Protein AF-G4TUP8-F1 (afdb_monomer)

Nearest PDB structures (foldseek):
  7rsk-assembly1_A  TM=3.702E-01  e=1.081E+00  Bacteroides cellulosilyticus DSM 14838
  8q51-assembly1_A  TM=3.217E-01  e=1.723E+00  Niallia circulans
  4q6j-assembly1_B  TM=4.041E-01  e=7.659E+00  Listeria monocytogenes EGD-e
  4ypj-assembly1_A  TM=3.417E-01  e=3.632E+00  Niallia circulans

pLDDT: mean 78.62, std 15.39, range [30.42, 96.69]

Foldseek 3Di:
DVPDDPVVVVVVLVVQLVPPAVSLVVQLVPDVVSVVVSLVDLPSLLRQEADPPDPPNVVSLVVSVVSNVLPAHAYEYEQVCLVPPSVVVPLVGQHAEYEYEPVPHPDDPVVSQVSCQVSPLVGDLRSHNAYWYDPDPDPPRGADDDLVLLLVCVVCLQVLNNVVSLNSGRLRNPQEHAPVSNQVVVVVVPDHAAAGEPVSVLVNVLSSQNHQEYHAECVRYDDDVDPPPAARERARHQYYHYAYDQPDPDDANRYDYQNHAEYAYHEALLVVLRNLLRHPAAAEYQEYAYEHEEDDQDQHDPNSLVSLLVSAHEYAEYEYHYDYDDQPADPVLQSLLVSQVSNPNSYHYQEYEYEDELSHQSNCLSHQAPPNAYAYAYEYAEQPNVVPADFRAHEHAEYEAAYEDDDHQQRNHYQYLEYEYAEQPDDQLSHDLVNLVRPAYYAYHYDDDVDPPDVPDDPPVPVPPPPPQARENARHAEYEEALVNLLCLLPDNYAYANHAEYAHDDPDDPPPVSLLSNLVSPLVLAFDDPDPDDDRRRPNHAEYHYQDQDQLVSVLSSLLSNLVRHVLPGHHHYHYNADWDPLSVLQSVCSSVVHHRPDDGPPPPVDDDDDPPVPVVVTRHDDDDPPPDDDDDDDPVVVVVSVPVPDD

Mean predicted aligned error: 12.62 Å

Radius of gyration: 30.76 Å; Cα contacts (8 Å, |Δi|>4): 1153; chains: 1; bounding box: 74×62×86 Å

Structure (mmCIF, N/CA/C/O backbone):
data_AF-G4TUP8-F1
#
_entry.id   AF-G4TUP8-F1
#
loop_
_atom_site.group_PDB
_atom_site.id
_atom_site.type_symbol
_atom_site.label_atom_id
_atom_site.label_alt_id
_atom_site.label_comp_id
_atom_site.label_asym_id
_atom_site.label_entity_id
_atom_site.label_seq_id
_atom_site.pdbx_PDB_ins_code
_atom_site.Cartn_x
_atom_site.Cartn_y
_atom_site.Cartn_z
_atom_site.occupancy
_atom_site.B_iso_or_equiv
_atom_site.auth_seq_id
_atom_site.auth_comp_id
_atom_site.auth_asym_id
_atom_site.auth_atom_id
_atom_site.pdbx_PDB_model_num
ATOM 1 N N . MET A 1 1 ? -17.758 -26.209 -13.464 1.00 53.44 1 MET A N 1
ATOM 2 C CA . MET A 1 1 ? -17.999 -25.573 -12.150 1.00 53.44 1 MET A CA 1
ATOM 3 C C . MET A 1 1 ? -18.421 -26.590 -11.088 1.00 53.44 1 MET A C 1
ATOM 5 O O . MET A 1 1 ? -17.906 -26.499 -9.988 1.00 53.44 1 MET A O 1
ATOM 9 N N . GLU A 1 2 ? -19.201 -27.630 -11.415 1.00 53.47 2 GLU A N 1
ATOM 10 C CA . GLU A 1 2 ? -19.547 -28.768 -10.516 1.00 53.47 2 GLU A CA 1
ATOM 11 C C . GLU A 1 2 ? -18.351 -29.594 -9.983 1.00 53.47 2 GLU A C 1
ATOM 13 O O . GLU A 1 2 ? -18.516 -30.489 -9.165 1.00 53.47 2 GLU A O 1
ATOM 18 N N . ARG A 1 3 ? -17.126 -29.304 -10.439 1.00 66.19 3 ARG A N 1
ATOM 19 C CA . ARG A 1 3 ? -15.890 -29.988 -10.022 1.00 66.19 3 ARG A CA 1
ATOM 20 C C . ARG A 1 3 ? -15.118 -29.260 -8.916 1.00 66.19 3 ARG A C 1
ATOM 22 O O . ARG A 1 3 ? -14.040 -29.713 -8.549 1.00 66.19 3 ARG A O 1
ATOM 29 N N . LEU A 1 4 ? -15.605 -28.112 -8.436 1.00 75.88 4 LEU A N 1
ATOM 30 C CA . LEU A 1 4 ? -14.938 -27.381 -7.356 1.00 75.88 4 LEU A CA 1
ATOM 31 C C . LEU A 1 4 ? -15.158 -28.095 -6.018 1.00 75.88 4 LEU A C 1
ATOM 33 O O . LEU A 1 4 ? -16.290 -28.455 -5.679 1.00 75.88 4 LEU A O 1
ATOM 37 N N . ASN A 1 5 ? -14.081 -28.252 -5.242 1.00 87.62 5 ASN A N 1
ATOM 38 C CA . ASN A 1 5 ? -14.173 -28.715 -3.858 1.00 87.62 5 ASN A CA 1
ATOM 39 C C . ASN A 1 5 ? -15.159 -27.813 -3.081 1.00 87.62 5 ASN A C 1
ATOM 41 O O . ASN A 1 5 ? -15.265 -26.614 -3.339 1.00 87.62 5 ASN A O 1
ATOM 45 N N . GLN A 1 6 ? -15.917 -28.407 -2.162 1.00 84.06 6 GLN A N 1
ATOM 46 C CA . GLN A 1 6 ? -16.835 -27.715 -1.264 1.00 84.06 6 GLN A CA 1
ATOM 47 C C . GLN A 1 6 ? -16.140 -26.591 -0.480 1.00 84.06 6 GLN A C 1
ATOM 49 O O . GLN A 1 6 ? -16.724 -25.519 -0.353 1.00 84.06 6 GLN A O 1
ATOM 54 N N . ASP A 1 7 ? -14.888 -26.780 -0.058 1.00 84.44 7 ASP A N 1
ATOM 55 C CA . ASP A 1 7 ? -14.123 -25.746 0.658 1.00 84.44 7 ASP A CA 1
ATOM 56 C C . ASP A 1 7 ? -13.896 -24.506 -0.215 1.00 84.44 7 ASP A C 1
ATOM 58 O O . ASP A 1 7 ? -14.231 -23.390 0.172 1.00 84.44 7 ASP A O 1
ATOM 62 N N . VAL A 1 8 ? -13.445 -24.718 -1.456 1.00 86.44 8 VAL A N 1
ATOM 63 C CA . VAL A 1 8 ? -13.245 -23.646 -2.446 1.00 86.44 8 VAL A CA 1
ATOM 64 C C . VAL A 1 8 ? -14.568 -22.942 -2.757 1.00 86.44 8 VAL A C 1
ATOM 66 O O . VAL A 1 8 ? -14.606 -21.729 -2.940 1.00 86.44 8 VAL A O 1
ATOM 69 N N . ARG A 1 9 ? -15.685 -23.679 -2.791 1.00 86.44 9 ARG A N 1
ATOM 70 C CA . ARG A 1 9 ? -17.016 -23.078 -2.962 1.00 86.44 9 ARG A CA 1
ATOM 71 C C . ARG A 1 9 ? -17.401 -22.197 -1.781 1.00 86.44 9 ARG A C 1
ATOM 73 O O . ARG A 1 9 ? -17.909 -21.106 -2.011 1.00 86.44 9 ARG A O 1
ATOM 80 N N . PHE A 1 10 ? -17.133 -22.617 -0.547 1.00 88.44 10 PHE A N 1
ATOM 81 C CA . PHE A 1 10 ? -17.391 -21.780 0.624 1.00 88.44 10 PHE A CA 1
ATOM 82 C C . PHE A 1 10 ? -16.485 -20.553 0.689 1.00 88.44 10 PHE A C 1
ATOM 84 O O . PHE A 1 10 ? -16.960 -19.494 1.086 1.00 88.44 10 PHE A O 1
ATOM 91 N N . GLU A 1 11 ? -15.229 -20.648 0.255 1.00 87.56 11 GLU A N 1
ATOM 92 C CA . GLU A 1 11 ? -14.364 -19.472 0.097 1.00 87.56 11 GLU A CA 1
ATOM 93 C C . GLU A 1 11 ? -14.943 -18.487 -0.921 1.00 87.56 11 GLU A C 1
ATOM 95 O O . GLU A 1 11 ? -15.047 -17.296 -0.631 1.00 87.56 11 GLU A O 1
ATOM 100 N N . ILE A 1 12 ? -15.413 -18.983 -2.072 1.00 89.06 12 ILE A N 1
ATOM 101 C CA . ILE A 1 12 ? -16.110 -18.160 -3.068 1.00 89.06 12 ILE A CA 1
ATOM 102 C C . ILE A 1 12 ? -17.377 -17.546 -2.466 1.00 89.06 12 ILE A C 1
ATOM 104 O O . ILE A 1 12 ? -17.619 -16.360 -2.663 1.00 89.06 12 ILE A O 1
ATOM 108 N N . PHE A 1 13 ? -18.183 -18.311 -1.724 1.00 93.75 13 PHE A N 1
ATOM 109 C CA . PHE A 1 13 ? -19.405 -17.792 -1.108 1.00 93.75 13 PHE A CA 1
ATOM 110 C C . PHE A 1 13 ? -19.090 -16.698 -0.099 1.00 93.75 13 PHE A C 1
ATOM 112 O O . PHE A 1 13 ? -19.693 -15.637 -0.190 1.00 93.75 13 PHE A O 1
ATOM 119 N N . ASN A 1 14 ? -18.126 -16.925 0.799 1.00 88.06 14 ASN A N 1
ATOM 120 C CA . ASN A 1 14 ? -17.672 -15.940 1.779 1.00 88.06 14 ASN A CA 1
ATOM 121 C C . ASN A 1 14 ? -17.186 -14.662 1.091 1.00 88.06 14 ASN A C 1
ATOM 123 O O . ASN A 1 14 ? -17.613 -13.575 1.464 1.00 88.06 14 ASN A O 1
ATOM 127 N N . PHE A 1 15 ? -16.377 -14.795 0.038 1.00 89.88 15 PHE A N 1
ATOM 128 C CA . PHE A 1 15 ? -15.932 -13.659 -0.759 1.00 89.88 15 PHE A CA 1
ATOM 129 C C . PHE A 1 15 ? -17.116 -12.913 -1.394 1.00 89.88 15 PHE A C 1
ATOM 131 O O . PHE A 1 15 ? -17.231 -11.698 -1.272 1.00 89.88 15 PHE A O 1
ATOM 138 N N . VAL A 1 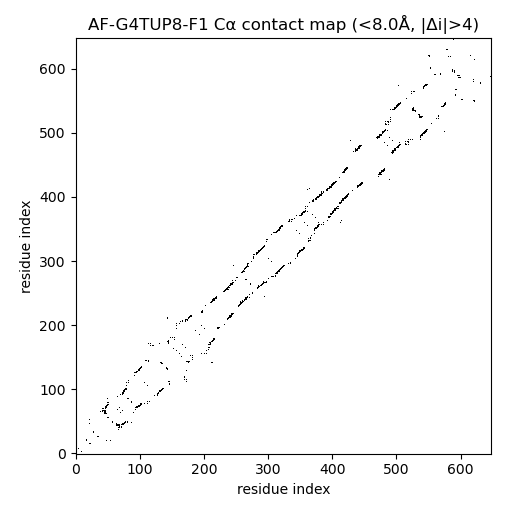16 ? -18.044 -13.620 -2.041 1.00 90.19 16 VAL A N 1
ATOM 139 C CA . VAL A 1 16 ? -19.199 -12.987 -2.694 1.00 90.19 16 VAL A CA 1
ATOM 140 C C . VAL A 1 16 ? -20.086 -12.279 -1.668 1.00 90.19 16 VAL A C 1
ATOM 142 O O . VAL A 1 16 ? -20.450 -11.128 -1.900 1.00 90.19 16 VAL A O 1
ATOM 145 N N . VAL A 1 17 ? -20.382 -12.901 -0.518 1.00 89.94 17 VAL A N 1
ATOM 146 C CA . VAL A 1 17 ? -21.200 -12.258 0.528 1.00 89.94 17 VAL A CA 1
ATOM 147 C C . VAL A 1 17 ? -20.519 -11.080 1.208 1.00 89.94 17 VAL A C 1
ATOM 149 O O . VAL A 1 17 ? -21.181 -10.141 1.644 1.00 89.94 17 VAL A O 1
ATOM 152 N N . GLU A 1 18 ? -19.190 -11.079 1.227 1.00 83.25 18 GLU A N 1
ATOM 153 C CA . GLU A 1 18 ? -18.390 -9.978 1.736 1.00 83.25 18 GLU A CA 1
ATOM 154 C C . GLU A 1 18 ? -18.163 -8.861 0.711 1.00 83.25 18 GLU A C 1
ATOM 156 O O . GLU A 1 18 ? -17.725 -7.789 1.090 1.00 83.25 18 GLU A O 1
ATOM 161 N N . PHE A 1 19 ? -18.477 -8.983 -0.573 1.00 83.19 19 PHE A N 1
ATOM 162 C CA . PHE A 1 19 ? -18.165 -7.886 -1.513 1.00 83.19 19 PHE A CA 1
ATOM 163 C C . PHE A 1 19 ? -19.311 -7.488 -2.434 1.00 83.19 19 PHE A C 1
ATOM 165 O O . PHE A 1 19 ? -19.255 -6.407 -3.019 1.00 83.19 19 PHE A O 1
ATOM 172 N N . VAL A 1 20 ? -20.363 -8.298 -2.520 1.00 86.06 20 VAL A N 1
ATOM 173 C CA . VAL A 1 20 ? -21.479 -8.077 -3.441 1.00 86.06 20 VAL A CA 1
ATOM 174 C C . VAL A 1 20 ? -22.773 -7.838 -2.664 1.00 86.06 20 VAL A C 1
ATOM 176 O O . VAL A 1 20 ? -23.106 -8.573 -1.732 1.00 86.06 20 VAL A O 1
ATOM 179 N N . ASP A 1 21 ? -23.510 -6.804 -3.059 1.00 85.00 21 ASP A N 1
ATOM 180 C CA . ASP A 1 21 ? -24.839 -6.508 -2.522 1.00 85.00 21 ASP A CA 1
ATOM 181 C C . ASP A 1 21 ? -25.841 -7.582 -2.956 1.00 85.00 21 ASP A C 1
ATOM 183 O O . ASP A 1 21 ? -25.742 -8.115 -4.059 1.00 85.00 21 ASP A O 1
ATOM 187 N N . ASP A 1 22 ? -26.770 -7.957 -2.072 1.00 85.50 22 ASP A N 1
ATOM 188 C CA . ASP A 1 22 ? -27.731 -9.057 -2.289 1.00 85.50 22 ASP A CA 1
ATOM 189 C C . ASP A 1 22 ? -27.096 -10.407 -2.678 1.00 85.50 22 ASP A C 1
ATOM 191 O O . ASP A 1 22 ? -27.756 -11.328 -3.165 1.00 85.50 22 ASP A O 1
ATOM 195 N N . SER A 1 23 ? -25.802 -10.545 -2.410 1.00 88.69 23 SER A N 1
ATOM 196 C CA . SER A 1 23 ? -24.947 -11.699 -2.682 1.00 88.69 23 SER A CA 1
ATOM 197 C C . SER A 1 23 ? -25.578 -13.049 -2.372 1.00 88.69 23 SER A C 1
ATOM 199 O O . SER A 1 23 ? -25.496 -13.955 -3.194 1.00 88.69 23 SER A O 1
ATOM 201 N N . VAL A 1 24 ? -26.223 -13.210 -1.217 1.00 93.50 24 VAL A N 1
ATOM 202 C CA . VAL A 1 24 ? -26.847 -14.485 -0.824 1.00 93.50 24 VAL A CA 1
ATOM 203 C C . VAL A 1 24 ? -27.936 -14.898 -1.820 1.00 93.50 24 VAL A C 1
ATOM 205 O O . VAL A 1 24 ? -27.994 -16.059 -2.224 1.00 93.50 24 VAL A O 1
ATOM 208 N N . PHE A 1 25 ? -28.752 -13.947 -2.277 1.00 93.50 25 PHE A N 1
ATOM 209 C CA . PHE A 1 25 ? -29.795 -14.195 -3.273 1.00 93.50 25 PHE A CA 1
ATOM 210 C C . PHE A 1 25 ? -29.191 -14.452 -4.656 1.00 93.50 25 PHE A C 1
ATOM 212 O O . PHE A 1 25 ? -29.618 -15.375 -5.346 1.00 93.50 25 PHE A O 1
ATOM 219 N N . ILE A 1 26 ? -28.136 -13.716 -5.024 1.00 91.94 26 ILE A N 1
ATOM 220 C CA . ILE A 1 26 ? -27.382 -13.959 -6.263 1.00 91.94 26 ILE A CA 1
ATOM 221 C C . ILE A 1 26 ? -26.826 -15.388 -6.280 1.00 91.94 26 ILE A C 1
ATOM 223 O O . ILE A 1 26 ? -26.988 -16.097 -7.271 1.00 91.94 26 ILE A O 1
ATOM 227 N N . LEU A 1 27 ? -26.222 -15.840 -5.175 1.00 93.00 27 LEU A N 1
ATOM 228 C CA . LEU A 1 27 ? -25.687 -17.196 -5.038 1.00 93.00 27 LEU A CA 1
ATOM 229 C C . LEU A 1 27 ? -26.784 -18.262 -5.185 1.00 93.00 27 LEU A C 1
ATOM 231 O O . LEU A 1 27 ? -26.542 -19.301 -5.802 1.00 93.00 27 LEU A O 1
ATOM 235 N N . MET A 1 28 ? -27.997 -18.004 -4.683 1.00 93.62 28 MET A N 1
ATOM 236 C CA . MET A 1 28 ? -29.143 -18.906 -4.855 1.00 93.62 28 MET A CA 1
ATOM 237 C C . MET A 1 28 ? -29.618 -19.021 -6.308 1.00 93.62 28 MET A C 1
ATOM 239 O O . MET A 1 28 ? -30.166 -20.057 -6.679 1.00 93.62 28 MET A O 1
ATOM 243 N N . CYS A 1 29 ? -29.405 -17.996 -7.135 1.00 92.38 29 CYS A N 1
ATOM 244 C CA . CYS A 1 29 ? -29.811 -17.995 -8.541 1.00 92.38 29 CYS A CA 1
ATOM 245 C C . CYS A 1 29 ? -28.828 -18.721 -9.475 1.00 92.38 29 CYS A C 1
ATOM 247 O O . CYS A 1 29 ? -29.149 -18.915 -10.646 1.00 92.38 29 CYS A O 1
ATOM 249 N N . VAL A 1 30 ? -27.644 -19.125 -8.996 1.00 91.12 30 VAL A N 1
ATOM 250 C CA . VAL A 1 30 ? -26.606 -19.730 -9.851 1.00 91.12 30 VAL A CA 1
ATOM 251 C C . VAL A 1 30 ? -26.986 -21.143 -10.305 1.00 91.12 30 VAL A C 1
ATOM 253 O O . VAL A 1 30 ? -26.999 -21.425 -11.501 1.00 91.12 30 VAL A O 1
ATOM 256 N N . CYS A 1 31 ? -27.268 -22.049 -9.364 1.00 91.12 31 CYS A N 1
ATOM 257 C CA . CYS A 1 31 ? -27.762 -23.401 -9.639 1.00 91.12 31 CYS A CA 1
ATOM 258 C C . CYS A 1 31 ? -28.431 -24.015 -8.397 1.00 91.12 31 CYS A C 1
ATOM 260 O O . CYS A 1 31 ? -28.246 -23.539 -7.275 1.00 91.12 31 CYS A O 1
ATOM 262 N N . THR A 1 32 ? -29.169 -25.115 -8.580 1.00 92.88 32 THR A N 1
ATOM 263 C CA . THR A 1 32 ? -29.905 -25.803 -7.500 1.00 92.88 32 THR A CA 1
ATOM 264 C C . THR A 1 32 ? -29.001 -26.311 -6.376 1.00 92.88 32 THR A C 1
ATOM 266 O O . THR A 1 32 ? -29.396 -26.309 -5.210 1.00 92.88 32 THR A O 1
ATOM 269 N N . GLU A 1 33 ? -27.772 -26.723 -6.695 1.00 91.38 33 GLU A N 1
ATOM 270 C CA . GLU A 1 33 ? -26.809 -27.183 -5.693 1.00 91.38 33 GLU A CA 1
ATOM 271 C C . GLU A 1 33 ? -26.333 -26.028 -4.797 1.00 91.38 33 GLU A C 1
ATOM 273 O O . GLU A 1 33 ? -26.315 -26.167 -3.574 1.00 91.38 33 GLU A O 1
ATOM 278 N N . TRP A 1 34 ? -25.997 -24.873 -5.385 1.00 92.69 34 TRP A N 1
ATOM 279 C CA . TRP A 1 34 ? -25.596 -23.676 -4.636 1.00 92.69 34 TRP A CA 1
ATOM 280 C C . TRP A 1 34 ? -26.747 -23.164 -3.781 1.00 92.69 34 TRP A C 1
ATOM 282 O O . TRP A 1 34 ? -26.556 -22.889 -2.600 1.00 92.69 34 TRP A O 1
ATOM 292 N N . GLN A 1 35 ? -27.959 -23.141 -4.335 1.00 94.38 35 GLN A N 1
ATOM 293 C CA . GLN A 1 35 ? -29.168 -22.809 -3.592 1.00 94.38 35 GLN A CA 1
ATOM 294 C C . GLN A 1 35 ? -29.330 -23.695 -2.347 1.00 94.38 35 GLN A C 1
ATOM 296 O O . GLN A 1 35 ? -29.528 -23.184 -1.245 1.00 94.38 35 GLN A O 1
ATOM 301 N N . ALA A 1 36 ? -29.200 -25.018 -2.493 1.00 93.44 36 ALA A N 1
ATOM 302 C CA . ALA A 1 36 ? -29.308 -25.950 -1.374 1.00 93.44 36 ALA A CA 1
ATOM 303 C C . ALA A 1 36 ? -28.206 -25.741 -0.320 1.00 93.44 36 ALA A C 1
ATOM 305 O O . ALA A 1 36 ? -28.464 -25.888 0.875 1.00 93.44 36 ALA A O 1
ATOM 306 N N . GLN A 1 37 ? -26.987 -25.390 -0.738 1.00 93.38 37 GLN A N 1
ATOM 3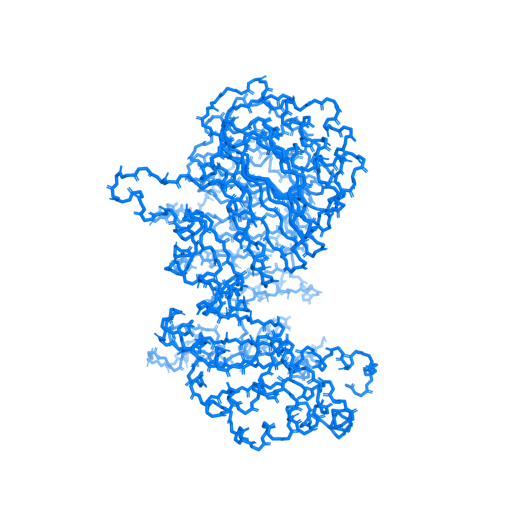07 C CA . GLN A 1 37 ? -25.877 -25.095 0.173 1.00 93.38 37 GLN A CA 1
ATOM 308 C C . GLN A 1 37 ? -26.084 -23.779 0.928 1.00 93.38 37 GLN A C 1
ATOM 310 O O . GLN A 1 37 ? -25.910 -23.743 2.145 1.00 93.38 37 GLN A O 1
ATOM 315 N N . VAL A 1 38 ? -26.513 -22.725 0.232 1.00 95.06 38 VAL A N 1
ATOM 316 C CA . VAL A 1 38 ? -26.812 -21.418 0.828 1.00 95.06 38 VAL A CA 1
ATOM 317 C C . VAL A 1 38 ? -27.937 -21.536 1.856 1.00 95.06 38 VAL A C 1
ATOM 319 O O . VAL A 1 38 ? -27.787 -21.074 2.985 1.00 95.06 38 VAL A O 1
ATOM 322 N N . LEU A 1 39 ? -29.031 -22.229 1.524 1.00 94.62 39 LEU A N 1
ATOM 323 C CA . LEU A 1 39 ? -30.158 -22.446 2.443 1.00 94.62 39 LEU A CA 1
ATOM 324 C C . LEU A 1 39 ? -29.765 -23.207 3.720 1.00 94.62 39 LEU A C 1
ATOM 326 O O . LEU A 1 39 ? -30.406 -23.038 4.753 1.00 94.62 39 LEU A O 1
ATOM 330 N N . ARG A 1 40 ? -28.714 -24.032 3.667 1.00 94.31 40 ARG A N 1
ATOM 331 C CA . ARG A 1 40 ? -28.200 -24.795 4.816 1.00 94.31 40 ARG A CA 1
ATOM 332 C C . ARG A 1 40 ? -27.132 -24.058 5.623 1.00 94.31 40 ARG A C 1
ATOM 334 O O . ARG A 1 40 ? -26.682 -24.604 6.625 1.00 94.31 40 ARG A O 1
ATOM 341 N N . SER A 1 41 ? -26.709 -22.865 5.203 1.00 94.31 41 SER A N 1
ATOM 342 C CA . SER A 1 41 ? -25.604 -22.131 5.826 1.00 94.31 41 SER A CA 1
ATOM 343 C C . SER A 1 41 ? -26.073 -20.809 6.444 1.00 94.31 41 SER A C 1
ATOM 345 O O . SER A 1 41 ? -25.958 -19.763 5.801 1.00 94.31 41 SER A O 1
ATOM 347 N N . PRO A 1 42 ? -26.554 -20.813 7.707 1.00 93.88 42 PRO A N 1
ATOM 348 C CA . PRO A 1 42 ? -26.964 -19.602 8.431 1.00 93.88 42 PRO A CA 1
ATOM 349 C C . PRO A 1 42 ? -25.906 -18.491 8.429 1.00 93.88 42 PRO A C 1
ATOM 351 O O . PRO A 1 42 ? -26.234 -17.308 8.425 1.00 93.88 42 PRO A O 1
ATOM 354 N N . TRP A 1 43 ? -24.626 -18.869 8.374 1.00 93.31 43 TRP A N 1
ATOM 355 C CA . TRP A 1 43 ? -23.497 -17.943 8.332 1.00 93.31 43 TRP A CA 1
ATOM 356 C C . TRP A 1 43 ? -23.532 -16.982 7.141 1.00 93.31 43 TRP A C 1
ATOM 358 O O . TRP A 1 43 ? -23.186 -15.815 7.294 1.00 93.31 43 TRP A O 1
ATOM 368 N N . LEU A 1 44 ? -23.971 -17.443 5.967 1.00 94.19 44 LEU A N 1
ATOM 369 C CA . LEU A 1 44 ? -24.062 -16.594 4.776 1.00 94.19 44 LEU A CA 1
ATOM 370 C C . LEU A 1 44 ? -25.201 -15.574 4.908 1.00 94.19 44 LEU A C 1
ATOM 372 O O . LEU A 1 44 ? -25.072 -14.443 4.456 1.00 94.19 44 LEU A O 1
ATOM 376 N N . TRP A 1 45 ? -26.284 -15.937 5.599 1.00 95.38 45 TRP A N 1
ATOM 377 C CA . TRP A 1 45 ? -27.467 -15.090 5.786 1.00 95.38 45 TRP A CA 1
ATOM 378 C C . TRP A 1 45 ? -27.266 -13.932 6.766 1.00 95.38 45 TRP A C 1
ATOM 380 O O . TRP A 1 45 ? -28.113 -13.046 6.833 1.00 95.38 45 TRP A O 1
ATOM 390 N N . ARG A 1 46 ? -26.158 -13.906 7.518 1.00 94.12 46 ARG A N 1
ATOM 391 C CA . ARG A 1 46 ? -25.850 -12.803 8.445 1.00 94.12 46 ARG A CA 1
ATOM 392 C C . ARG A 1 46 ? -25.470 -11.500 7.728 1.00 94.12 46 ARG A C 1
ATOM 394 O O . ARG A 1 46 ? -25.432 -10.458 8.377 1.00 94.12 46 ARG A O 1
ATOM 401 N N . TYR A 1 47 ? -25.127 -11.569 6.439 1.00 93.38 47 TYR A N 1
ATOM 402 C CA . TYR A 1 47 ? -24.745 -10.419 5.624 1.00 93.38 47 TYR A CA 1
ATOM 403 C C . TYR A 1 47 ? -26.003 -9.738 5.089 1.00 93.38 47 TYR A C 1
ATOM 405 O O . TYR A 1 47 ? -26.723 -10.324 4.284 1.00 93.38 47 TYR A O 1
ATOM 413 N N . ILE A 1 48 ? -26.269 -8.517 5.546 1.00 92.94 48 ILE A N 1
ATOM 414 C CA . ILE A 1 48 ? -27.457 -7.739 5.181 1.00 92.94 48 ILE A CA 1
ATOM 415 C C . ILE A 1 48 ? -27.000 -6.454 4.501 1.00 92.94 48 ILE A C 1
ATOM 417 O O . ILE A 1 48 ? -26.200 -5.719 5.075 1.00 92.94 48 ILE A O 1
ATOM 421 N N . THR A 1 49 ? -27.538 -6.159 3.319 1.00 91.38 49 THR A N 1
ATOM 422 C CA . THR A 1 49 ? -27.334 -4.875 2.640 1.00 91.38 49 THR A CA 1
ATOM 423 C C . THR A 1 49 ? -28.624 -4.064 2.686 1.00 91.38 49 THR A C 1
ATOM 425 O O . THR A 1 49 ? -29.694 -4.562 2.354 1.00 91.38 49 THR A O 1
ATOM 428 N N . ILE A 1 50 ? -28.511 -2.803 3.093 1.00 90.50 50 ILE A N 1
ATOM 429 C CA . ILE A 1 50 ? -29.575 -1.804 3.122 1.00 90.50 50 ILE A CA 1
ATOM 430 C C . ILE A 1 50 ? -29.203 -0.728 2.098 1.00 90.50 50 ILE A C 1
ATOM 432 O O . ILE A 1 50 ? -28.330 0.101 2.366 1.00 90.50 50 ILE A O 1
ATOM 436 N N . SER A 1 51 ? -29.837 -0.768 0.925 1.00 86.81 51 SER A N 1
ATOM 437 C CA . SER A 1 51 ? -29.636 0.184 -0.175 1.00 86.81 51 SER A CA 1
ATOM 438 C C . SER A 1 51 ? -30.971 0.621 -0.773 1.00 86.81 51 SER A C 1
ATOM 440 O O . SER A 1 51 ? -31.924 -0.157 -0.773 1.00 86.81 51 SER A O 1
ATOM 442 N N . ASP A 1 52 ? -31.022 1.838 -1.321 1.00 80.56 52 ASP A N 1
ATOM 443 C CA . ASP A 1 52 ? -32.174 2.316 -2.101 1.00 80.56 52 ASP A CA 1
ATOM 444 C C . ASP A 1 52 ? -32.336 1.542 -3.415 1.00 80.56 52 ASP A C 1
ATOM 446 O O . ASP A 1 52 ? -33.444 1.401 -3.924 1.00 80.56 52 ASP A O 1
ATOM 450 N N . ASP A 1 53 ? -31.233 1.004 -3.941 1.00 81.75 53 ASP A N 1
ATOM 451 C CA . ASP A 1 53 ? -31.219 0.216 -5.176 1.00 81.75 53 ASP A CA 1
ATOM 452 C C . ASP A 1 53 ? -31.691 -1.236 -4.957 1.00 81.75 53 ASP A C 1
ATOM 454 O O . ASP A 1 53 ? -31.831 -2.006 -5.909 1.00 81.75 53 ASP A O 1
ATOM 458 N N . THR A 1 54 ? -31.920 -1.644 -3.703 1.00 79.75 54 THR A N 1
ATOM 459 C CA . THR A 1 54 ? -32.324 -3.011 -3.367 1.00 79.75 54 THR A CA 1
ATOM 460 C C . THR A 1 54 ? -33.836 -3.178 -3.517 1.00 79.75 54 THR A C 1
ATOM 462 O O . THR A 1 54 ? -34.616 -2.798 -2.642 1.00 79.75 54 THR A O 1
ATOM 465 N N . GLU A 1 55 ? -34.259 -3.833 -4.600 1.00 82.31 55 GLU A N 1
ATOM 466 C CA . GLU A 1 55 ? -35.643 -4.301 -4.757 1.00 82.31 55 GLU A CA 1
ATOM 467 C C . GLU A 1 55 ? -36.028 -5.266 -3.620 1.00 82.31 55 GLU A C 1
ATOM 469 O O . GLU A 1 55 ? -35.209 -6.081 -3.182 1.00 82.31 55 GLU A O 1
ATOM 474 N N . ASP A 1 56 ? -37.277 -5.187 -3.153 1.00 88.38 56 ASP A N 1
ATOM 475 C CA . ASP A 1 56 ? -37.850 -6.046 -2.104 1.00 88.38 56 ASP A CA 1
ATOM 476 C C . ASP A 1 56 ? -37.059 -6.088 -0.782 1.00 88.38 56 ASP A C 1
ATOM 478 O O . ASP A 1 56 ? -37.044 -7.105 -0.081 1.00 88.38 56 ASP A O 1
ATOM 482 N N . LEU A 1 57 ? -36.419 -4.972 -0.414 1.00 87.50 57 LEU A N 1
ATOM 483 C CA . LEU A 1 57 ? -35.579 -4.856 0.783 1.00 87.50 57 LEU A CA 1
ATOM 484 C C . LEU A 1 57 ? -36.238 -5.422 2.055 1.00 87.50 57 LEU A C 1
ATOM 486 O O . LEU A 1 57 ? -35.595 -6.161 2.797 1.00 87.50 57 LEU A O 1
ATOM 490 N N . ASP A 1 58 ? -37.519 -5.131 2.301 1.00 89.31 58 ASP A N 1
ATOM 491 C CA . ASP A 1 58 ? -38.228 -5.602 3.501 1.00 89.31 58 ASP A CA 1
ATOM 492 C C . ASP A 1 58 ? -38.339 -7.137 3.563 1.00 89.31 58 ASP A C 1
ATOM 494 O O . ASP A 1 58 ? -38.069 -7.754 4.601 1.00 89.31 58 ASP A O 1
ATOM 498 N N . ALA A 1 59 ? -38.670 -7.770 2.434 1.00 90.69 59 ALA A N 1
ATOM 499 C CA . ALA A 1 59 ? -38.791 -9.220 2.333 1.00 90.69 59 ALA A CA 1
ATOM 500 C C . ALA A 1 59 ? -37.419 -9.899 2.435 1.00 90.69 59 ALA A C 1
ATOM 502 O O . ALA A 1 59 ? -37.260 -10.871 3.182 1.00 90.69 59 ALA A O 1
ATOM 503 N N . LYS A 1 60 ? -36.411 -9.355 1.738 1.00 91.12 60 LYS A N 1
ATOM 504 C CA . LYS A 1 60 ? -35.024 -9.837 1.786 1.00 91.12 60 LYS A CA 1
ATOM 505 C C . LYS A 1 60 ? -34.456 -9.770 3.201 1.00 91.12 60 LYS A C 1
ATOM 507 O O . LYS A 1 60 ? -33.962 -10.776 3.709 1.00 91.12 60 LYS A O 1
ATOM 512 N N . MET A 1 61 ? -34.600 -8.622 3.860 1.00 91.44 61 MET A N 1
ATOM 513 C CA . MET A 1 61 ? -34.139 -8.405 5.228 1.00 91.44 61 MET A CA 1
ATOM 514 C C . MET A 1 61 ? -34.851 -9.340 6.211 1.00 91.44 61 MET A C 1
ATOM 516 O O . MET A 1 61 ? -34.194 -9.966 7.040 1.00 91.44 61 MET A O 1
ATOM 520 N N . THR A 1 62 ? -36.174 -9.498 6.106 1.00 92.31 62 THR A N 1
ATOM 521 C CA . THR A 1 62 ? -36.937 -10.434 6.951 1.00 92.31 62 THR A CA 1
ATOM 522 C C . THR A 1 62 ? -36.433 -11.870 6.793 1.00 92.31 62 THR A C 1
ATOM 524 O O . THR A 1 62 ? -36.201 -12.559 7.788 1.00 92.31 62 THR A O 1
ATOM 527 N N . MET A 1 63 ? -36.191 -12.307 5.553 1.00 92.94 63 MET A N 1
ATOM 528 C CA . MET A 1 63 ? -35.633 -13.630 5.265 1.00 92.94 63 MET A CA 1
ATOM 529 C C . MET A 1 63 ? -34.222 -13.790 5.849 1.00 92.94 63 MET A C 1
ATOM 531 O O . MET A 1 63 ? -33.952 -14.777 6.526 1.00 92.94 63 MET A O 1
ATOM 535 N N . GLN A 1 64 ? -33.328 -12.818 5.648 1.00 94.06 64 GLN A N 1
ATOM 536 C CA . GLN A 1 64 ? -31.960 -12.844 6.186 1.00 94.06 64 GLN A CA 1
ATOM 537 C C . GLN A 1 64 ? -31.931 -12.855 7.719 1.00 94.06 64 GLN A C 1
ATOM 539 O O . GLN A 1 64 ? -31.187 -13.624 8.332 1.00 94.06 64 GLN A O 1
ATOM 544 N N . LEU A 1 65 ? -32.788 -12.064 8.366 1.00 93.06 65 LEU A N 1
ATOM 545 C CA . LEU A 1 65 ? -32.912 -12.041 9.824 1.00 93.06 65 LEU A CA 1
ATOM 546 C C . LEU A 1 65 ? -33.418 -13.373 10.389 1.00 93.06 65 LEU A C 1
ATOM 548 O O . LEU A 1 65 ? -32.950 -13.790 11.451 1.00 93.06 65 LEU A O 1
ATOM 552 N N . PHE A 1 66 ? -34.337 -14.040 9.685 1.00 94.56 66 PHE A N 1
ATOM 553 C CA . PHE A 1 66 ? -34.838 -15.363 10.053 1.00 94.56 66 PHE A CA 1
ATOM 554 C C . PHE A 1 66 ? -33.772 -16.449 9.845 1.00 94.56 66 PHE A C 1
ATOM 556 O O . PHE A 1 66 ? -33.452 -17.204 10.763 1.00 94.56 66 PHE A O 1
ATOM 563 N N . MET A 1 67 ? -33.170 -16.491 8.655 1.00 95.44 67 MET A N 1
ATOM 564 C CA . MET A 1 67 ? -32.224 -17.535 8.249 1.00 95.44 67 MET A CA 1
ATOM 565 C C . MET A 1 67 ? -30.859 -17.427 8.938 1.00 95.44 67 MET A C 1
ATOM 567 O O . MET A 1 67 ? -30.156 -18.429 9.045 1.00 95.44 67 MET A O 1
ATOM 571 N N . SER A 1 68 ? -30.481 -16.248 9.443 1.00 93.38 68 SER A N 1
ATOM 572 C CA . SER A 1 68 ? -29.227 -16.055 10.185 1.00 93.38 68 SER A CA 1
ATOM 573 C C . SER A 1 68 ? -29.230 -16.662 11.593 1.00 93.38 68 SER A C 1
ATOM 575 O O . SER A 1 68 ? -28.173 -16.708 12.213 1.00 93.38 68 SER A O 1
ATOM 577 N N . GLN A 1 69 ? -30.369 -17.154 12.105 1.00 90.56 69 GLN A N 1
ATOM 578 C CA . GLN A 1 69 ? -30.465 -17.880 13.387 1.00 90.56 69 GLN A CA 1
ATOM 579 C C . GLN A 1 69 ? -29.794 -17.164 14.576 1.00 90.56 69 GLN A C 1
ATOM 581 O O . GLN A 1 69 ? -29.112 -17.782 15.386 1.00 90.56 69 GLN A O 1
ATOM 586 N N . GLU A 1 70 ? -29.978 -15.847 14.679 1.00 86.44 70 GLU A N 1
ATOM 587 C CA . GLU A 1 70 ? -29.411 -15.010 15.757 1.00 86.44 70 GLU A CA 1
ATOM 588 C C . GLU A 1 70 ? -27.886 -14.847 15.738 1.00 86.44 70 GLU A C 1
ATOM 590 O O . GLU A 1 70 ? -27.310 -14.273 16.665 1.00 86.44 70 GLU A O 1
ATOM 595 N N . LEU A 1 71 ? -27.220 -15.295 14.670 1.00 91.31 71 LEU A N 1
ATOM 596 C CA . LEU A 1 71 ? -25.803 -15.023 14.482 1.00 91.31 71 LEU A CA 1
ATOM 597 C C . LEU A 1 71 ? -25.543 -13.508 14.426 1.00 91.31 71 LEU A C 1
ATOM 599 O O . LEU A 1 71 ? -26.347 -12.766 13.855 1.00 91.31 71 LEU A O 1
ATOM 603 N N . PRO A 1 72 ? -24.394 -13.042 14.952 1.00 93.06 72 PRO A N 1
ATOM 604 C CA . PRO A 1 72 ? -23.992 -11.652 14.823 1.00 93.06 72 PRO A CA 1
ATOM 605 C C . PRO A 1 72 ? -23.954 -11.193 13.361 1.00 93.06 72 PRO A C 1
ATOM 607 O O . PRO A 1 72 ? -23.248 -11.780 12.535 1.00 93.06 72 PRO A O 1
ATOM 610 N N . LEU A 1 73 ? -24.706 -10.137 13.061 1.00 94.62 73 LEU A N 1
ATOM 611 C CA . LEU A 1 73 ? -24.954 -9.668 11.701 1.00 94.62 73 LEU A CA 1
ATOM 612 C C . LEU A 1 73 ? -23.794 -8.830 11.162 1.00 94.62 73 LEU A C 1
ATOM 614 O O . LEU A 1 73 ? -23.123 -8.113 11.904 1.00 94.62 73 LEU A O 1
ATOM 618 N N . VAL A 1 74 ? -23.582 -8.894 9.852 1.00 92.81 74 VAL A N 1
ATOM 619 C CA . VAL A 1 74 ? -22.690 -8.000 9.111 1.00 92.81 74 VAL A CA 1
ATOM 620 C C . VAL A 1 74 ? -23.576 -7.126 8.237 1.00 92.81 74 VAL A C 1
ATOM 622 O O . VAL A 1 74 ? -24.101 -7.580 7.225 1.00 92.81 74 VAL A O 1
ATOM 625 N N . VAL A 1 75 ? -23.794 -5.888 8.661 1.00 92.31 75 VAL A N 1
ATOM 626 C CA . VAL A 1 75 ? -24.781 -4.990 8.057 1.00 92.31 75 VAL A CA 1
ATOM 627 C C . VAL A 1 75 ? -24.066 -3.938 7.231 1.00 92.31 75 VAL A C 1
ATOM 629 O O . VAL A 1 75 ? -23.172 -3.266 7.733 1.00 92.31 75 VAL A O 1
ATOM 632 N N . ARG A 1 76 ? -24.472 -3.769 5.977 1.00 90.88 76 ARG A N 1
ATOM 633 C CA . ARG A 1 76 ? -24.044 -2.693 5.085 1.00 90.88 76 ARG A CA 1
ATOM 634 C C . ARG A 1 76 ? -25.170 -1.720 4.895 1.00 90.88 76 ARG A C 1
ATOM 636 O O . ARG A 1 76 ? -26.263 -2.127 4.526 1.00 90.88 76 ARG A O 1
ATOM 643 N N . VAL A 1 77 ? -24.898 -0.447 5.117 1.00 89.38 77 VAL A N 1
ATOM 644 C CA . VAL A 1 77 ? -25.894 0.606 4.967 1.00 89.38 77 VAL A CA 1
ATOM 645 C C . VAL A 1 77 ? -25.358 1.648 4.013 1.00 89.38 77 VAL A C 1
ATOM 647 O O . VAL A 1 77 ? -24.291 2.221 4.241 1.00 89.38 77 VAL A O 1
ATOM 650 N N . TYR A 1 78 ? -26.110 1.906 2.954 1.00 85.81 78 TYR A N 1
ATOM 651 C CA . TYR A 1 78 ? -25.871 3.051 2.098 1.00 85.81 78 TYR A CA 1
ATOM 652 C C . TYR A 1 78 ? -26.459 4.304 2.750 1.00 85.81 78 TYR A C 1
ATOM 654 O O . TYR A 1 78 ? -27.557 4.291 3.306 1.00 85.81 78 TYR A O 1
ATOM 662 N N . VAL A 1 79 ? -25.675 5.382 2.738 1.00 73.94 79 VAL A N 1
ATOM 663 C CA . VAL A 1 79 ? -25.874 6.588 3.562 1.00 73.94 79 VAL A CA 1
ATOM 664 C C . VAL A 1 79 ? -27.276 7.208 3.474 1.00 73.94 79 VAL A C 1
ATOM 666 O O . VAL A 1 79 ? -27.752 7.765 4.463 1.00 73.94 79 VAL A O 1
ATOM 669 N N . SER A 1 80 ? -27.964 7.093 2.337 1.00 72.50 80 SER A N 1
ATOM 670 C CA . SER A 1 80 ? -29.329 7.606 2.151 1.00 72.50 80 SER A CA 1
ATOM 671 C C . SER A 1 80 ? -30.364 7.004 3.114 1.00 72.50 80 SER A C 1
ATOM 673 O O . SER A 1 80 ? -31.402 7.619 3.350 1.00 72.50 80 SER A O 1
ATOM 675 N N . LEU A 1 81 ? -30.064 5.856 3.734 1.00 64.12 81 LEU A N 1
ATOM 676 C CA . LEU A 1 81 ? -30.984 5.093 4.584 1.00 64.12 81 LEU A CA 1
ATOM 677 C C . LEU A 1 81 ? -30.622 5.081 6.077 1.00 64.12 81 LEU A C 1
ATOM 679 O O . LEU A 1 81 ? -31.213 4.317 6.846 1.00 64.12 81 LEU A O 1
ATOM 683 N N . LEU A 1 82 ? -29.695 5.934 6.521 1.00 68.56 82 LEU A N 1
ATOM 684 C CA . LEU A 1 82 ? -29.253 5.985 7.924 1.00 68.56 82 LEU A CA 1
ATOM 685 C C . LEU A 1 82 ? -30.368 6.341 8.922 1.00 68.56 82 LEU A C 1
ATOM 687 O O . LEU A 1 82 ? -30.310 5.915 10.071 1.00 68.56 82 LEU A O 1
ATOM 691 N N . SER A 1 83 ? -31.404 7.063 8.492 1.00 64.38 83 SER A N 1
ATOM 692 C CA . SER A 1 83 ? -32.585 7.401 9.303 1.00 64.38 83 SER A CA 1
ATOM 693 C C . SER A 1 83 ? -33.767 6.436 9.111 1.00 64.38 83 SER A C 1
ATOM 695 O O . SER A 1 83 ? -34.865 6.691 9.610 1.00 64.38 83 SER A O 1
ATOM 697 N N . SER A 1 84 ? -33.577 5.331 8.378 1.00 71.44 84 SER A N 1
ATOM 698 C CA . SER A 1 84 ? -34.665 4.420 8.012 1.00 71.44 84 SER A CA 1
ATOM 699 C C . SER A 1 84 ? -35.104 3.501 9.160 1.00 71.44 84 SER A C 1
ATOM 701 O O . SER A 1 84 ? -34.321 3.091 10.020 1.00 71.44 84 SER A O 1
ATOM 703 N N . ALA A 1 85 ? -36.375 3.089 9.127 1.00 82.88 85 ALA A N 1
ATOM 704 C CA . ALA A 1 85 ? -36.916 2.081 10.040 1.00 82.88 85 ALA A CA 1
ATOM 705 C C . ALA A 1 85 ? -36.198 0.717 9.927 1.00 82.88 85 ALA A C 1
ATOM 707 O O . ALA A 1 85 ? -36.217 -0.063 10.880 1.00 82.88 85 ALA A O 1
ATOM 708 N N . TYR A 1 86 ? -35.549 0.428 8.792 1.00 86.94 86 TYR A N 1
ATOM 709 C CA . TYR A 1 86 ? -34.836 -0.829 8.551 1.00 86.94 86 TYR A CA 1
ATOM 710 C C . TYR A 1 86 ? -33.624 -0.991 9.465 1.00 86.94 86 TYR A C 1
ATOM 712 O O . TYR A 1 86 ? -33.470 -2.037 10.094 1.00 86.94 86 TYR A O 1
ATOM 720 N N . LEU A 1 87 ? -32.810 0.059 9.607 1.00 86.56 87 LEU A N 1
ATOM 721 C CA . LEU A 1 87 ? -31.641 0.015 10.481 1.00 86.56 87 LEU A CA 1
ATOM 722 C C . LEU A 1 87 ? -32.063 -0.227 11.937 1.00 86.56 87 LEU A C 1
ATOM 724 O O . LEU A 1 87 ? -31.548 -1.138 12.579 1.00 86.56 87 LEU A O 1
ATOM 728 N N . ASN A 1 88 ? -33.081 0.489 12.423 1.00 85.19 88 ASN A N 1
ATOM 729 C CA . ASN A 1 88 ? -33.608 0.295 13.779 1.00 85.19 88 ASN A CA 1
ATOM 730 C C . ASN A 1 88 ? -34.104 -1.135 14.037 1.00 85.19 88 ASN A C 1
ATOM 732 O O . ASN A 1 88 ? -33.868 -1.672 15.114 1.00 85.19 88 ASN A O 1
ATOM 736 N N . ARG A 1 89 ? -34.730 -1.789 13.049 1.00 86.56 89 ARG A N 1
ATOM 737 C CA . ARG A 1 89 ? -35.170 -3.192 13.177 1.00 86.56 89 ARG A CA 1
ATOM 738 C C . ARG A 1 89 ? -34.003 -4.159 13.352 1.00 86.56 89 ARG A C 1
ATOM 740 O O . ARG A 1 89 ? -34.137 -5.146 14.071 1.00 86.56 89 ARG A O 1
ATOM 747 N N . ILE A 1 90 ? -32.875 -3.885 12.702 1.00 90.12 90 ILE A N 1
ATOM 748 C CA . ILE A 1 90 ? -31.695 -4.751 12.734 1.00 90.12 90 ILE A CA 1
ATOM 749 C C . ILE A 1 90 ? -30.850 -4.506 13.986 1.00 90.12 90 ILE A C 1
ATOM 751 O O . ILE A 1 90 ? -30.313 -5.460 14.543 1.00 90.12 90 ILE A O 1
ATOM 755 N N . LEU A 1 91 ? -30.762 -3.260 14.460 1.00 88.94 91 LEU A N 1
ATOM 756 C CA . LEU A 1 91 ? -29.910 -2.886 15.594 1.00 88.94 91 LEU A CA 1
ATOM 757 C C . LEU A 1 91 ? -30.294 -3.561 16.918 1.00 88.94 91 LEU A C 1
ATOM 759 O O . LEU A 1 91 ? -29.457 -3.648 17.803 1.00 88.94 91 LEU A O 1
ATOM 763 N N . HIS A 1 92 ? -31.496 -4.132 17.032 1.00 87.19 92 HIS A N 1
ATOM 764 C CA . HIS A 1 92 ? -31.883 -4.971 18.172 1.00 87.19 92 HIS A CA 1
ATOM 765 C C . HIS A 1 92 ? -31.198 -6.351 18.208 1.00 87.19 92 HIS A C 1
ATOM 767 O O . HIS A 1 92 ? -31.335 -7.084 19.191 1.00 87.19 92 HIS A O 1
ATOM 773 N N . ARG A 1 93 ? -30.490 -6.740 17.142 1.00 90.38 93 ARG A N 1
ATOM 774 C CA . ARG A 1 93 ? -29.712 -7.984 17.048 1.00 90.38 93 ARG A CA 1
ATOM 775 C C . ARG A 1 93 ? -28.233 -7.701 17.335 1.00 90.38 93 ARG A C 1
ATOM 777 O O . ARG A 1 93 ? -27.766 -6.590 17.101 1.00 90.38 93 ARG A O 1
ATOM 784 N N . PRO A 1 94 ? -27.452 -8.706 17.768 1.00 91.75 94 PRO A N 1
ATOM 785 C CA . PRO A 1 94 ? -26.002 -8.575 17.811 1.00 91.75 94 PRO A CA 1
ATOM 786 C C . PRO A 1 94 ? -25.450 -8.261 16.414 1.00 91.75 94 PRO A C 1
ATOM 788 O O . PRO A 1 94 ? -25.733 -8.973 15.452 1.00 91.75 94 PRO A O 1
ATOM 791 N N . ILE A 1 95 ? -24.634 -7.220 16.301 1.00 92.12 95 ILE A N 1
ATOM 792 C CA . ILE A 1 95 ? -23.979 -6.785 15.070 1.00 92.12 95 ILE A CA 1
ATOM 793 C C . ILE A 1 95 ? -22.483 -7.067 15.202 1.00 92.12 95 ILE A C 1
ATOM 795 O O . ILE A 1 95 ? -21.793 -6.494 16.044 1.00 92.12 95 ILE A O 1
ATOM 799 N N . ALA A 1 96 ? -21.960 -7.963 14.370 1.00 90.06 96 ALA A N 1
ATOM 800 C CA . ALA A 1 96 ? -20.524 -8.186 14.247 1.00 90.06 96 ALA A CA 1
ATOM 801 C C . ALA A 1 96 ? -19.822 -6.979 13.615 1.00 90.06 96 ALA A C 1
ATOM 803 O O . ALA A 1 96 ? -18.776 -6.563 14.105 1.00 90.06 96 ALA A O 1
ATOM 804 N N . ALA A 1 97 ? -20.400 -6.422 12.550 1.00 89.00 97 ALA A N 1
ATOM 805 C CA . ALA A 1 97 ? -19.865 -5.255 11.863 1.00 89.00 97 ALA A CA 1
ATOM 806 C C . ALA A 1 97 ? -20.993 -4.453 11.205 1.00 89.00 97 ALA A C 1
ATOM 808 O O . ALA A 1 97 ? -21.833 -5.021 10.510 1.00 89.00 97 ALA A O 1
ATOM 809 N N . LEU A 1 98 ? -20.991 -3.140 11.416 1.00 90.31 98 LEU A N 1
ATOM 810 C CA . LEU A 1 98 ? -21.845 -2.173 10.738 1.00 90.31 98 LEU A CA 1
ATOM 811 C C . LEU A 1 98 ? -20.977 -1.354 9.779 1.00 90.31 98 LEU A C 1
ATOM 813 O O . LEU A 1 98 ? -20.148 -0.560 10.210 1.00 90.31 98 LEU A O 1
ATOM 817 N N . VAL A 1 99 ? -21.146 -1.565 8.481 1.00 88.88 99 VAL A N 1
ATOM 818 C CA . VAL A 1 99 ? -20.382 -0.912 7.419 1.00 88.88 99 VAL A CA 1
ATOM 819 C C . VAL A 1 99 ? -21.257 0.145 6.759 1.00 88.88 99 VAL A C 1
ATOM 821 O O . VAL A 1 99 ? -22.262 -0.174 6.130 1.00 88.88 99 VAL A O 1
ATOM 824 N N . ILE A 1 100 ? -20.875 1.406 6.875 1.00 87.56 100 ILE A N 1
ATOM 825 C CA . ILE A 1 100 ? -21.576 2.537 6.273 1.00 87.56 100 ILE A CA 1
ATOM 826 C C . ILE A 1 100 ? -20.856 2.917 4.986 1.00 87.56 100 ILE A C 1
ATOM 828 O O . ILE A 1 100 ? -19.656 3.175 5.007 1.00 87.56 100 ILE A O 1
ATOM 832 N N . SER A 1 101 ? -21.566 2.946 3.859 1.00 85.06 101 SER A N 1
ATOM 833 C CA . SER A 1 101 ? -21.002 3.328 2.565 1.00 85.06 101 SER A CA 1
ATOM 834 C C . SER A 1 101 ? -21.656 4.598 2.040 1.00 85.06 101 SER A C 1
ATOM 836 O O . SER A 1 101 ? -22.871 4.665 1.864 1.00 85.06 101 SER A O 1
ATOM 838 N N . SER A 1 102 ? -20.839 5.608 1.747 1.00 79.62 102 SER A N 1
ATOM 839 C CA . SER A 1 102 ? -21.300 6.884 1.186 1.00 79.62 102 SER A CA 1
ATOM 840 C C . SER A 1 102 ? -21.272 6.934 -0.341 1.00 79.62 102 SER A C 1
ATOM 842 O O . SER A 1 102 ? -21.433 8.015 -0.914 1.00 79.62 102 SER A O 1
ATOM 844 N N . LYS A 1 103 ? -21.067 5.790 -1.017 1.00 72.31 103 LYS A N 1
ATOM 845 C CA . LYS A 1 103 ? -21.003 5.716 -2.486 1.00 72.31 103 LYS A CA 1
ATOM 846 C C . LYS A 1 103 ? -22.182 6.472 -3.111 1.00 72.31 103 LYS A C 1
ATOM 848 O O . LYS A 1 103 ? -23.334 6.144 -2.867 1.00 72.31 103 LYS A O 1
ATOM 853 N N . GLY A 1 104 ? -21.871 7.498 -3.906 1.00 66.19 104 GLY A N 1
ATOM 854 C CA . GLY A 1 104 ? -22.863 8.286 -4.647 1.00 66.19 104 GLY A CA 1
ATOM 855 C C . GLY A 1 104 ? -23.606 9.362 -3.846 1.00 66.19 104 GLY A C 1
ATOM 856 O O . GLY A 1 104 ? -24.410 10.087 -4.428 1.00 66.19 104 GLY A O 1
ATOM 857 N N . THR A 1 105 ? -23.338 9.520 -2.547 1.00 71.31 105 THR A N 1
ATOM 858 C CA . THR A 1 105 ? -24.020 10.529 -1.722 1.00 71.31 105 THR A CA 1
ATOM 859 C C . THR A 1 105 ? -23.276 11.865 -1.702 1.00 71.31 105 THR A C 1
ATOM 861 O O . THR A 1 105 ? -22.050 11.912 -1.756 1.00 71.31 105 THR A O 1
ATOM 864 N N . LYS A 1 106 ? -24.034 12.969 -1.637 1.00 76.06 106 LYS A N 1
ATOM 865 C CA . LYS A 1 106 ? -23.502 14.337 -1.465 1.00 76.06 106 LYS A CA 1
ATOM 866 C C . LYS A 1 106 ? -23.395 14.762 0.005 1.00 76.06 106 LYS A C 1
ATOM 868 O O . LYS A 1 106 ? -23.025 15.901 0.270 1.00 76.06 106 LYS A O 1
ATOM 873 N N . LEU A 1 107 ? -23.794 13.891 0.932 1.00 76.69 107 LEU A N 1
ATOM 874 C CA . LEU A 1 107 ? -23.794 14.198 2.358 1.00 76.69 107 LEU A CA 1
ATOM 875 C C . LEU A 1 107 ? -22.363 14.296 2.875 1.00 76.69 107 LEU A C 1
ATOM 877 O O . LEU A 1 107 ? -21.492 13.520 2.474 1.00 76.69 107 LEU A O 1
ATOM 881 N N . LEU A 1 108 ? -22.134 15.262 3.761 1.00 82.56 108 LEU A N 1
ATOM 882 C CA . LEU A 1 108 ? -20.830 15.439 4.372 1.00 82.56 108 LEU A CA 1
ATOM 883 C C . LEU A 1 108 ? -20.601 14.333 5.414 1.00 82.56 108 LEU A C 1
ATOM 885 O O . LEU A 1 108 ? -21.549 13.911 6.084 1.00 82.56 108 LEU A O 1
ATOM 889 N N . PRO A 1 109 ? -19.352 13.865 5.597 1.00 83.31 109 PRO A N 1
ATOM 890 C CA . PRO A 1 109 ? -19.036 12.856 6.604 1.00 83.31 109 PRO A CA 1
ATOM 891 C C . PRO A 1 109 ? -19.482 13.212 8.026 1.00 83.31 109 PRO A C 1
ATOM 893 O O . PRO A 1 109 ? -19.860 12.332 8.798 1.00 83.31 109 PRO A O 1
ATOM 896 N N . GLU A 1 110 ? -19.485 14.503 8.356 1.00 85.38 110 GLU A N 1
ATOM 897 C CA . GLU A 1 110 ? -19.936 15.017 9.651 1.00 85.38 110 GLU A CA 1
ATOM 898 C C . GLU A 1 110 ? -21.437 14.786 9.881 1.00 85.38 110 GLU A C 1
ATOM 900 O O . GLU A 1 110 ? -21.808 14.269 10.932 1.00 85.38 110 GLU A O 1
ATOM 905 N N . ASP A 1 111 ? -22.290 15.054 8.885 1.00 85.94 111 ASP A N 1
ATOM 906 C CA . ASP A 1 111 ? -23.748 14.860 8.991 1.00 85.94 111 ASP A CA 1
ATOM 907 C C . ASP A 1 111 ? -24.103 13.391 9.255 1.00 85.94 111 ASP A C 1
ATOM 909 O O . ASP A 1 111 ? -25.001 13.050 10.033 1.00 85.94 111 ASP A O 1
ATOM 913 N N . ILE A 1 112 ? -23.364 12.495 8.605 1.00 84.50 112 ILE A N 1
ATOM 914 C CA . ILE A 1 112 ? -23.509 11.049 8.757 1.00 84.50 112 ILE A CA 1
ATOM 915 C C . ILE A 1 112 ? -23.038 10.608 10.132 1.00 84.50 112 ILE A C 1
ATOM 917 O O . ILE A 1 112 ? -23.723 9.811 10.770 1.00 84.50 112 ILE A O 1
ATOM 921 N N . PHE A 1 113 ? -21.912 11.141 10.612 1.00 87.81 113 PHE A N 1
ATOM 922 C CA . PHE A 1 113 ? -21.449 10.873 11.966 1.00 87.81 113 PHE A CA 1
ATOM 923 C C . PHE A 1 113 ? -22.497 11.309 12.995 1.00 87.81 113 PHE A C 1
ATOM 925 O O . PHE A 1 113 ? -22.878 10.499 13.832 1.00 87.81 113 PHE A O 1
ATOM 932 N N . THR A 1 114 ? -23.045 12.524 12.886 1.00 88.25 114 THR A N 1
ATOM 933 C CA . THR A 1 114 ? -24.122 13.010 13.767 1.00 88.25 114 THR A CA 1
ATOM 934 C C . THR A 1 114 ? -25.360 12.117 13.702 1.00 88.25 114 THR A C 1
ATOM 936 O O . THR A 1 114 ? -25.941 11.774 14.732 1.00 88.25 114 THR A O 1
ATOM 939 N N . THR A 1 115 ? -25.752 11.687 12.502 1.00 87.75 115 THR A N 1
ATOM 940 C CA . THR A 1 115 ? -26.887 10.773 12.324 1.00 87.75 115 THR A CA 1
ATOM 941 C C . THR A 1 115 ? -26.625 9.429 13.004 1.00 87.75 115 THR A C 1
ATOM 943 O O . THR A 1 115 ? -27.475 8.941 13.746 1.00 87.75 115 THR A O 1
ATOM 946 N N . LEU A 1 116 ? -25.436 8.852 12.815 1.00 88.12 116 LEU A N 1
ATOM 947 C CA . LEU A 1 116 ? -25.025 7.610 13.467 1.00 88.12 116 LEU A CA 1
ATOM 948 C C . LEU A 1 116 ? -24.948 7.763 14.983 1.00 88.12 116 LEU A C 1
ATOM 950 O O . LEU A 1 116 ? -25.380 6.860 15.686 1.00 88.12 116 LEU A O 1
ATOM 954 N N . THR A 1 117 ? -24.453 8.889 15.498 1.00 89.94 117 THR A N 1
ATOM 955 C CA . THR A 1 117 ? -24.480 9.185 16.934 1.00 89.94 117 THR A CA 1
ATOM 956 C C . THR A 1 117 ? -25.911 9.108 17.454 1.00 89.94 117 THR A C 1
ATOM 958 O O . THR A 1 117 ? -26.173 8.354 18.382 1.00 89.94 117 THR A O 1
ATOM 961 N N . ASN A 1 118 ? -26.860 9.790 16.811 1.00 88.25 118 ASN A N 1
ATOM 962 C CA . ASN A 1 118 ? -28.260 9.785 17.243 1.00 88.25 118 ASN A CA 1
ATOM 963 C C . ASN A 1 118 ? -28.889 8.386 17.196 1.00 88.25 118 ASN A C 1
ATOM 965 O O . ASN A 1 118 ? -29.582 7.990 18.131 1.00 88.25 118 ASN A O 1
ATOM 969 N N . VAL A 1 119 ? -28.640 7.636 16.119 1.00 87.44 119 VAL A N 1
ATOM 970 C CA . VAL A 1 119 ? -29.172 6.278 15.958 1.00 87.44 119 VAL A CA 1
ATOM 971 C C . VAL A 1 119 ? -28.554 5.344 16.992 1.00 87.44 119 VAL A C 1
ATOM 973 O O . VAL A 1 119 ? -29.279 4.685 17.726 1.00 87.44 119 VAL A O 1
ATOM 976 N N . LEU A 1 120 ? -27.226 5.292 17.087 1.00 88.31 120 LEU A N 1
ATOM 977 C CA . LEU A 1 120 ? -26.526 4.329 17.933 1.00 88.31 120 LEU A CA 1
ATOM 978 C C . LEU A 1 120 ? -26.641 4.647 19.425 1.00 88.31 120 LEU A C 1
ATOM 980 O O . LEU A 1 120 ? -26.661 3.714 20.219 1.00 88.31 120 LEU A O 1
ATOM 984 N N . SER A 1 121 ? -26.788 5.916 19.814 1.00 87.62 121 SER A N 1
ATOM 985 C CA . SER A 1 121 ? -27.060 6.293 21.209 1.00 87.62 121 SER A CA 1
ATOM 986 C C . SER A 1 121 ? -28.412 5.779 21.713 1.00 87.62 121 SER A C 1
ATOM 988 O O . SER A 1 121 ? -28.600 5.643 22.920 1.00 87.62 121 SER A O 1
ATOM 990 N N . ALA A 1 122 ? -29.353 5.465 20.815 1.00 86.00 122 ALA A N 1
ATOM 991 C CA . ALA A 1 122 ? -30.634 4.861 21.179 1.00 86.00 122 ALA A CA 1
ATOM 992 C C . ALA A 1 122 ? -30.545 3.343 21.429 1.00 86.00 122 ALA A C 1
ATOM 994 O O . ALA A 1 122 ? -31.513 2.751 21.911 1.00 86.00 122 ALA A O 1
ATOM 995 N N . HIS A 1 123 ? -29.408 2.707 21.115 1.00 84.38 123 HIS A N 1
ATOM 996 C CA . HIS A 1 123 ? -29.221 1.260 21.228 1.00 84.38 123 HIS A CA 1
ATOM 997 C C . HIS A 1 123 ? -28.104 0.904 22.221 1.00 84.38 123 HIS A C 1
ATOM 999 O O . HIS A 1 123 ? -27.148 1.660 22.398 1.00 84.38 123 HIS A O 1
ATOM 1005 N N . PRO A 1 124 ? -28.181 -0.259 22.891 1.00 79.69 124 PRO A N 1
ATOM 1006 C CA . PRO A 1 124 ? -27.145 -0.676 23.824 1.00 79.69 124 PRO A CA 1
ATOM 1007 C C . PRO A 1 124 ? -25.771 -0.851 23.143 1.00 79.69 124 PRO A C 1
ATOM 1009 O O . PRO A 1 124 ? -25.651 -1.618 22.183 1.00 79.69 124 PRO A O 1
ATOM 1012 N N . PRO A 1 125 ? -24.688 -0.259 23.681 1.00 70.75 125 PRO A N 1
ATOM 1013 C CA . PRO A 1 125 ? -23.371 -0.262 23.033 1.00 70.75 125 PRO A CA 1
ATOM 1014 C C . PRO A 1 125 ? -22.754 -1.661 22.889 1.00 70.75 125 PRO A C 1
ATOM 1016 O O . PRO A 1 125 ? -21.934 -1.891 22.008 1.00 70.75 125 PRO A O 1
ATOM 1019 N N . HIS A 1 126 ? -23.162 -2.626 23.718 1.00 74.81 126 HIS A N 1
ATOM 1020 C CA . HIS A 1 126 ? -22.651 -3.999 23.666 1.00 74.81 126 HIS A CA 1
ATOM 1021 C C . HIS A 1 126 ? -23.183 -4.814 22.475 1.00 74.81 126 HIS A C 1
ATOM 1023 O O . HIS A 1 126 ? -22.652 -5.891 22.195 1.00 74.81 126 HIS A O 1
ATOM 1029 N N . GLN A 1 127 ? -24.228 -4.341 21.788 1.00 84.31 127 GLN A N 1
ATOM 1030 C CA . GLN A 1 127 ? -24.806 -5.056 20.651 1.00 84.31 127 GLN A CA 1
ATOM 1031 C C . GLN A 1 127 ? -23.951 -4.921 19.395 1.00 84.31 127 GLN A C 1
ATOM 1033 O O . GLN A 1 127 ? -23.946 -5.836 18.578 1.00 84.31 127 GLN A O 1
ATOM 1038 N N . ILE A 1 128 ? -23.184 -3.839 19.255 1.00 85.12 128 ILE A N 1
ATOM 1039 C CA . ILE A 1 128 ? -22.404 -3.565 18.050 1.00 85.12 128 ILE A CA 1
ATOM 1040 C C . ILE A 1 128 ? -20.935 -3.756 18.357 1.00 85.12 128 ILE A C 1
ATOM 1042 O O . ILE A 1 128 ? -20.328 -3.005 19.114 1.00 85.12 128 ILE A O 1
ATOM 1046 N N . ARG A 1 129 ? -20.344 -4.776 17.739 1.00 82.75 129 ARG A N 1
ATOM 1047 C CA . ARG A 1 129 ? -18.922 -5.032 17.896 1.00 82.75 129 ARG A CA 1
ATOM 1048 C C . ARG A 1 129 ? -18.103 -4.021 17.121 1.00 82.75 129 ARG A C 1
ATOM 1050 O O . ARG A 1 129 ? -17.139 -3.545 17.685 1.00 82.75 129 ARG A O 1
ATOM 1057 N N . GLN A 1 130 ? -18.431 -3.681 15.882 1.00 83.50 130 GLN A N 1
ATOM 1058 C CA . GLN A 1 130 ? -17.588 -2.801 15.071 1.00 83.50 130 GLN A CA 1
ATOM 1059 C C . GLN A 1 130 ? -18.434 -1.911 14.166 1.00 83.50 130 GLN A C 1
ATOM 1061 O O . GLN A 1 130 ? -19.437 -2.373 13.625 1.00 83.50 130 GLN A O 1
ATOM 1066 N N . VAL A 1 131 ? -18.000 -0.665 13.971 1.00 83.69 131 VAL A N 1
ATOM 1067 C CA . VAL A 1 131 ? -18.516 0.234 12.933 1.00 83.69 131 VAL A CA 1
ATOM 1068 C C . VAL A 1 131 ? -17.364 0.609 11.998 1.00 83.69 131 VAL A C 1
ATOM 1070 O O . VAL A 1 131 ? -16.248 0.852 12.452 1.00 83.69 131 VAL A O 1
ATOM 1073 N N . MET A 1 132 ? -17.619 0.605 10.693 1.00 82.69 132 MET A N 1
ATOM 1074 C CA . MET A 1 132 ? -16.676 0.990 9.639 1.00 82.69 132 MET A CA 1
ATOM 1075 C C . MET A 1 132 ? -17.386 1.962 8.702 1.00 82.69 132 MET A C 1
ATOM 1077 O O . MET A 1 132 ? -18.505 1.685 8.280 1.00 82.69 132 MET A O 1
ATOM 1081 N N . CYS A 1 133 ? -16.754 3.076 8.348 1.00 77.69 133 CYS A N 1
ATOM 1082 C CA . CYS A 1 133 ? -17.341 4.087 7.469 1.00 77.69 133 CYS A CA 1
ATOM 1083 C C . CYS A 1 133 ? -16.460 4.226 6.225 1.00 77.69 133 CYS A C 1
ATOM 1085 O O . CYS A 1 133 ? -15.365 4.768 6.302 1.00 77.69 133 CYS A O 1
ATOM 1087 N N . ILE A 1 134 ? -16.932 3.724 5.085 1.00 76.00 134 ILE A N 1
ATOM 1088 C CA . ILE A 1 134 ? -16.196 3.709 3.819 1.00 76.00 134 ILE A CA 1
ATOM 1089 C C . ILE A 1 134 ? -16.597 4.929 2.989 1.00 76.00 134 ILE A C 1
ATOM 1091 O O . ILE A 1 134 ? -17.734 5.021 2.503 1.00 76.00 134 ILE A O 1
ATOM 1095 N N . TRP A 1 135 ? -15.641 5.835 2.785 1.00 70.62 135 TRP A N 1
ATOM 1096 C CA . TRP A 1 135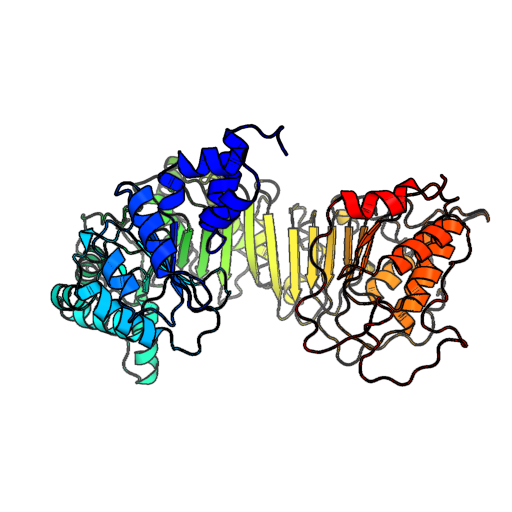 ? -15.839 7.084 2.054 1.00 70.62 135 TRP A CA 1
ATOM 1097 C C . TRP A 1 135 ? -15.283 7.020 0.635 1.00 70.62 135 TRP A C 1
ATOM 1099 O O . TRP A 1 135 ? -14.114 6.724 0.424 1.00 70.62 135 TRP A O 1
ATOM 1109 N N . GLY A 1 136 ? -16.126 7.333 -0.354 1.00 59.03 136 GLY A N 1
ATOM 1110 C CA . GLY A 1 136 ? -15.672 7.813 -1.663 1.00 59.03 136 GLY A CA 1
ATOM 1111 C C . GLY A 1 136 ? -14.572 7.009 -2.369 1.00 59.03 136 GLY A C 1
ATOM 1112 O O . GLY A 1 136 ? -13.613 7.611 -2.827 1.00 59.03 136 GLY A O 1
ATOM 1113 N N . GLY A 1 137 ? -14.692 5.682 -2.489 1.00 54.53 137 GLY A N 1
ATOM 1114 C CA . GLY A 1 137 ? -13.858 4.851 -3.380 1.00 54.53 137 GLY A CA 1
ATOM 1115 C C . GLY A 1 137 ? -12.350 4.797 -3.084 1.00 54.53 137 GLY A C 1
ATOM 1116 O O . GLY A 1 137 ? -11.656 4.008 -3.723 1.00 54.53 137 GLY A O 1
ATOM 1117 N N . ALA A 1 138 ? -11.850 5.586 -2.134 1.00 48.47 138 ALA A N 1
ATOM 1118 C CA . ALA A 1 138 ? -10.495 5.492 -1.629 1.00 48.47 138 ALA A CA 1
ATOM 1119 C C . ALA A 1 138 ? -10.408 4.258 -0.728 1.00 48.47 138 ALA A C 1
ATOM 1121 O O . ALA A 1 138 ? -11.243 4.047 0.151 1.00 48.47 138 ALA A O 1
ATOM 1122 N N . THR A 1 139 ? -9.418 3.410 -0.980 1.00 52.62 139 THR A N 1
ATOM 1123 C CA . THR A 1 139 ? -9.205 2.158 -0.247 1.00 52.62 139 THR A CA 1
ATOM 1124 C C . THR A 1 139 ? -8.726 2.372 1.189 1.00 52.62 139 THR A C 1
ATOM 1126 O O . THR A 1 139 ? -8.764 1.425 1.970 1.00 52.62 139 THR A O 1
ATOM 1129 N N . ASP A 1 140 ? -8.325 3.596 1.544 1.00 52.97 140 ASP A N 1
ATOM 1130 C CA . ASP A 1 140 ? -7.449 3.823 2.697 1.00 52.97 140 ASP A CA 1
ATOM 1131 C C . ASP A 1 140 ? -8.141 4.538 3.879 1.00 52.97 140 ASP A C 1
ATOM 1133 O O . ASP A 1 140 ? -7.681 4.413 5.009 1.00 52.97 140 ASP A O 1
ATOM 1137 N N . ASP A 1 141 ? -9.301 5.182 3.682 1.00 55.91 141 ASP A N 1
ATOM 1138 C CA . ASP A 1 141 ? -10.034 5.877 4.758 1.00 55.91 141 ASP A CA 1
ATOM 1139 C C . ASP A 1 141 ? -11.313 5.122 5.164 1.00 55.91 141 ASP A C 1
ATOM 1141 O O . ASP A 1 141 ? -12.438 5.486 4.812 1.00 55.91 141 ASP A O 1
ATOM 1145 N N . ILE A 1 142 ? -11.131 4.033 5.918 1.00 64.88 142 ILE A N 1
ATOM 1146 C CA . ILE A 1 142 ? -12.221 3.172 6.424 1.00 64.88 142 ILE A CA 1
ATOM 1147 C C . ILE A 1 142 ? -12.748 3.640 7.802 1.00 64.88 142 ILE A C 1
ATOM 1149 O O . ILE A 1 142 ? -13.830 3.237 8.245 1.00 64.88 142 ILE A O 1
ATOM 1153 N N . TYR A 1 143 ? -12.004 4.506 8.496 1.00 73.69 143 TYR A N 1
ATOM 1154 C CA . TYR A 1 143 ? -12.302 4.945 9.863 1.00 73.69 143 TYR A CA 1
ATOM 1155 C C . TYR A 1 143 ? -12.369 6.471 9.936 1.00 73.69 143 TYR A C 1
ATOM 1157 O O . TYR A 1 143 ? -11.375 7.156 9.691 1.00 73.69 143 TYR A O 1
ATOM 1165 N N . PHE A 1 144 ? -13.533 7.009 10.306 1.00 80.56 144 PHE A N 1
ATOM 1166 C CA . PHE A 1 144 ? -13.769 8.451 10.373 1.00 80.56 144 PHE A CA 1
ATOM 1167 C C . PHE A 1 144 ? -14.321 8.866 11.738 1.00 80.56 144 PHE A C 1
ATOM 1169 O O . PHE A 1 144 ? -15.389 8.414 12.143 1.00 80.56 144 PHE A O 1
ATOM 1176 N N . THR A 1 145 ? -13.609 9.786 12.388 1.00 84.25 145 THR A N 1
ATOM 1177 C CA . THR A 1 145 ? -14.074 10.557 13.546 1.00 84.25 145 THR A CA 1
ATOM 1178 C C . THR A 1 145 ? -13.928 12.039 13.176 1.00 84.25 145 THR A C 1
ATOM 1180 O O . THR A 1 145 ? -12.809 12.434 12.831 1.00 84.25 145 THR A O 1
ATOM 1183 N N . PRO A 1 146 ? -14.984 12.873 13.230 1.00 86.25 146 PRO A N 1
ATOM 1184 C CA . PRO A 1 146 ? -14.884 14.295 12.906 1.00 86.25 146 PRO A CA 1
ATOM 1185 C C . PRO A 1 146 ? -13.800 15.004 13.720 1.00 86.25 146 PRO A C 1
ATOM 1187 O O . PRO A 1 146 ? -13.643 14.727 14.910 1.00 86.25 146 PRO A O 1
ATOM 1190 N N . ALA A 1 147 ? -13.095 15.958 13.105 1.00 85.25 147 ALA A N 1
ATOM 1191 C CA . ALA A 1 147 ? -12.076 16.750 13.799 1.00 85.25 147 ALA A CA 1
ATOM 1192 C C . ALA A 1 147 ? -12.663 17.487 15.016 1.00 85.25 147 ALA A C 1
ATOM 1194 O O . ALA A 1 147 ? -12.072 17.462 16.087 1.00 85.25 147 ALA A O 1
ATOM 1195 N N . SER A 1 148 ? -13.884 18.020 14.896 1.00 86.50 148 SER A N 1
ATOM 1196 C CA . SER A 1 148 ? -14.609 18.684 15.991 1.00 86.50 148 SER A CA 1
ATOM 1197 C C . SER A 1 148 ? -14.868 17.781 17.204 1.00 86.50 148 SER A C 1
ATOM 1199 O O . SER A 1 148 ? -14.864 18.253 18.337 1.00 86.50 148 SER A O 1
ATOM 1201 N N . VAL A 1 149 ? -15.082 16.480 16.988 1.00 87.81 149 VAL A N 1
ATOM 1202 C CA . VAL A 1 149 ? -15.268 15.498 18.067 1.00 87.81 149 VAL A CA 1
ATOM 1203 C C . VAL A 1 149 ? -13.926 15.163 18.711 1.00 87.81 149 VAL A C 1
ATOM 1205 O O . VAL A 1 149 ? -13.836 15.092 19.933 1.00 87.81 149 VAL A O 1
ATOM 1208 N N . GLN A 1 150 ? -12.870 15.001 17.906 1.00 88.44 150 GLN A N 1
ATOM 1209 C CA . GLN A 1 150 ? -11.516 14.774 18.418 1.00 88.44 150 GLN A CA 1
ATOM 1210 C C . GLN A 1 150 ? -11.032 15.962 19.268 1.00 88.44 150 GLN A C 1
ATOM 1212 O O . GLN A 1 150 ? -10.483 15.750 20.347 1.00 88.44 150 GLN A O 1
ATOM 1217 N N . GLU A 1 151 ? -11.311 17.193 18.831 1.00 87.12 151 GLU A N 1
ATOM 1218 C CA . GLU A 1 151 ? -11.051 18.431 19.578 1.00 87.12 151 GLU A CA 1
ATOM 1219 C C . GLU A 1 151 ? -11.780 18.437 20.926 1.00 87.12 151 GLU A C 1
ATOM 1221 O O . GLU A 1 151 ? -11.143 18.614 21.956 1.00 87.12 151 GLU A O 1
ATOM 1226 N N . GLN A 1 152 ? -13.085 18.138 20.956 1.00 87.88 152 GLN A N 1
ATOM 1227 C CA . GLN A 1 152 ? -13.837 18.062 22.217 1.00 87.88 152 GLN A CA 1
ATOM 1228 C C . GLN A 1 152 ? -13.270 17.015 23.182 1.00 87.88 152 GLN A C 1
ATOM 1230 O O . GLN A 1 152 ? -13.200 17.267 24.385 1.00 87.88 152 GLN A O 1
ATOM 1235 N N . ILE A 1 153 ? -12.865 15.847 22.669 1.00 86.81 153 ILE A N 1
ATOM 1236 C CA . ILE A 1 153 ? -12.208 14.804 23.468 1.00 86.81 153 ILE A CA 1
ATOM 1237 C C . ILE A 1 153 ? -10.888 15.332 24.042 1.00 86.81 153 ILE A C 1
ATOM 1239 O O . ILE A 1 153 ? -10.615 15.131 25.223 1.00 86.81 153 ILE A O 1
ATOM 1243 N N . TYR A 1 154 ? -10.086 16.022 23.229 1.00 87.56 154 TYR A N 1
ATOM 1244 C CA . TYR A 1 154 ? -8.806 16.591 23.647 1.00 87.56 154 TYR A CA 1
ATOM 1245 C C . TYR A 1 154 ? -8.975 17.688 24.707 1.00 87.56 154 TYR A C 1
ATOM 1247 O O . TYR A 1 154 ? -8.374 17.599 25.777 1.00 87.56 154 TYR A O 1
ATOM 1255 N N . ASP A 1 155 ? -9.847 18.666 24.460 1.00 86.81 155 ASP A N 1
ATOM 1256 C CA . ASP A 1 155 ? -10.118 19.786 25.369 1.00 86.81 155 ASP A CA 1
ATOM 1257 C C . ASP A 1 155 ? -10.598 19.305 26.739 1.00 86.81 155 ASP A C 1
ATOM 1259 O O . ASP A 1 155 ? -10.242 19.848 27.780 1.00 86.81 155 ASP A O 1
ATOM 1263 N N . ARG A 1 156 ? -11.401 18.245 26.761 1.00 85.75 156 ARG A N 1
ATOM 1264 C CA . ARG A 1 156 ? -11.929 17.671 28.002 1.00 85.75 156 ARG A CA 1
ATOM 1265 C C . ARG A 1 156 ? -10.924 16.788 28.710 1.00 85.75 156 ARG A C 1
ATOM 1267 O O . ARG A 1 156 ? -10.914 16.751 29.938 1.00 85.75 156 ARG A O 1
ATOM 1274 N N . ALA A 1 157 ? -10.039 16.143 27.958 1.00 83.88 157 ALA A N 1
ATOM 1275 C CA . ALA A 1 157 ? -8.896 15.460 28.532 1.00 83.88 157 ALA A CA 1
ATOM 1276 C C . ALA A 1 157 ? -7.918 16.450 29.192 1.00 83.88 157 ALA A C 1
ATOM 1278 O O . ALA A 1 157 ? -7.394 16.133 30.254 1.00 83.88 157 ALA A O 1
ATOM 1279 N N . LEU A 1 158 ? -7.751 17.673 28.666 1.00 85.25 158 LEU A N 1
ATOM 1280 C CA . LEU A 1 158 ? -7.013 18.744 29.361 1.00 85.25 158 LEU A CA 1
ATOM 1281 C C . LEU A 1 158 ? -7.651 19.140 30.702 1.00 85.25 158 LEU A C 1
ATOM 1283 O O . LEU A 1 158 ? -6.942 19.538 31.621 1.00 85.25 158 LEU A O 1
ATOM 1287 N N . LEU A 1 159 ? -8.977 19.031 30.812 1.00 85.31 159 LEU A N 1
ATOM 1288 C CA . LEU A 1 159 ? -9.736 19.319 32.032 1.00 85.31 159 LEU A CA 1
ATOM 1289 C C . LEU A 1 159 ? -9.860 18.110 32.977 1.00 85.31 159 LEU A C 1
ATOM 1291 O O . LEU A 1 159 ? -10.553 18.212 33.985 1.00 85.31 159 LEU A O 1
ATOM 1295 N N . GLU A 1 160 ? -9.237 16.974 32.643 1.00 83.19 160 GLU A N 1
ATOM 1296 C CA . GLU A 1 160 ? -9.362 15.696 33.364 1.00 83.19 160 GLU A CA 1
ATOM 1297 C C . GLU A 1 160 ? -10.822 15.191 33.502 1.00 83.19 160 GLU A C 1
ATOM 1299 O O . GLU A 1 160 ? -11.133 14.362 34.354 1.00 83.19 160 GLU A O 1
ATOM 1304 N N . ASP A 1 161 ? -11.718 15.633 32.610 1.00 84.31 161 ASP A N 1
ATOM 1305 C CA . ASP A 1 161 ? -13.153 15.306 32.566 1.00 84.31 161 ASP A CA 1
ATOM 1306 C C . ASP A 1 161 ? -13.483 14.473 31.313 1.00 84.31 161 ASP A C 1
ATOM 1308 O O . ASP A 1 161 ? -14.305 14.831 30.470 1.00 84.31 161 ASP A O 1
ATOM 1312 N N . VAL A 1 162 ? -12.771 13.359 31.132 1.00 73.69 162 VAL A N 1
ATOM 1313 C CA . VAL A 1 162 ? -12.903 12.528 29.919 1.00 73.69 162 VAL A CA 1
ATOM 1314 C C . VAL A 1 162 ? -14.237 11.775 29.888 1.00 73.69 162 VAL A C 1
ATOM 1316 O O . VAL A 1 162 ? -14.819 11.557 28.822 1.00 73.69 162 VAL A O 1
ATOM 1319 N N . GLU A 1 163 ? -14.738 11.370 31.055 1.00 79.38 163 GLU A N 1
ATOM 1320 C CA . GLU A 1 163 ? -15.929 10.526 31.149 1.00 79.38 163 GLU A CA 1
ATOM 1321 C C . GLU A 1 163 ? -17.158 11.209 30.527 1.00 79.38 163 GLU A C 1
ATOM 1323 O O . GLU A 1 163 ? -17.917 10.562 29.803 1.00 79.38 163 GLU A O 1
ATOM 1328 N N . SER A 1 164 ? -17.300 12.528 30.700 1.00 80.50 164 SER A N 1
ATOM 1329 C CA . SER A 1 164 ? -18.423 13.291 30.144 1.00 80.50 164 SER A CA 1
ATOM 1330 C C . SER A 1 164 ? -18.464 13.273 28.608 1.00 80.50 164 SER A C 1
ATOM 1332 O O . SER A 1 164 ? -19.542 13.194 28.011 1.00 80.50 164 SER A O 1
ATOM 1334 N N . VAL A 1 165 ? -17.308 13.262 27.935 1.00 71.69 165 VAL A N 1
ATOM 1335 C CA . VAL A 1 165 ? -17.246 13.237 26.462 1.00 71.69 165 VAL A CA 1
ATOM 1336 C C . VAL A 1 165 ? -17.500 11.853 25.906 1.00 71.69 165 VAL A C 1
ATOM 1338 O O . VAL A 1 165 ? -18.237 11.703 24.933 1.00 71.69 165 VAL A O 1
ATOM 1341 N N . VAL A 1 166 ? -16.925 10.823 26.523 1.00 73.25 166 VAL A N 1
ATOM 1342 C CA . VAL A 1 166 ? -17.121 9.450 26.044 1.00 73.25 166 VAL A CA 1
ATOM 1343 C C . VAL A 1 166 ? -18.564 8.996 26.267 1.00 73.25 166 VAL A C 1
ATOM 1345 O O . VAL A 1 166 ? -19.078 8.195 25.497 1.00 73.25 166 VAL A O 1
ATOM 1348 N N . GLN A 1 167 ? -19.263 9.555 27.257 1.00 81.31 167 GLN A N 1
ATOM 1349 C CA . GLN A 1 167 ? -20.705 9.354 27.411 1.00 81.31 167 GLN A CA 1
ATOM 1350 C C . GLN A 1 167 ? -21.539 10.101 26.356 1.00 81.31 167 GLN A C 1
ATOM 1352 O O . GLN A 1 167 ? -22.668 9.700 26.080 1.00 81.31 167 GLN A O 1
ATOM 1357 N N . THR A 1 168 ? -20.995 11.159 25.744 1.00 84.00 168 THR A N 1
ATOM 1358 C CA . THR A 1 168 ? -21.691 11.945 24.709 1.00 84.00 168 THR A CA 1
ATOM 1359 C C . THR A 1 168 ? -21.757 11.197 23.373 1.00 84.00 168 THR A C 1
ATOM 1361 O O . THR A 1 168 ? -22.735 11.334 22.637 1.00 84.00 168 THR A O 1
ATOM 1364 N N . TYR A 1 169 ? -20.744 10.382 23.060 1.00 87.62 169 TYR A N 1
ATOM 1365 C CA . TYR A 1 169 ? -20.631 9.682 21.780 1.00 87.62 169 TYR A CA 1
ATOM 1366 C C . TYR A 1 169 ? -20.575 8.160 21.964 1.00 87.62 169 TYR A C 1
ATOM 1368 O O . TYR A 1 169 ? -19.808 7.668 22.789 1.00 87.62 169 TYR A O 1
ATOM 1376 N N . PRO A 1 170 ? -21.296 7.368 21.150 1.00 86.81 170 PRO A N 1
ATOM 1377 C CA . PRO A 1 170 ? -21.149 5.918 21.146 1.00 86.81 170 PRO A CA 1
ATOM 1378 C C . PRO A 1 170 ? -19.690 5.516 20.901 1.00 86.81 170 PRO A C 1
ATOM 1380 O O . PRO A 1 170 ? -19.141 5.791 19.835 1.00 86.81 170 PRO A O 1
ATOM 1383 N N . VAL A 1 171 ? -19.067 4.819 21.858 1.00 85.31 171 VAL A N 1
ATOM 1384 C CA . VAL A 1 171 ? -17.635 4.449 21.795 1.00 85.31 171 VAL A CA 1
ATOM 1385 C C . VAL A 1 171 ? -17.280 3.690 20.516 1.00 85.31 171 VAL A C 1
ATOM 1387 O O . VAL A 1 171 ? -16.185 3.843 19.987 1.00 85.31 171 VAL A O 1
ATOM 1390 N N . VAL A 1 172 ? -18.225 2.919 19.976 1.00 84.69 172 VAL A N 1
ATOM 1391 C CA . VAL A 1 172 ? -18.080 2.173 18.718 1.00 84.69 172 VAL A CA 1
ATOM 1392 C C . VAL A 1 172 ? -17.818 3.066 17.492 1.00 84.69 172 VAL A C 1
ATOM 1394 O O . VAL A 1 172 ? -17.288 2.578 16.500 1.00 84.69 172 VAL A O 1
ATOM 1397 N N . LEU A 1 173 ? -18.159 4.359 17.558 1.00 86.81 173 LEU A N 1
ATOM 1398 C CA . LEU A 1 173 ? -17.871 5.357 16.521 1.00 86.81 173 LEU A CA 1
ATOM 1399 C C . LEU A 1 173 ? -16.511 6.040 16.711 1.00 86.81 173 LEU A C 1
ATOM 1401 O O . LEU A 1 173 ? -15.997 6.650 15.779 1.00 86.81 173 LEU A O 1
ATOM 1405 N N . LEU A 1 174 ? -15.910 5.936 17.898 1.00 88.38 174 LEU A N 1
ATOM 1406 C CA . LEU A 1 174 ? -14.624 6.551 18.226 1.00 88.38 174 LEU A CA 1
ATOM 1407 C C . LEU A 1 174 ? -13.470 5.620 17.824 1.00 88.38 174 LEU A C 1
ATOM 1409 O O . LEU A 1 174 ? -12.655 5.199 18.643 1.00 88.38 174 LEU A O 1
ATOM 1413 N N . THR A 1 175 ? -13.425 5.256 16.541 1.00 87.56 175 THR A N 1
ATOM 1414 C CA . THR A 1 175 ? -12.450 4.296 15.994 1.00 87.56 175 THR A CA 1
ATOM 1415 C C . THR A 1 175 ? -11.101 4.930 15.663 1.00 87.56 175 THR A C 1
ATOM 1417 O O . THR A 1 175 ? -10.122 4.212 15.463 1.00 87.56 175 THR A O 1
ATOM 1420 N N . ARG A 1 176 ? -11.040 6.263 15.587 1.00 90.19 176 ARG A N 1
ATOM 1421 C CA . ARG A 1 176 ? -9.828 7.035 15.296 1.00 90.19 176 ARG A CA 1
ATOM 1422 C C . ARG A 1 176 ? -9.669 8.176 16.291 1.00 90.19 176 ARG A C 1
ATOM 1424 O O . ARG A 1 176 ? -10.629 8.911 16.528 1.00 90.19 176 ARG A O 1
ATOM 1431 N N . PHE A 1 177 ? -8.454 8.348 16.799 1.00 91.25 177 PHE A N 1
ATOM 1432 C CA . PHE A 1 177 ? -8.066 9.495 17.614 1.00 91.25 177 PHE A CA 1
ATOM 1433 C C . PHE A 1 177 ? -6.662 9.959 17.225 1.00 91.25 177 PHE A C 1
ATOM 1435 O O . PHE A 1 177 ? -5.732 9.154 17.193 1.00 91.25 177 PHE A O 1
ATOM 1442 N N . SER A 1 178 ? -6.514 11.245 16.907 1.00 91.00 178 SER A N 1
ATOM 1443 C CA . SER A 1 178 ? -5.240 11.846 16.522 1.00 91.00 178 SER A CA 1
ATOM 1444 C C . SER A 1 178 ? -5.007 13.130 17.304 1.00 91.00 178 SER A C 1
ATOM 1446 O O . SER A 1 178 ? -5.744 14.099 17.145 1.00 91.00 178 SER A O 1
ATOM 1448 N N . MET A 1 179 ? -3.959 13.151 18.132 1.00 89.38 179 MET A N 1
ATOM 1449 C CA . MET A 1 179 ? -3.610 14.345 18.910 1.00 89.38 179 MET A CA 1
ATOM 1450 C C . MET A 1 179 ? -3.222 15.528 18.013 1.00 89.38 179 MET A C 1
ATOM 1452 O O . MET A 1 179 ? -3.583 16.668 18.297 1.00 89.38 179 MET A O 1
ATOM 1456 N N . THR A 1 180 ? -2.516 15.261 16.911 1.00 85.81 180 THR A N 1
ATOM 1457 C CA . THR A 1 180 ? -2.078 16.294 15.961 1.00 85.81 180 THR A CA 1
ATOM 1458 C C . THR A 1 180 ? -3.251 16.967 15.264 1.00 85.81 180 THR A C 1
ATOM 1460 O O . THR A 1 180 ? -3.264 18.191 15.115 1.00 85.81 180 THR A O 1
ATOM 1463 N N . ALA A 1 181 ? -4.270 16.189 14.883 1.00 82.12 181 ALA A N 1
ATOM 1464 C CA . ALA A 1 181 ? -5.480 16.721 14.266 1.00 82.12 181 ALA A CA 1
ATOM 1465 C C . ALA A 1 181 ? -6.175 17.746 15.178 1.00 82.12 181 ALA A C 1
ATOM 1467 O O . ALA A 1 181 ? -6.571 18.807 14.692 1.00 82.12 181 ALA A O 1
ATOM 1468 N N . CYS A 1 182 ? -6.229 17.480 16.490 1.00 79.62 182 CYS A N 1
ATOM 1469 C CA . CYS A 1 182 ? -6.845 18.364 17.486 1.00 79.62 182 CYS A CA 1
ATOM 1470 C C . CYS A 1 182 ? -6.147 19.725 17.616 1.00 79.62 182 CYS A C 1
ATOM 1472 O O . CYS A 1 182 ? -6.773 20.708 18.000 1.00 79.62 182 CYS A O 1
ATOM 1474 N N . VAL A 1 183 ? -4.852 19.803 17.295 1.00 72.81 183 VAL A N 1
ATOM 1475 C CA . VAL A 1 183 ? -4.040 21.008 17.514 1.00 72.81 183 VAL A CA 1
ATOM 1476 C C . VAL A 1 183 ? -3.959 21.928 16.296 1.00 72.81 183 VAL A C 1
ATOM 1478 O O . VAL A 1 183 ? -3.726 23.131 16.435 1.00 72.81 183 VAL A O 1
ATOM 1481 N N . SER A 1 184 ? -4.215 21.402 15.098 1.00 66.31 184 SER A N 1
ATOM 1482 C CA . SER A 1 184 ? -4.080 22.137 13.833 1.00 66.31 184 SER A CA 1
ATOM 1483 C C . SER A 1 184 ? -4.838 23.481 13.774 1.00 66.31 184 SER A C 1
ATOM 1485 O O . SER A 1 184 ? -4.410 24.391 13.063 1.00 66.31 184 SER A O 1
ATOM 1487 N N . ARG A 1 185 ? -5.909 23.663 14.564 1.00 63.12 185 ARG A N 1
ATOM 1488 C CA . ARG A 1 185 ? -6.657 24.930 14.661 1.00 63.12 185 ARG A CA 1
ATOM 1489 C C . ARG A 1 185 ? -5.978 26.006 15.512 1.00 63.12 185 ARG A C 1
ATOM 1491 O O . ARG A 1 185 ? -6.046 27.176 15.140 1.00 63.12 185 ARG A O 1
ATOM 1498 N N . PHE A 1 186 ? -5.281 25.648 16.590 1.00 60.19 186 PHE A N 1
ATOM 1499 C CA . PHE A 1 186 ? -4.646 26.625 17.493 1.00 60.19 186 PHE A CA 1
ATOM 1500 C C . PHE A 1 186 ? -3.466 27.355 16.839 1.00 60.19 186 PHE A C 1
ATOM 1502 O O . PHE A 1 186 ? -3.214 28.524 17.118 1.00 60.19 186 PHE A O 1
ATOM 1509 N N . ILE A 1 187 ? -2.810 26.717 15.863 1.00 60.09 187 ILE A N 1
ATOM 1510 C CA . ILE A 1 187 ? -1.745 27.346 15.064 1.00 60.09 187 ILE A CA 1
ATOM 1511 C C . ILE A 1 187 ? -2.261 28.614 14.353 1.00 60.09 187 ILE A C 1
ATOM 1513 O O . ILE A 1 187 ? -1.502 29.556 14.135 1.00 60.09 187 ILE A O 1
ATOM 1517 N N . THR A 1 188 ? -3.558 28.682 14.034 1.00 61.00 188 THR A N 1
ATOM 1518 C CA . THR A 1 188 ? -4.150 29.854 13.369 1.00 61.00 188 THR A CA 1
ATOM 1519 C C . THR A 1 188 ? -4.413 31.035 14.307 1.00 61.00 188 THR A C 1
ATOM 1521 O O . THR A 1 188 ? -4.497 32.166 13.831 1.00 61.00 188 THR A O 1
ATOM 1524 N N . THR A 1 189 ? -4.511 30.807 15.621 1.00 66.12 189 THR A N 1
ATOM 1525 C CA . THR A 1 189 ? -4.851 31.841 16.615 1.00 66.12 189 THR A CA 1
ATOM 1526 C C . THR A 1 189 ? -3.632 32.450 17.311 1.00 66.12 189 THR A C 1
ATOM 1528 O O . THR A 1 189 ? -3.782 33.432 18.028 1.00 66.12 189 THR A O 1
ATOM 1531 N N . GLY A 1 190 ? -2.424 31.922 17.077 1.00 70.56 190 GLY A N 1
ATOM 1532 C CA . GLY A 1 190 ? -1.165 32.447 17.628 1.00 70.56 190 GLY A CA 1
ATOM 1533 C C . GLY A 1 190 ? -0.858 32.020 19.069 1.00 70.56 190 GLY A C 1
ATOM 1534 O O . GLY A 1 190 ? 0.276 32.189 19.515 1.00 70.56 190 GLY A O 1
ATOM 1535 N N . ASP A 1 191 ? -1.822 31.416 19.763 1.00 72.56 191 ASP A N 1
ATOM 1536 C CA . ASP A 1 191 ? -1.603 30.751 21.045 1.00 72.56 191 ASP A CA 1
ATOM 1537 C C . ASP A 1 191 ? -0.994 29.362 20.803 1.00 72.56 191 ASP A C 1
ATOM 1539 O O . ASP A 1 191 ? -1.504 28.565 20.012 1.00 72.56 191 ASP A O 1
ATOM 1543 N N . GLY A 1 192 ? 0.126 29.066 21.468 1.00 72.38 192 GLY A N 1
ATOM 1544 C CA . GLY A 1 192 ? 0.743 27.741 21.403 1.00 72.38 192 GLY A CA 1
ATOM 1545 C C . GLY A 1 192 ? -0.202 26.661 21.954 1.00 72.38 192 GLY A C 1
ATOM 1546 O O . GLY A 1 192 ? -0.966 26.940 22.882 1.00 72.38 192 GLY A O 1
ATOM 1547 N N . PRO A 1 193 ? -0.170 25.426 21.421 1.00 78.06 193 PRO A N 1
ATOM 1548 C CA . PRO A 1 193 ? -1.045 24.368 21.904 1.00 78.06 193 PRO A CA 1
ATOM 1549 C C . PRO A 1 193 ? -0.795 24.061 23.378 1.00 78.06 193 PRO A C 1
ATOM 1551 O O . PRO A 1 193 ? 0.347 23.901 23.816 1.00 78.06 193 PRO A O 1
ATOM 1554 N N . SER A 1 194 ? -1.881 23.939 24.141 1.00 83.94 194 SER A N 1
ATOM 1555 C CA . SER A 1 194 ? -1.805 23.466 25.521 1.00 83.94 194 SER A CA 1
ATOM 1556 C C . SER A 1 194 ? -1.362 22.007 25.531 1.00 83.94 194 SER A C 1
ATOM 1558 O O . SER A 1 194 ? -1.965 21.173 24.854 1.00 83.94 194 SER A O 1
ATOM 1560 N N . LYS A 1 195 ? -0.307 21.704 26.294 1.00 88.88 195 LYS A N 1
ATOM 1561 C CA . LYS A 1 195 ? 0.191 20.336 26.458 1.00 88.88 195 LYS A CA 1
ATOM 1562 C C . LYS A 1 195 ? -0.710 19.550 27.414 1.00 88.88 195 LYS A C 1
ATOM 1564 O O . LYS A 1 195 ? -1.025 20.041 28.497 1.00 88.88 195 LYS A O 1
ATOM 1569 N N . ILE A 1 196 ? -1.077 18.326 27.043 1.00 87.38 196 ILE A N 1
ATOM 1570 C CA . ILE A 1 196 ? -1.835 17.398 27.891 1.00 87.38 196 ILE A CA 1
ATOM 1571 C C . ILE A 1 196 ? -0.891 16.580 28.777 1.00 87.38 196 ILE A C 1
ATOM 1573 O O . ILE A 1 196 ? 0.173 16.159 28.329 1.00 87.38 196 ILE A O 1
ATOM 1577 N N . SER A 1 197 ? -1.258 16.326 30.036 1.00 86.81 197 SER A N 1
ATOM 1578 C CA . SER A 1 197 ? -0.481 15.397 30.865 1.00 86.81 197 SER A CA 1
ATOM 1579 C C . SER A 1 197 ? -0.578 13.979 30.304 1.00 86.81 197 SER A C 1
ATOM 1581 O O . SER A 1 197 ? -1.629 13.557 29.811 1.00 86.81 197 SER A O 1
ATOM 1583 N N . LEU A 1 198 ? 0.512 13.211 30.385 1.00 85.06 198 LEU A N 1
ATOM 1584 C CA . LEU A 1 198 ? 0.504 11.832 29.896 1.00 85.06 198 LEU A CA 1
ATOM 1585 C C . LEU A 1 198 ? -0.573 11.005 30.618 1.00 85.06 198 LEU A C 1
ATOM 1587 O O . LEU A 1 198 ? -1.298 10.253 29.979 1.00 85.06 198 LEU A O 1
ATOM 1591 N N . THR A 1 199 ? -0.752 11.204 31.926 1.00 85.06 199 THR A N 1
ATOM 1592 C CA . THR A 1 199 ? -1.802 10.549 32.723 1.00 85.06 199 THR A CA 1
ATOM 1593 C C . THR A 1 199 ? -3.213 10.872 32.227 1.00 85.06 199 THR A C 1
ATOM 1595 O O . THR A 1 199 ? -4.039 9.961 32.115 1.00 85.06 199 THR A O 1
ATOM 1598 N N . ALA A 1 200 ? -3.501 12.132 31.887 1.00 86.00 200 ALA A N 1
ATOM 1599 C CA . ALA A 1 200 ? -4.804 12.523 31.352 1.00 86.00 200 ALA A CA 1
ATOM 1600 C C . ALA A 1 200 ? -5.043 11.928 29.958 1.00 86.00 200 ALA A C 1
ATOM 1602 O O . ALA A 1 200 ? -6.115 11.380 29.691 1.00 86.00 200 ALA A O 1
ATOM 1603 N N . PHE A 1 201 ? -4.022 11.941 29.094 1.00 87.69 201 PHE A N 1
ATOM 1604 C CA . PHE A 1 201 ? -4.085 11.286 27.787 1.00 87.69 201 PHE A CA 1
ATOM 1605 C C . PHE A 1 201 ? -4.350 9.781 27.921 1.00 87.69 201 PHE A C 1
ATOM 1607 O O . PHE A 1 201 ? -5.258 9.247 27.288 1.00 87.69 201 PHE A O 1
ATOM 1614 N N . MET A 1 202 ? -3.617 9.094 28.797 1.00 87.06 202 MET A N 1
ATOM 1615 C CA . MET A 1 202 ? -3.794 7.662 29.039 1.00 87.06 202 MET A CA 1
ATOM 1616 C C . MET A 1 202 ? -5.183 7.335 29.588 1.00 87.06 202 MET A C 1
ATOM 1618 O O . MET A 1 202 ? -5.822 6.384 29.131 1.00 87.06 202 MET A O 1
ATOM 1622 N N . SER A 1 203 ? -5.674 8.155 30.520 1.00 85.94 203 SER A N 1
ATOM 1623 C CA . SER A 1 203 ? -7.037 8.048 31.045 1.00 85.94 203 SER A CA 1
ATOM 1624 C C . SER A 1 203 ? -8.065 8.214 29.931 1.00 85.94 203 SER A C 1
ATOM 1626 O O . SER A 1 203 ? -9.030 7.459 29.888 1.00 85.94 203 SER A O 1
ATOM 1628 N N . CYS A 1 204 ? -7.829 9.128 28.986 1.00 87.31 204 CYS A N 1
ATOM 1629 C CA . CYS A 1 204 ? -8.685 9.327 27.824 1.00 87.31 204 CYS A CA 1
ATOM 1630 C C . CYS A 1 204 ? -8.719 8.109 26.896 1.00 87.31 204 CYS A C 1
ATOM 1632 O O . CYS A 1 204 ? -9.781 7.528 26.658 1.00 87.31 204 CYS A O 1
ATOM 1634 N N . VAL A 1 205 ? -7.553 7.660 26.430 1.00 89.94 205 VAL A N 1
ATOM 1635 C CA . VAL A 1 205 ? -7.444 6.547 25.477 1.00 89.94 205 VAL A CA 1
ATOM 1636 C C . VAL A 1 205 ? -8.000 5.245 26.065 1.00 89.94 205 VAL A C 1
ATOM 1638 O O . VAL A 1 205 ? -8.568 4.435 25.332 1.00 89.94 205 VAL A O 1
ATOM 1641 N N . ARG A 1 206 ? -7.933 5.056 27.390 1.00 89.50 206 ARG A N 1
ATOM 1642 C CA . ARG A 1 206 ? -8.519 3.897 28.084 1.00 89.50 206 ARG A CA 1
ATOM 1643 C C . ARG A 1 206 ? -10.018 3.728 27.854 1.00 89.50 206 ARG A C 1
ATOM 1645 O O . ARG A 1 206 ? -10.503 2.595 27.838 1.00 89.50 206 ARG A O 1
ATOM 1652 N N . TRP A 1 207 ? -10.745 4.819 27.651 1.00 87.69 207 TRP A N 1
ATOM 1653 C CA . TRP A 1 207 ? -12.178 4.772 27.382 1.00 87.69 207 TRP A CA 1
ATOM 1654 C C . TRP A 1 207 ? -12.508 4.476 25.912 1.00 87.69 207 TRP A C 1
ATOM 1656 O O . TRP A 1 207 ? -13.606 4.007 25.604 1.00 87.69 207 TRP A O 1
ATOM 1666 N N . LEU A 1 208 ? -11.547 4.651 25.002 1.00 89.25 208 LEU A N 1
ATOM 1667 C CA . LEU A 1 208 ? -11.694 4.412 23.564 1.00 89.25 208 LEU A CA 1
ATOM 1668 C C . LEU A 1 208 ? -11.505 2.923 23.225 1.00 89.25 208 LEU A C 1
ATOM 1670 O O . LEU A 1 208 ? -10.641 2.522 22.452 1.00 89.25 208 LEU A O 1
ATOM 1674 N N . THR A 1 209 ? -12.338 2.057 23.802 1.00 85.69 209 THR A N 1
ATOM 1675 C CA . THR A 1 209 ? -12.210 0.586 23.685 1.00 85.69 209 THR A CA 1
ATOM 1676 C C . THR A 1 209 ? -12.331 0.036 22.256 1.00 85.69 209 THR A C 1
ATOM 1678 O O . THR A 1 209 ? -11.969 -1.115 21.996 1.00 85.69 209 THR A O 1
ATOM 1681 N N . HIS A 1 210 ? -12.848 0.843 21.328 1.00 87.31 210 HIS A N 1
ATOM 1682 C CA . HIS A 1 210 ? -13.048 0.507 19.918 1.00 87.31 210 HIS A CA 1
ATOM 1683 C C . HIS A 1 210 ? -12.020 1.170 18.992 1.00 87.31 210 HIS A C 1
ATOM 1685 O O . HIS A 1 210 ? -12.169 1.098 17.774 1.00 87.31 210 HIS A O 1
ATOM 1691 N N . LEU A 1 211 ? -10.982 1.788 19.559 1.00 91.25 211 LEU A N 1
ATOM 1692 C CA . LEU A 1 211 ? -9.938 2.473 18.813 1.00 91.25 211 LEU A CA 1
ATOM 1693 C C . LEU A 1 211 ? -9.192 1.503 17.889 1.00 91.25 211 LEU A C 1
ATOM 1695 O O . LEU A 1 211 ? -8.670 0.477 18.331 1.00 91.25 211 LEU A O 1
ATOM 1699 N N . VAL A 1 212 ? -9.158 1.847 16.605 1.00 91.44 212 VAL A N 1
ATOM 1700 C CA . VAL A 1 212 ? -8.468 1.109 15.541 1.00 91.44 212 VAL A CA 1
ATOM 1701 C C . VAL A 1 212 ? -7.209 1.847 15.095 1.00 91.44 212 VAL A C 1
ATOM 1703 O O . VAL A 1 212 ? -6.194 1.192 14.860 1.00 91.44 212 VAL A O 1
ATOM 1706 N N . LEU A 1 213 ? -7.265 3.183 15.042 1.00 93.00 213 LEU A N 1
ATOM 1707 C CA . LEU A 1 213 ? -6.141 4.059 14.713 1.00 93.00 213 LEU A CA 1
ATOM 1708 C C . LEU A 1 213 ? -5.881 5.052 15.847 1.00 93.00 213 LEU A C 1
ATOM 1710 O O . LEU A 1 213 ? -6.790 5.783 16.252 1.00 93.00 213 LEU A O 1
ATOM 1714 N N . LEU A 1 214 ? -4.635 5.111 16.310 1.00 95.00 214 LEU A N 1
ATOM 1715 C CA . LEU A 1 214 ? -4.167 6.081 17.299 1.00 95.00 214 LEU A CA 1
ATOM 1716 C C . LEU A 1 214 ? -2.941 6.822 16.767 1.00 95.00 214 LEU A C 1
ATOM 1718 O O . LEU A 1 214 ? -1.941 6.177 16.469 1.00 95.00 214 LEU A O 1
ATOM 1722 N N . THR A 1 215 ? -2.996 8.154 16.734 1.00 94.50 215 THR A N 1
ATOM 1723 C CA . THR A 1 215 ? -1.813 9.007 16.543 1.00 94.50 215 THR A CA 1
ATOM 1724 C C . THR A 1 215 ? -1.504 9.739 17.846 1.00 94.50 215 THR A C 1
ATOM 1726 O O . THR A 1 215 ? -2.308 10.552 18.315 1.00 94.50 215 THR A O 1
ATOM 1729 N N . MET A 1 216 ? -0.337 9.457 18.419 1.00 93.31 216 MET A N 1
ATOM 1730 C CA . MET A 1 216 ? 0.181 10.082 19.633 1.00 93.31 216 MET A CA 1
ATOM 1731 C C . MET A 1 216 ? 1.340 11.014 19.282 1.00 93.31 216 MET A C 1
ATOM 1733 O O . MET A 1 216 ? 2.310 10.576 18.673 1.00 93.31 216 MET A O 1
ATOM 1737 N N . ASP A 1 217 ? 1.266 12.275 19.701 1.00 92.69 217 ASP A N 1
ATOM 1738 C CA . ASP A 1 217 ? 2.337 13.252 19.493 1.00 92.69 217 ASP A CA 1
ATOM 1739 C C . ASP A 1 217 ? 2.890 13.733 20.833 1.00 92.69 217 ASP A C 1
ATOM 1741 O O . ASP A 1 217 ? 2.228 14.453 21.583 1.00 92.69 217 ASP A O 1
ATOM 1745 N N . TYR A 1 218 ? 4.121 13.325 21.134 1.00 90.81 218 TYR A N 1
ATOM 1746 C CA . TYR A 1 218 ? 4.828 13.689 22.356 1.00 90.81 218 TYR A CA 1
ATOM 1747 C C . TYR A 1 218 ? 5.165 15.181 22.431 1.00 90.81 218 TYR A C 1
ATOM 1749 O O . TYR A 1 218 ? 5.379 15.678 23.533 1.00 90.81 218 TYR A O 1
ATOM 1757 N N . ASN A 1 219 ? 5.150 15.932 21.322 1.00 89.06 219 ASN A N 1
ATOM 1758 C CA . ASN A 1 219 ? 5.285 17.394 21.378 1.00 89.06 219 ASN A CA 1
ATOM 1759 C C . ASN A 1 219 ? 4.112 18.053 22.117 1.00 89.06 219 ASN A C 1
ATOM 1761 O O . ASN A 1 219 ? 4.253 19.141 22.682 1.00 89.06 219 ASN A O 1
ATOM 1765 N N . LEU A 1 220 ? 2.966 17.371 22.142 1.00 88.88 220 LEU A N 1
ATOM 1766 C CA . LEU A 1 220 ? 1.736 17.812 22.790 1.00 88.88 220 LEU A CA 1
ATOM 1767 C C . LEU A 1 220 ? 1.570 17.240 24.200 1.00 88.88 220 LEU A C 1
ATOM 1769 O O . LEU A 1 220 ? 0.591 17.558 24.869 1.00 88.88 220 LEU A O 1
ATOM 1773 N N . VAL A 1 221 ? 2.509 16.420 24.673 1.00 87.81 221 VAL A N 1
ATOM 1774 C CA . VAL A 1 221 ? 2.474 15.838 26.016 1.00 87.81 221 VAL A CA 1
ATOM 1775 C C . VAL A 1 221 ? 3.364 16.658 26.951 1.00 87.81 221 VAL A C 1
ATOM 1777 O O . VAL A 1 221 ? 4.494 17.008 26.610 1.00 87.81 221 VAL A O 1
ATOM 1780 N N . SER A 1 222 ? 2.870 16.997 28.143 1.00 85.12 222 SER A N 1
ATOM 1781 C CA . SER A 1 222 ? 3.699 17.610 29.180 1.00 85.12 222 SER A CA 1
ATOM 1782 C C . SER A 1 222 ? 4.547 16.539 29.868 1.00 85.12 222 SER A C 1
ATOM 1784 O O . SER A 1 222 ? 4.042 15.493 30.284 1.00 85.12 222 SER A O 1
ATOM 1786 N N . GLU A 1 223 ? 5.855 16.792 29.970 1.00 69.19 223 GLU A N 1
ATOM 1787 C CA . GLU A 1 223 ? 6.788 15.922 30.687 1.00 69.19 223 GLU A CA 1
ATOM 1788 C C . GLU A 1 223 ? 6.386 15.865 32.160 1.00 69.19 223 GLU A C 1
ATOM 1790 O O . GLU A 1 223 ? 6.651 16.774 32.944 1.00 69.19 223 GLU A O 1
ATOM 1795 N N . THR A 1 224 ? 5.711 14.790 32.542 1.00 60.88 224 THR A N 1
ATOM 1796 C CA . THR A 1 224 ? 5.481 14.460 33.943 1.00 60.88 224 THR A CA 1
ATOM 1797 C C . THR A 1 224 ? 6.382 13.281 34.268 1.00 60.88 224 THR A C 1
ATOM 1799 O O . THR A 1 224 ? 6.295 12.218 33.662 1.00 60.88 224 THR A O 1
ATOM 1802 N N . THR A 1 225 ? 7.304 13.501 35.204 1.00 56.06 225 THR A N 1
ATOM 1803 C CA . THR A 1 225 ? 8.341 12.558 35.661 1.00 56.06 225 THR A CA 1
ATOM 1804 C C . THR A 1 225 ? 7.791 11.344 36.411 1.00 56.06 225 THR A C 1
ATOM 1806 O O . THR A 1 225 ? 8.561 10.521 36.914 1.00 56.06 225 THR A O 1
ATOM 1809 N N . ASP A 1 226 ? 6.470 11.225 36.521 1.00 59.50 226 ASP A N 1
ATOM 1810 C CA . ASP A 1 226 ? 5.839 10.118 37.211 1.00 59.50 226 ASP A CA 1
ATOM 1811 C C . ASP A 1 226 ? 5.945 8.865 36.348 1.00 59.50 226 ASP A C 1
ATOM 1813 O O . ASP A 1 226 ? 5.443 8.788 35.226 1.00 59.50 226 ASP A O 1
ATOM 1817 N N . LYS A 1 227 ? 6.646 7.866 36.892 1.00 64.06 227 LYS A N 1
ATOM 1818 C CA . LYS A 1 227 ? 6.804 6.545 36.288 1.00 64.06 227 LYS A CA 1
ATOM 1819 C C . LYS A 1 227 ? 5.425 5.903 36.137 1.00 64.06 227 LYS A C 1
ATOM 1821 O O . LYS A 1 227 ? 4.945 5.214 37.035 1.00 64.06 227 LYS A O 1
ATOM 1826 N N . LEU A 1 228 ? 4.790 6.115 34.990 1.00 66.56 228 LEU A N 1
ATOM 1827 C CA . LEU A 1 228 ? 3.602 5.379 34.587 1.00 66.56 228 LEU A CA 1
ATOM 1828 C C . LEU A 1 228 ? 3.987 3.906 34.430 1.00 66.56 228 LEU A C 1
ATOM 1830 O O . LEU A 1 228 ? 4.650 3.503 33.476 1.00 66.56 228 LEU A O 1
ATOM 1834 N N . HIS A 1 229 ? 3.596 3.109 35.423 1.00 70.25 229 HIS A N 1
ATOM 1835 C CA . HIS A 1 229 ? 3.768 1.658 35.426 1.00 70.25 229 HIS A CA 1
ATOM 1836 C C . HIS A 1 229 ? 2.580 0.923 34.785 1.00 70.25 229 HIS A C 1
ATOM 1838 O O . HIS A 1 229 ? 2.634 -0.297 34.615 1.00 70.25 229 HIS A O 1
ATOM 1844 N N . GLU A 1 230 ? 1.504 1.637 34.442 1.00 81.81 230 GLU A N 1
ATOM 1845 C CA . GLU A 1 230 ? 0.308 1.043 33.853 1.00 81.81 230 GLU A CA 1
ATOM 1846 C C . GLU A 1 230 ? 0.492 0.827 32.347 1.00 81.81 230 GLU A C 1
ATOM 1848 O O . GLU A 1 230 ? 0.798 1.751 31.596 1.00 81.81 230 GLU A O 1
ATOM 1853 N N . VAL A 1 231 ? 0.295 -0.418 31.912 1.00 86.38 231 VAL A N 1
ATOM 1854 C CA . VAL A 1 231 ? 0.268 -0.784 30.495 1.00 86.38 231 VAL A CA 1
ATOM 1855 C C . VAL A 1 231 ? -1.180 -0.744 30.025 1.00 86.38 231 VAL A C 1
ATOM 1857 O O . VAL A 1 231 ? -2.016 -1.502 30.521 1.00 86.38 231 VAL A O 1
ATOM 1860 N N . LEU A 1 232 ? -1.475 0.103 29.045 1.00 89.50 232 LEU A N 1
ATOM 1861 C CA . LEU A 1 232 ? -2.802 0.241 28.474 1.00 89.50 232 LEU A CA 1
ATOM 1862 C C . LEU A 1 232 ? -3.079 -0.845 27.439 1.00 89.50 232 LEU A C 1
ATOM 1864 O O . LEU A 1 232 ? -2.411 -0.950 26.409 1.00 89.50 232 LEU A O 1
ATOM 1868 N N . TRP A 1 233 ? -4.109 -1.640 27.708 1.00 90.75 233 TRP A N 1
ATOM 1869 C CA . TRP A 1 233 ? -4.561 -2.701 26.819 1.00 90.75 233 TRP A CA 1
ATOM 1870 C C . TRP A 1 233 ? -5.488 -2.153 25.730 1.00 90.75 233 TRP A C 1
ATOM 1872 O O . TRP A 1 233 ? -6.620 -1.763 26.013 1.00 90.75 233 TRP A O 1
ATOM 1882 N N . LEU A 1 234 ? -5.023 -2.171 24.479 1.00 92.06 234 LEU A N 1
ATOM 1883 C CA . LEU A 1 234 ? -5.768 -1.723 23.300 1.00 92.06 234 LEU A CA 1
ATOM 1884 C C . LEU A 1 234 ? -5.940 -2.894 22.321 1.00 92.06 234 LEU A C 1
ATOM 1886 O O . LEU A 1 234 ? -5.213 -3.007 21.332 1.00 92.06 234 LEU A O 1
ATOM 1890 N N . PRO A 1 235 ? -6.900 -3.803 22.578 1.00 89.62 235 PRO A N 1
ATOM 1891 C CA . PRO A 1 235 ? -7.005 -5.066 21.853 1.00 89.62 235 PRO A CA 1
ATOM 1892 C C . PRO A 1 235 ? -7.414 -4.905 20.393 1.00 89.62 235 PRO A C 1
ATOM 1894 O O . PRO A 1 235 ? -7.302 -5.859 19.637 1.00 89.62 235 PRO A O 1
ATOM 1897 N N . ARG A 1 236 ? -7.936 -3.749 19.987 1.00 90.06 236 ARG A N 1
ATOM 1898 C CA . ARG A 1 236 ? -8.468 -3.526 18.636 1.00 90.06 236 ARG A CA 1
ATOM 1899 C C . ARG A 1 236 ? -7.634 -2.583 17.792 1.00 90.06 236 ARG A C 1
ATOM 1901 O O . ARG A 1 236 ? -7.945 -2.417 16.617 1.00 90.06 236 ARG A O 1
ATOM 1908 N N . LEU A 1 237 ? -6.585 -2.018 18.380 1.00 93.00 237 LEU A N 1
ATOM 1909 C CA . LEU A 1 237 ? -5.699 -1.117 17.677 1.00 93.00 237 LEU A CA 1
ATOM 1910 C C . LEU A 1 237 ? -4.973 -1.890 16.577 1.00 93.00 237 LEU A C 1
ATOM 1912 O O . LEU A 1 237 ? -4.290 -2.876 16.858 1.00 93.00 237 LEU A O 1
ATOM 1916 N N . GLN A 1 238 ? -5.159 -1.448 15.338 1.00 93.50 238 GLN A N 1
ATOM 1917 C CA . GLN A 1 238 ? -4.515 -2.011 14.152 1.00 93.50 238 GLN A CA 1
ATOM 1918 C C . GLN A 1 238 ? -3.418 -1.087 13.639 1.00 93.50 238 GLN A C 1
ATOM 1920 O O . GLN A 1 238 ? -2.422 -1.583 13.114 1.00 93.50 238 GLN A O 1
ATOM 1925 N N . GLU A 1 239 ? -3.575 0.223 13.830 1.00 94.94 239 GLU A N 1
ATOM 1926 C CA . GLU A 1 239 ? -2.626 1.238 13.389 1.00 94.94 239 GLU A CA 1
ATOM 1927 C C . GLU A 1 239 ? -2.243 2.151 14.555 1.00 94.94 239 GLU A C 1
ATOM 1929 O O . GLU A 1 239 ? -3.102 2.700 15.250 1.00 94.94 239 GLU A O 1
ATOM 1934 N N . LEU A 1 240 ? -0.941 2.288 14.782 1.00 95.50 240 LEU A N 1
ATOM 1935 C CA . LEU A 1 240 ? -0.377 3.162 15.801 1.00 95.50 240 LEU A CA 1
ATOM 1936 C C . LEU A 1 240 ? 0.670 4.053 15.153 1.00 95.50 240 LEU A C 1
ATOM 1938 O O . LEU A 1 240 ? 1.625 3.554 14.564 1.00 95.50 240 LEU A O 1
ATOM 1942 N N . GLU A 1 241 ? 0.499 5.354 15.300 1.00 96.00 241 GLU A N 1
ATOM 1943 C CA . GLU A 1 241 ? 1.456 6.368 14.894 1.00 96.00 241 GLU A CA 1
ATOM 1944 C C . GLU A 1 241 ? 1.960 7.096 16.139 1.00 96.00 241 GLU A C 1
ATOM 1946 O O . GLU A 1 241 ? 1.172 7.527 16.984 1.00 96.00 241 GLU A O 1
ATOM 1951 N N . ILE A 1 242 ? 3.277 7.207 16.271 1.00 94.69 242 ILE A N 1
ATOM 1952 C CA . ILE A 1 242 ? 3.922 7.899 17.382 1.00 94.69 242 ILE A CA 1
ATOM 1953 C C . ILE A 1 242 ? 4.874 8.936 16.818 1.00 94.69 242 ILE A C 1
ATOM 1955 O O . ILE A 1 242 ? 5.776 8.599 16.055 1.00 94.69 242 ILE A O 1
ATOM 1959 N N . ILE A 1 243 ? 4.688 10.181 17.235 1.00 94.06 243 ILE A N 1
ATOM 1960 C CA . ILE A 1 243 ? 5.544 11.310 16.899 1.00 94.06 243 ILE A CA 1
ATOM 1961 C C . ILE A 1 243 ? 6.293 11.702 18.162 1.00 94.06 243 ILE A C 1
ATOM 1963 O O . ILE A 1 243 ? 5.699 12.152 19.140 1.00 94.06 243 ILE A O 1
ATOM 1967 N N . PHE A 1 244 ? 7.596 11.461 18.174 1.00 92.06 244 PHE A N 1
ATOM 1968 C CA . PHE A 1 244 ? 8.464 11.806 19.286 1.00 92.06 244 PHE A CA 1
ATOM 1969 C C . PHE A 1 244 ? 8.796 13.301 19.266 1.00 92.06 244 PHE A C 1
ATOM 1971 O O . PHE A 1 244 ? 8.891 13.929 18.210 1.00 92.06 244 PHE A O 1
ATOM 1978 N N . SER A 1 245 ? 8.977 13.871 20.456 1.00 88.69 245 SER A N 1
ATOM 1979 C CA . SER A 1 245 ? 9.480 15.236 20.597 1.00 88.69 245 SER A CA 1
ATOM 1980 C C . SER A 1 245 ? 11.002 15.258 20.497 1.00 88.69 245 SER A C 1
ATOM 1982 O O . SER A 1 245 ? 11.654 14.315 20.942 1.00 88.69 245 SER A O 1
ATOM 1984 N N . GLU A 1 246 ? 11.585 16.332 19.963 1.00 83.75 246 GLU A N 1
ATOM 1985 C CA . GLU A 1 246 ? 13.046 16.477 19.840 1.00 83.75 246 GLU A CA 1
ATOM 1986 C C . GLU A 1 246 ? 13.776 16.433 21.193 1.00 83.75 246 GLU A C 1
ATOM 1988 O O . GLU A 1 246 ? 14.946 16.048 21.264 1.00 83.75 246 GLU A O 1
ATOM 1993 N N . ASP A 1 247 ? 13.090 16.815 22.270 1.00 82.75 247 ASP A N 1
ATOM 1994 C CA . ASP A 1 247 ? 13.657 16.880 23.619 1.00 82.75 247 ASP A CA 1
ATOM 1995 C C . ASP A 1 247 ? 13.500 15.569 24.405 1.00 82.75 247 ASP A C 1
ATOM 1997 O O . ASP A 1 247 ? 14.119 15.385 25.455 1.00 82.75 247 ASP A O 1
ATOM 2001 N N . LEU A 1 248 ? 12.722 14.619 23.880 1.00 80.56 248 LEU A N 1
ATOM 2002 C CA . LEU A 1 248 ? 12.385 13.396 24.592 1.00 80.56 248 LEU A CA 1
ATOM 2003 C C . LEU A 1 248 ? 13.547 12.395 24.552 1.00 80.56 248 LEU A C 1
ATOM 2005 O O . LEU A 1 248 ? 13.810 11.759 23.534 1.00 80.56 248 LEU A O 1
ATOM 2009 N N . THR A 1 249 ? 14.221 12.215 25.687 1.00 71.25 249 THR A N 1
ATOM 2010 C CA . THR A 1 249 ? 15.359 11.281 25.822 1.00 71.25 249 THR A CA 1
ATOM 2011 C C . THR A 1 249 ? 14.958 9.888 26.299 1.00 71.25 249 THR A C 1
ATOM 2013 O O . THR A 1 249 ? 15.733 8.945 26.180 1.00 71.25 249 THR A O 1
ATOM 2016 N N . SER A 1 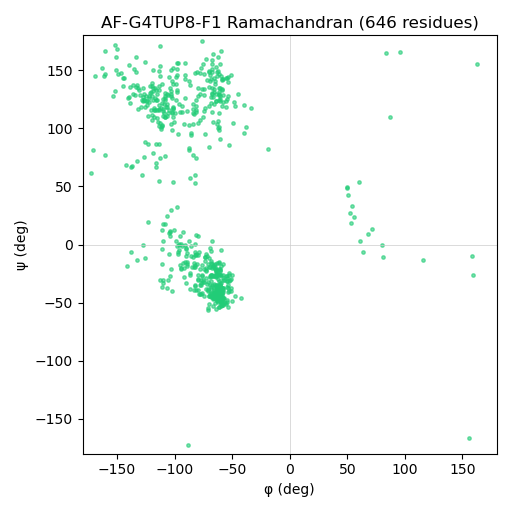250 ? 13.753 9.735 26.847 1.00 73.44 250 SER A N 1
ATOM 2017 C CA . SER A 1 250 ? 13.231 8.442 27.282 1.00 73.44 250 SER A CA 1
ATOM 2018 C C . SER A 1 250 ? 11.713 8.416 27.190 1.00 73.44 250 SER A C 1
ATOM 2020 O O . SER A 1 250 ? 11.045 9.436 27.346 1.00 73.44 250 SER A O 1
ATOM 2022 N N . PHE A 1 251 ? 11.161 7.237 26.950 1.00 75.44 251 PHE A N 1
ATOM 2023 C CA . PHE A 1 251 ? 9.726 6.991 26.973 1.00 75.44 251 PHE A CA 1
ATOM 2024 C C . PHE A 1 251 ? 9.494 5.539 27.386 1.00 75.44 251 PHE A C 1
ATOM 2026 O O . PHE A 1 251 ? 10.398 4.704 27.353 1.00 75.44 251 PHE A O 1
ATOM 2033 N N . THR A 1 252 ? 8.282 5.233 27.829 1.00 71.38 252 THR A N 1
ATOM 2034 C CA . THR A 1 252 ? 7.898 3.890 28.267 1.00 71.38 252 THR A CA 1
ATOM 2035 C C . THR A 1 252 ? 7.060 3.204 27.188 1.00 71.38 252 THR A C 1
ATOM 2037 O O . THR A 1 252 ? 6.357 3.854 26.419 1.00 71.38 252 THR A O 1
ATOM 2040 N N . SER A 1 253 ? 7.123 1.871 27.095 1.00 71.00 253 SER A N 1
ATOM 2041 C CA . SER A 1 253 ? 6.161 1.110 26.286 1.00 71.00 253 SER A CA 1
ATOM 2042 C C . SER A 1 253 ? 4.833 1.111 27.029 1.00 71.00 253 SER A C 1
ATOM 2044 O O . SER A 1 253 ? 4.610 0.269 27.900 1.00 71.00 253 SER A O 1
ATOM 2046 N N . ILE A 1 254 ? 3.954 2.047 26.687 1.00 81.31 254 ILE A N 1
ATOM 2047 C CA . ILE A 1 254 ? 2.693 2.214 27.411 1.00 81.31 254 ILE A CA 1
ATOM 2048 C C . ILE A 1 254 ? 1.594 1.302 26.851 1.00 81.31 254 ILE A C 1
ATOM 2050 O O . ILE A 1 254 ? 0.677 0.933 27.573 1.00 81.31 254 ILE A O 1
ATOM 2054 N N . PHE A 1 255 ? 1.681 0.875 25.590 1.00 87.62 255 PHE A N 1
ATOM 2055 C CA . PHE A 1 255 ? 0.590 0.149 24.937 1.00 87.62 255 PHE A CA 1
ATOM 2056 C C . PHE A 1 255 ? 0.826 -1.360 24.856 1.00 87.62 255 PHE A C 1
ATOM 2058 O O . PHE A 1 255 ? 1.921 -1.839 24.566 1.00 87.62 255 PHE A O 1
ATOM 2065 N N . ALA A 1 256 ? -0.245 -2.119 25.061 1.00 89.69 256 ALA A N 1
ATOM 2066 C CA . ALA A 1 256 ? -0.331 -3.536 24.757 1.00 89.69 256 ALA A CA 1
ATOM 2067 C C . ALA A 1 256 ? -1.361 -3.749 23.642 1.00 89.69 256 ALA A C 1
ATOM 2069 O O . ALA A 1 256 ? -2.569 -3.632 23.855 1.00 89.69 256 ALA A O 1
ATOM 2070 N N . THR A 1 257 ? -0.853 -4.026 22.442 1.00 91.94 257 THR A N 1
ATOM 2071 C CA . THR A 1 257 ? -1.585 -3.944 21.169 1.00 91.94 257 THR A CA 1
ATOM 2072 C C . THR A 1 257 ? -1.469 -5.270 20.403 1.00 91.94 257 THR A C 1
ATOM 2074 O O . THR A 1 257 ? -0.711 -5.391 19.443 1.00 91.94 257 THR A O 1
ATOM 2077 N N . PRO A 1 258 ? -2.197 -6.322 20.824 1.00 90.06 258 PRO A N 1
ATOM 2078 C CA . PRO A 1 258 ? -2.032 -7.679 20.285 1.00 90.06 258 PRO A CA 1
ATOM 2079 C C . PRO A 1 258 ? -2.382 -7.813 18.796 1.00 90.06 258 PRO A C 1
ATOM 2081 O O . PRO A 1 258 ? -1.940 -8.762 18.160 1.00 90.06 258 PRO A O 1
ATOM 2084 N N . ASN A 1 259 ? -3.186 -6.893 18.258 1.00 91.38 259 ASN A N 1
ATOM 2085 C CA . ASN A 1 259 ? -3.674 -6.913 16.879 1.00 91.38 259 ASN A CA 1
ATOM 2086 C C . ASN A 1 259 ? -3.057 -5.801 16.017 1.00 91.38 259 ASN A C 1
ATOM 2088 O O . ASN A 1 259 ? -3.596 -5.488 14.954 1.00 91.38 259 ASN A O 1
ATOM 2092 N N . LEU A 1 260 ? -1.946 -5.207 16.468 1.00 94.25 260 LEU A N 1
ATOM 2093 C CA . LEU A 1 260 ? -1.265 -4.150 15.731 1.00 94.25 260 LEU A CA 1
ATOM 2094 C C . LEU A 1 260 ? -0.727 -4.694 14.405 1.00 94.25 260 LEU A C 1
ATOM 2096 O O . LEU A 1 260 ? 0.040 -5.652 14.393 1.00 94.25 260 LEU A O 1
ATOM 2100 N N . GLN A 1 261 ? -1.121 -4.073 13.296 1.00 94.44 261 GLN A N 1
ATOM 2101 C CA . GLN A 1 261 ? -0.688 -4.442 11.947 1.00 94.44 261 GLN A CA 1
ATOM 2102 C C . GLN A 1 261 ? 0.243 -3.396 11.339 1.00 94.44 261 GLN A C 1
ATOM 2104 O O . GLN A 1 261 ? 1.139 -3.763 10.578 1.00 94.44 261 GLN A O 1
ATOM 2109 N N . ARG A 1 262 ? 0.040 -2.116 11.662 1.00 95.56 262 ARG A N 1
ATOM 2110 C CA . ARG A 1 262 ? 0.859 -1.001 11.191 1.00 95.56 262 ARG A CA 1
ATOM 2111 C C . ARG A 1 262 ? 1.385 -0.209 12.380 1.00 95.56 262 ARG A C 1
ATOM 2113 O O . ARG A 1 262 ? 0.609 0.202 13.240 1.00 95.56 262 ARG A O 1
ATOM 2120 N N . LEU A 1 263 ? 2.694 -0.003 12.417 1.00 96.31 263 LEU A N 1
ATOM 2121 C CA . LEU A 1 263 ? 3.345 0.882 13.377 1.00 96.31 263 LEU A CA 1
ATOM 2122 C C . LEU A 1 263 ? 4.128 1.938 12.607 1.00 96.31 263 LEU A C 1
ATOM 2124 O O . LEU A 1 263 ? 5.013 1.581 11.835 1.00 96.31 263 LEU A O 1
ATOM 2128 N N . THR A 1 264 ? 3.823 3.205 12.846 1.00 96.69 264 THR A N 1
ATOM 2129 C CA . THR A 1 264 ? 4.522 4.348 12.265 1.00 96.69 264 THR A CA 1
ATOM 2130 C C . THR A 1 264 ? 5.205 5.126 13.385 1.00 96.69 264 THR A C 1
ATOM 2132 O O . THR A 1 264 ? 4.562 5.515 14.355 1.00 96.69 264 THR A O 1
ATOM 2135 N N . LEU A 1 265 ? 6.513 5.335 13.282 1.00 95.50 265 LEU A N 1
ATOM 2136 C CA . LEU A 1 265 ? 7.304 6.047 14.282 1.00 95.50 265 LEU A CA 1
ATOM 2137 C C . LEU A 1 265 ? 8.000 7.241 13.622 1.00 95.50 265 LEU A C 1
ATOM 2139 O O . LEU A 1 265 ? 8.713 7.053 12.640 1.00 95.50 265 LEU A O 1
ATOM 2143 N N . HIS A 1 266 ? 7.823 8.439 14.172 1.00 94.44 266 HIS A N 1
ATOM 2144 C CA . HIS A 1 266 ? 8.445 9.679 13.709 1.00 94.44 266 HIS A CA 1
ATOM 2145 C C . HIS A 1 266 ? 9.354 10.242 14.792 1.00 94.44 266 HIS A C 1
ATOM 2147 O O . HIS A 1 266 ? 8.894 10.465 15.907 1.00 94.44 266 HIS A O 1
ATOM 2153 N N . GLY A 1 267 ? 10.618 10.506 14.480 1.00 92.12 267 GLY A N 1
ATOM 2154 C CA . GLY A 1 267 ? 11.549 11.103 15.437 1.00 92.12 267 GLY A CA 1
ATOM 2155 C C . GLY A 1 267 ? 13.005 10.792 15.134 1.00 92.12 267 GLY A C 1
ATOM 2156 O O . GLY A 1 267 ? 13.338 10.295 14.056 1.00 92.12 267 GLY A O 1
ATOM 2157 N N . ALA A 1 268 ? 13.873 11.061 16.105 1.00 87.75 268 ALA A N 1
ATOM 2158 C CA . ALA A 1 268 ? 15.278 10.703 16.014 1.00 87.75 268 ALA A CA 1
ATOM 2159 C C . ALA A 1 268 ? 15.443 9.180 16.087 1.00 87.75 268 ALA A C 1
ATOM 2161 O O . ALA A 1 268 ? 14.723 8.475 16.794 1.00 87.75 268 ALA A O 1
ATOM 2162 N N . TRP A 1 269 ? 16.431 8.658 15.372 1.00 83.56 269 TRP A N 1
ATOM 2163 C CA . TRP A 1 269 ? 16.724 7.227 15.291 1.00 83.56 269 TRP A CA 1
ATOM 2164 C C . TRP A 1 269 ? 16.909 6.520 16.657 1.00 83.56 269 TRP A C 1
ATOM 2166 O O . TRP A 1 269 ? 16.459 5.380 16.794 1.00 83.56 269 TRP A O 1
ATOM 2176 N N . GLU A 1 270 ? 17.489 7.168 17.682 1.00 84.75 270 GLU A N 1
ATOM 2177 C CA . GLU A 1 270 ? 17.604 6.603 19.033 1.00 84.75 270 GLU A CA 1
ATOM 2178 C C . GLU A 1 270 ? 16.230 6.357 19.662 1.00 84.75 270 GLU A C 1
ATOM 2180 O O . GLU A 1 270 ? 16.015 5.331 20.303 1.00 84.75 270 GLU A O 1
ATOM 2185 N N . GLN A 1 271 ? 15.260 7.231 19.387 1.00 88.31 271 GLN A N 1
ATOM 2186 C CA . GLN A 1 271 ? 13.894 7.102 19.880 1.00 88.31 271 GLN A CA 1
ATOM 2187 C C . GLN A 1 271 ? 13.176 5.948 19.174 1.00 88.31 271 GLN A C 1
ATOM 2189 O O . GLN A 1 271 ? 12.490 5.150 19.810 1.00 88.31 271 GLN A O 1
ATOM 2194 N N . LEU A 1 272 ? 13.389 5.797 17.863 1.00 89.75 272 LEU A N 1
ATOM 2195 C CA . LEU A 1 272 ? 12.814 4.682 17.105 1.00 89.75 272 LEU A CA 1
ATOM 2196 C C . LEU A 1 272 ? 13.349 3.335 17.622 1.00 89.75 272 LEU A C 1
ATOM 2198 O O . LEU A 1 272 ? 12.568 2.414 17.870 1.00 89.75 272 LEU A O 1
ATOM 2202 N N . CYS A 1 273 ? 14.669 3.234 17.832 1.00 85.81 273 CYS A N 1
ATOM 2203 C CA . CYS A 1 273 ? 15.314 2.059 18.425 1.00 85.81 273 CYS A CA 1
ATOM 2204 C C . CYS A 1 273 ? 14.789 1.781 19.829 1.00 85.81 273 CYS A C 1
ATOM 2206 O O . CYS A 1 273 ? 14.314 0.676 20.090 1.00 85.81 273 CYS A O 1
ATOM 2208 N N . GLY A 1 274 ? 14.825 2.790 20.703 1.00 87.00 274 GLY A N 1
ATOM 2209 C CA . GLY A 1 274 ? 14.382 2.674 22.086 1.00 87.00 274 GLY A CA 1
ATOM 2210 C C . GLY A 1 274 ? 12.967 2.108 22.174 1.00 87.00 274 GLY A C 1
ATOM 2211 O O . GLY A 1 274 ? 12.717 1.218 22.980 1.00 87.00 274 GLY A O 1
ATOM 2212 N N . TYR A 1 275 ? 12.061 2.524 21.280 1.00 89.19 275 TYR A N 1
ATOM 2213 C CA . TYR A 1 275 ? 10.668 2.074 21.264 1.00 89.19 275 TYR A CA 1
ATOM 2214 C C . TYR A 1 275 ? 10.513 0.613 20.926 1.00 89.19 275 TYR A C 1
ATOM 2216 O O . TYR A 1 275 ? 9.776 -0.112 21.602 1.00 89.19 275 TYR A O 1
ATOM 2224 N N . LEU A 1 276 ? 11.243 0.160 19.920 1.00 89.69 276 LEU A N 1
ATOM 2225 C CA . LEU A 1 276 ? 11.228 -1.241 19.555 1.00 89.69 276 LEU A CA 1
ATOM 2226 C C . LEU A 1 276 ? 11.886 -2.094 20.657 1.00 89.69 276 LEU A C 1
ATOM 2228 O O . LEU A 1 276 ? 11.344 -3.140 21.009 1.00 89.69 276 LEU A O 1
ATOM 2232 N N . SER A 1 277 ? 12.967 -1.622 21.289 1.00 87.62 277 SER A N 1
ATOM 2233 C CA . SER A 1 277 ? 13.678 -2.346 22.355 1.00 87.62 277 SER A CA 1
ATOM 2234 C C . SER A 1 277 ? 12.851 -2.528 23.635 1.00 87.62 277 SER A C 1
ATOM 2236 O O . SER A 1 277 ? 12.831 -3.618 24.221 1.00 87.62 277 SER A O 1
ATOM 2238 N N . ILE A 1 278 ? 12.123 -1.492 24.067 1.00 85.06 278 ILE A N 1
ATOM 2239 C CA . ILE A 1 278 ? 11.338 -1.531 25.314 1.00 85.06 278 ILE A CA 1
ATOM 2240 C C . ILE A 1 278 ? 9.972 -2.208 25.161 1.00 85.06 278 ILE A C 1
ATOM 2242 O O . ILE A 1 278 ? 9.288 -2.441 26.164 1.00 85.06 278 ILE A O 1
ATOM 2246 N N . SER A 1 279 ? 9.548 -2.519 23.934 1.00 81.31 279 SER A N 1
ATOM 2247 C CA . SER A 1 279 ? 8.250 -3.143 23.697 1.00 81.31 279 SER A CA 1
ATOM 2248 C C . SER A 1 279 ? 8.154 -4.478 24.435 1.00 81.31 279 SER A C 1
ATOM 2250 O O . SER A 1 279 ? 8.919 -5.421 24.216 1.00 81.31 279 SER A O 1
ATOM 2252 N N . LYS A 1 280 ? 7.189 -4.572 25.355 1.00 75.12 280 LYS A N 1
ATOM 2253 C CA . LYS A 1 280 ? 7.014 -5.762 26.200 1.00 75.12 280 LYS A CA 1
ATOM 2254 C C . LYS A 1 280 ? 6.617 -6.994 25.381 1.00 75.12 280 LYS A C 1
ATOM 2256 O O . LYS A 1 280 ? 6.916 -8.119 25.789 1.00 75.12 280 LYS A O 1
ATOM 2261 N N . TYR A 1 281 ? 5.958 -6.784 24.245 1.00 81.75 281 TYR A N 1
ATOM 2262 C CA . TYR A 1 281 ? 5.385 -7.835 23.417 1.00 81.75 281 TYR A CA 1
ATOM 2263 C C . TYR A 1 281 ? 6.108 -7.939 22.080 1.00 81.75 281 TYR A C 1
ATOM 2265 O O . TYR A 1 281 ? 6.519 -6.948 21.480 1.00 81.75 281 TYR A O 1
ATOM 2273 N N . ARG A 1 282 ? 6.219 -9.171 21.580 1.00 88.50 282 ARG A N 1
ATOM 2274 C CA . ARG A 1 282 ? 6.650 -9.400 20.206 1.00 88.50 282 ARG A CA 1
ATOM 2275 C C . ARG A 1 282 ? 5.606 -8.795 19.270 1.00 88.50 282 ARG A C 1
ATOM 2277 O O . ARG A 1 282 ? 4.439 -9.172 19.325 1.00 88.50 282 ARG A O 1
ATOM 2284 N N . LEU A 1 283 ? 6.051 -7.893 18.405 1.00 90.31 283 LEU A N 1
ATOM 2285 C CA . LEU A 1 283 ? 5.196 -7.260 17.404 1.00 90.31 283 LEU A CA 1
ATOM 2286 C C . LEU A 1 283 ? 5.165 -8.141 16.153 1.00 90.31 283 LEU A C 1
ATOM 2288 O O . LEU A 1 283 ? 6.202 -8.676 15.751 1.00 90.31 283 LEU A O 1
ATOM 2292 N N . GLN A 1 284 ? 3.979 -8.309 15.572 1.00 93.12 284 GLN A N 1
ATOM 2293 C CA . GLN A 1 284 ? 3.761 -9.013 14.308 1.00 93.12 284 GLN A CA 1
ATOM 2294 C C . GLN A 1 284 ? 3.062 -8.063 13.341 1.00 93.12 284 GLN A C 1
ATOM 2296 O O . GLN A 1 284 ? 1.839 -8.003 13.276 1.00 93.12 284 GLN A O 1
ATOM 2301 N N . LEU A 1 285 ? 3.864 -7.282 12.631 1.00 94.88 285 LEU A N 1
ATOM 2302 C CA . LEU A 1 285 ? 3.406 -6.184 11.799 1.00 94.88 285 LEU A CA 1
ATOM 2303 C C . LEU A 1 285 ? 3.308 -6.620 10.335 1.00 94.88 285 LEU A C 1
ATOM 2305 O O . LEU A 1 285 ? 4.122 -7.391 9.826 1.00 94.88 285 LEU A O 1
ATOM 2309 N N . LYS A 1 286 ? 2.326 -6.069 9.627 1.00 94.50 286 LYS A N 1
ATOM 2310 C CA . LYS A 1 286 ? 2.343 -6.023 8.164 1.00 94.50 286 LYS A CA 1
ATOM 2311 C C . LYS A 1 286 ? 3.292 -4.931 7.688 1.00 94.50 286 LYS A C 1
ATOM 2313 O O . LYS A 1 286 ? 4.054 -5.165 6.759 1.00 94.50 286 LYS A O 1
ATOM 2318 N N . VAL A 1 287 ? 3.251 -3.763 8.331 1.00 95.06 287 VAL A N 1
ATOM 2319 C CA . VAL A 1 287 ? 4.075 -2.610 7.960 1.00 95.06 287 VAL A CA 1
ATOM 2320 C C . VAL A 1 287 ? 4.663 -1.959 9.209 1.00 95.06 287 VAL A C 1
ATOM 2322 O O . VAL A 1 287 ? 3.943 -1.659 10.160 1.00 95.06 287 VAL A O 1
ATOM 2325 N N . LEU A 1 288 ? 5.973 -1.741 9.199 1.00 96.50 288 LEU A N 1
ATOM 2326 C CA . LEU A 1 288 ? 6.678 -0.876 10.138 1.00 96.50 288 LEU A CA 1
ATOM 2327 C C . LEU A 1 288 ? 7.221 0.315 9.350 1.00 96.50 288 LEU A C 1
ATOM 2329 O O . LEU A 1 288 ? 8.054 0.110 8.476 1.00 96.50 288 LEU A O 1
ATOM 2333 N N . SER A 1 289 ? 6.769 1.527 9.653 1.00 96.62 289 SER A N 1
ATOM 2334 C CA . SER A 1 289 ? 7.195 2.755 8.981 1.00 96.62 289 SER A CA 1
ATOM 2335 C C . SER A 1 289 ? 8.015 3.611 9.948 1.00 96.62 289 SER A C 1
ATOM 2337 O O . SER A 1 289 ? 7.557 3.963 11.031 1.00 96.62 289 SER A O 1
ATOM 2339 N N . LEU A 1 290 ? 9.256 3.914 9.580 1.00 95.06 290 LEU A N 1
ATOM 2340 C CA . LEU A 1 290 ? 10.215 4.673 10.374 1.00 95.06 290 LEU A CA 1
ATOM 2341 C C . LEU A 1 290 ? 10.523 5.985 9.659 1.00 95.06 290 LEU A C 1
ATOM 2343 O O . LEU A 1 290 ? 11.194 5.987 8.630 1.00 95.06 290 LEU A O 1
ATOM 2347 N N . HIS A 1 291 ? 10.046 7.094 10.206 1.00 93.50 291 HIS A N 1
ATOM 2348 C CA . HIS A 1 291 ? 10.286 8.440 9.703 1.00 93.50 291 HIS A CA 1
ATOM 2349 C C . HIS A 1 291 ? 11.351 9.107 10.569 1.00 93.50 291 HIS A C 1
ATOM 2351 O O . HIS A 1 291 ? 11.081 9.593 11.666 1.00 93.50 291 HIS A O 1
ATOM 2357 N N . ILE A 1 292 ? 12.585 9.086 10.079 1.00 89.25 292 ILE A N 1
ATOM 2358 C CA . ILE A 1 292 ? 13.731 9.643 10.789 1.00 89.25 292 ILE A CA 1
ATOM 2359 C C . ILE A 1 292 ? 13.746 11.152 10.555 1.00 89.25 292 ILE A C 1
ATOM 2361 O O . ILE A 1 292 ? 13.943 11.600 9.422 1.00 89.25 292 ILE A O 1
ATOM 2365 N N . ILE A 1 293 ? 13.535 11.906 11.634 1.00 86.25 293 ILE A N 1
ATOM 2366 C CA . ILE A 1 293 ? 13.488 13.368 11.655 1.00 86.25 293 ILE A CA 1
ATOM 2367 C C . ILE A 1 293 ? 14.605 13.878 12.567 1.00 86.25 293 ILE A C 1
ATOM 2369 O O . ILE A 1 293 ? 14.780 13.391 13.685 1.00 86.25 293 ILE A O 1
ATOM 2373 N N . GLY A 1 294 ? 15.333 14.887 12.094 1.00 75.44 294 GLY A N 1
ATOM 2374 C CA . GLY A 1 294 ? 16.330 15.607 12.882 1.00 75.44 294 GLY A CA 1
ATOM 2375 C C . GLY A 1 294 ? 17.769 15.116 12.709 1.00 75.44 294 GLY A C 1
ATOM 2376 O O . GLY A 1 294 ? 18.052 14.053 12.161 1.00 75.44 294 GLY A O 1
ATOM 2377 N N . ASP A 1 295 ? 18.696 15.948 13.185 1.00 68.00 295 ASP A N 1
ATOM 2378 C CA . ASP A 1 295 ? 20.139 15.786 12.972 1.00 68.00 295 ASP A CA 1
ATOM 2379 C C . ASP A 1 295 ? 20.870 15.248 14.217 1.00 68.00 295 ASP A C 1
ATOM 2381 O O . ASP A 1 295 ? 22.101 15.300 14.297 1.00 68.00 295 ASP A O 1
ATOM 2385 N N . ARG A 1 296 ? 20.137 14.779 15.236 1.00 71.31 296 ARG A N 1
ATOM 2386 C CA . ARG A 1 296 ? 20.738 14.168 16.427 1.00 71.31 296 ARG A CA 1
ATOM 2387 C C . ARG A 1 296 ? 21.072 12.712 16.115 1.00 71.31 296 ARG A C 1
ATOM 2389 O O . ARG A 1 296 ? 20.192 11.908 15.838 1.00 71.31 296 ARG A O 1
ATOM 2396 N N . TRP A 1 297 ? 22.369 12.410 16.143 1.00 69.69 297 TRP A N 1
ATOM 2397 C CA . TRP A 1 297 ? 22.919 11.086 15.861 1.00 69.69 297 TRP A CA 1
ATOM 2398 C C . TRP A 1 297 ? 23.603 10.526 17.107 1.00 69.69 297 TRP A C 1
ATOM 2400 O O . TRP A 1 297 ? 24.827 10.391 17.147 1.00 69.69 297 TRP A O 1
ATOM 2410 N N . GLN A 1 298 ? 22.831 10.236 18.157 1.00 73.69 298 GLN A N 1
ATOM 2411 C CA . GLN A 1 298 ? 23.350 9.474 19.293 1.00 73.69 298 GLN A CA 1
ATOM 2412 C C . GLN A 1 298 ? 23.254 7.983 18.990 1.00 73.69 298 GLN A C 1
ATOM 2414 O O . GLN A 1 298 ? 22.175 7.477 18.702 1.00 73.69 298 GLN A O 1
ATOM 2419 N N . GLN A 1 299 ? 24.389 7.279 18.999 1.00 69.56 299 GLN A N 1
ATOM 2420 C CA . GLN A 1 299 ? 24.368 5.830 18.812 1.00 69.56 299 GLN A CA 1
ATOM 2421 C C . GLN A 1 299 ? 23.548 5.196 19.945 1.00 69.56 299 GLN A C 1
ATOM 2423 O O . GLN A 1 299 ? 23.856 5.468 21.109 1.00 69.56 299 GLN A O 1
ATOM 2428 N N . PRO A 1 300 ? 22.552 4.348 19.624 1.00 72.56 300 PRO A N 1
ATOM 2429 C CA . PRO A 1 300 ? 21.896 3.523 20.623 1.00 72.56 300 PRO A CA 1
ATOM 2430 C C . PRO A 1 300 ? 22.925 2.750 21.447 1.00 72.56 300 PRO A C 1
ATOM 2432 O O . PRO A 1 300 ? 23.976 2.335 20.944 1.00 72.56 300 PRO A O 1
ATOM 2435 N N . SER A 1 301 ? 22.615 2.563 22.720 1.00 80.69 301 SER A N 1
ATOM 2436 C CA . SER A 1 301 ? 23.440 1.781 23.631 1.00 80.69 301 SER A CA 1
ATOM 2437 C C . SER A 1 301 ? 23.507 0.310 23.197 1.00 80.69 301 SER A C 1
ATOM 2439 O O . SER A 1 301 ? 22.584 -0.232 22.583 1.00 80.69 301 SER A O 1
ATOM 2441 N N . GLU A 1 302 ? 24.595 -0.384 23.549 1.00 80.88 302 GLU A N 1
ATOM 2442 C CA . GLU A 1 302 ? 24.708 -1.831 23.299 1.00 80.88 302 GLU A CA 1
ATOM 2443 C C . GLU A 1 302 ? 23.570 -2.631 23.958 1.00 80.88 302 GLU A C 1
ATOM 2445 O O . GLU A 1 302 ? 23.150 -3.665 23.433 1.00 80.88 302 GLU A O 1
ATOM 2450 N N . GLU A 1 303 ? 23.051 -2.147 25.090 1.00 82.38 303 GLU A N 1
ATOM 2451 C CA . GLU A 1 303 ? 21.919 -2.752 25.795 1.00 82.38 303 GLU A CA 1
ATOM 2452 C C . GLU A 1 303 ? 20.628 -2.658 24.976 1.00 82.38 303 GLU A C 1
ATOM 2454 O O . GLU A 1 303 ? 19.966 -3.676 24.774 1.00 82.38 303 GLU A O 1
ATOM 2459 N N . GLU A 1 304 ? 20.316 -1.487 24.412 1.00 79.69 304 GLU A N 1
ATOM 2460 C CA . GLU A 1 304 ? 19.137 -1.302 23.556 1.00 79.69 304 GLU A CA 1
ATOM 2461 C C . GLU A 1 304 ? 19.181 -2.205 22.324 1.00 79.69 304 GLU A C 1
ATOM 2463 O O . GLU A 1 304 ? 18.165 -2.799 21.951 1.00 79.69 304 GLU A O 1
ATOM 2468 N N . TYR A 1 305 ? 20.356 -2.366 21.712 1.00 80.12 305 TYR A N 1
ATOM 2469 C CA . TYR A 1 305 ? 20.531 -3.276 20.583 1.00 80.12 305 TYR A CA 1
ATOM 2470 C C . TYR A 1 305 ? 20.333 -4.737 20.970 1.00 80.12 305 TYR A C 1
ATOM 2472 O O . TYR A 1 305 ? 19.664 -5.493 20.260 1.00 80.12 305 TYR A O 1
ATOM 2480 N N . LYS A 1 306 ? 20.897 -5.145 22.109 1.00 83.75 306 LYS A N 1
ATOM 2481 C CA . LYS A 1 306 ? 20.729 -6.499 22.633 1.00 83.75 306 LYS A CA 1
ATOM 2482 C C . LYS A 1 306 ? 19.259 -6.790 22.926 1.00 83.75 306 LYS A C 1
ATOM 2484 O O . LYS A 1 306 ? 18.781 -7.879 22.606 1.00 83.75 306 LYS A O 1
ATOM 2489 N N . ASP A 1 307 ? 18.540 -5.827 23.489 1.00 84.56 307 ASP A N 1
ATOM 2490 C CA . ASP A 1 307 ? 17.118 -5.960 23.782 1.00 84.56 307 ASP A CA 1
ATOM 2491 C C . ASP A 1 307 ? 16.285 -6.077 22.510 1.00 84.56 307 ASP A C 1
ATOM 2493 O O . ASP A 1 307 ? 15.488 -7.011 22.402 1.00 84.56 307 ASP A O 1
ATOM 2497 N N . LEU A 1 308 ? 16.531 -5.228 21.508 1.00 84.50 308 LEU A N 1
ATOM 2498 C CA . LEU A 1 308 ? 15.855 -5.308 20.211 1.00 84.50 308 LEU A CA 1
ATOM 2499 C C . LEU A 1 308 ? 16.009 -6.698 19.577 1.00 84.50 308 LEU A C 1
ATOM 2501 O O . LEU A 1 308 ? 15.026 -7.325 19.169 1.00 84.50 308 LEU A O 1
ATOM 2505 N N . TYR A 1 309 ? 17.239 -7.215 19.564 1.00 83.50 309 TYR A N 1
ATOM 2506 C CA . TYR A 1 309 ? 17.553 -8.538 19.032 1.00 83.50 309 TYR A CA 1
ATOM 2507 C C . TYR A 1 309 ? 16.826 -9.662 19.789 1.00 83.50 309 TYR A C 1
ATOM 2509 O O . TYR A 1 309 ? 16.330 -10.624 19.193 1.00 83.50 309 TYR A O 1
ATOM 2517 N N . ASN A 1 310 ? 16.701 -9.534 21.113 1.00 84.75 310 ASN A N 1
ATOM 2518 C CA . ASN A 1 310 ? 16.030 -10.527 21.951 1.00 84.75 310 ASN A CA 1
ATOM 2519 C C . ASN A 1 310 ? 14.508 -10.580 21.727 1.00 84.75 310 ASN A C 1
ATOM 2521 O O . ASN A 1 310 ? 13.906 -11.640 21.924 1.00 84.75 310 ASN A O 1
ATOM 2525 N N . ARG A 1 311 ? 13.872 -9.480 21.300 1.00 82.06 311 ARG A N 1
ATOM 2526 C CA . ARG A 1 311 ? 12.412 -9.412 21.095 1.00 82.06 311 ARG A CA 1
ATOM 2527 C C . ARG A 1 311 ? 11.930 -10.103 19.818 1.00 82.06 311 ARG A C 1
ATOM 2529 O O . ARG A 1 311 ? 10.790 -10.576 19.788 1.00 82.06 311 ARG A O 1
ATOM 2536 N N . ARG A 1 312 ? 12.782 -10.203 18.788 1.00 85.25 312 ARG A N 1
ATOM 2537 C CA . ARG A 1 312 ? 12.497 -10.875 17.502 1.00 85.25 312 ARG A CA 1
ATOM 2538 C C . ARG A 1 312 ? 11.174 -10.437 16.857 1.00 85.25 312 ARG A C 1
ATOM 2540 O O . ARG A 1 312 ? 10.350 -11.289 16.491 1.00 85.25 312 ARG A O 1
ATOM 2547 N N . HIS A 1 313 ? 10.915 -9.135 16.757 1.00 90.25 313 HIS A N 1
ATOM 2548 C CA . HIS A 1 313 ? 9.701 -8.653 16.088 1.00 90.25 313 HIS A CA 1
ATOM 2549 C C . HIS A 1 313 ? 9.666 -9.105 14.615 1.00 90.25 313 HIS A C 1
ATOM 2551 O O . HIS A 1 313 ? 10.698 -9.406 14.011 1.00 90.25 313 HIS A O 1
ATOM 2557 N N . ILE A 1 314 ? 8.465 -9.193 14.048 1.00 92.75 314 ILE A N 1
ATOM 2558 C CA . ILE A 1 314 ? 8.238 -9.537 12.641 1.00 92.75 314 ILE A CA 1
ATOM 2559 C C . ILE A 1 314 ? 7.568 -8.340 11.970 1.00 92.75 314 ILE A C 1
ATOM 2561 O O . ILE A 1 314 ? 6.616 -7.795 12.527 1.00 92.75 314 ILE A O 1
ATOM 2565 N N . ALA A 1 315 ? 8.032 -7.968 10.781 1.00 92.81 315 ALA A N 1
ATOM 2566 C CA . ALA A 1 315 ? 7.378 -6.999 9.913 1.00 92.81 315 ALA A CA 1
ATOM 2567 C C . ALA A 1 315 ? 7.450 -7.495 8.464 1.00 92.81 315 ALA A C 1
ATOM 2569 O O . ALA A 1 315 ? 8.545 -7.695 7.963 1.00 92.81 315 ALA A O 1
ATOM 2570 N N . LEU A 1 316 ? 6.325 -7.685 7.766 1.00 92.81 316 LEU A N 1
ATOM 2571 C CA . LEU A 1 316 ? 6.386 -8.081 6.344 1.00 92.81 316 LEU A CA 1
ATOM 2572 C C . LEU A 1 316 ? 7.097 -6.996 5.518 1.00 92.81 316 LEU A C 1
ATOM 2574 O O . LEU A 1 316 ? 8.008 -7.274 4.741 1.00 92.81 316 LEU A O 1
ATOM 2578 N N . THR A 1 317 ? 6.730 -5.742 5.765 1.00 94.56 317 THR A N 1
ATOM 2579 C CA . THR A 1 317 ? 7.307 -4.577 5.105 1.00 94.56 317 THR A CA 1
ATOM 2580 C C . THR A 1 317 ? 7.924 -3.630 6.126 1.00 94.56 317 THR A C 1
ATOM 2582 O O . THR A 1 317 ? 7.267 -3.241 7.091 1.00 94.56 317 THR A O 1
ATOM 2585 N N . LEU A 1 318 ? 9.167 -3.216 5.884 1.00 95.19 318 LEU A N 1
ATOM 2586 C CA . LEU A 1 318 ? 9.809 -2.098 6.572 1.00 95.19 318 LEU A CA 1
ATOM 2587 C C . LEU A 1 318 ? 9.891 -0.900 5.622 1.00 95.19 318 LEU A C 1
ATOM 2589 O O . LEU A 1 318 ? 10.511 -0.995 4.568 1.00 95.19 318 LEU A O 1
ATOM 2593 N N . GLU A 1 319 ? 9.298 0.225 5.996 1.00 95.06 319 GLU A N 1
ATOM 2594 C CA . GLU A 1 319 ? 9.404 1.502 5.294 1.00 95.06 319 GLU A CA 1
ATOM 2595 C C . GLU A 1 319 ? 10.307 2.438 6.101 1.00 95.06 319 GLU A C 1
ATOM 2597 O O . GLU A 1 319 ? 10.112 2.611 7.299 1.00 95.06 319 GLU A O 1
ATOM 2602 N N . ILE A 1 320 ? 11.305 3.043 5.465 1.00 92.25 320 ILE A N 1
ATOM 2603 C CA . ILE A 1 320 ? 12.219 3.997 6.098 1.00 92.25 320 ILE A CA 1
ATOM 2604 C C . ILE A 1 320 ? 12.148 5.296 5.305 1.00 92.25 320 ILE A C 1
ATOM 2606 O O . ILE A 1 320 ? 12.605 5.342 4.167 1.00 92.25 320 ILE A O 1
ATOM 2610 N N . GLY A 1 321 ? 11.573 6.342 5.888 1.00 90.25 321 GLY A N 1
ATOM 2611 C CA . GLY A 1 321 ? 11.597 7.704 5.362 1.00 90.25 321 GLY A CA 1
ATOM 2612 C C . GLY A 1 321 ? 12.637 8.544 6.094 1.00 90.25 321 GLY A C 1
ATOM 2613 O O . GLY A 1 321 ? 12.755 8.451 7.313 1.00 90.25 321 GLY A O 1
ATOM 2614 N N . MET A 1 322 ? 13.398 9.361 5.367 1.00 84.50 322 MET A N 1
ATOM 2615 C CA . MET A 1 322 ? 14.410 10.237 5.964 1.00 84.50 322 MET A CA 1
ATOM 2616 C C . MET A 1 322 ? 14.176 11.698 5.591 1.00 84.50 322 MET A C 1
ATOM 2618 O O . MET A 1 322 ? 14.249 12.065 4.416 1.00 84.50 322 MET A O 1
ATOM 2622 N N . GLU A 1 323 ? 13.965 12.530 6.608 1.00 80.81 323 GLU A N 1
ATOM 2623 C CA . GLU A 1 323 ? 13.780 13.976 6.499 1.00 80.81 323 GLU A CA 1
ATOM 2624 C C . GLU A 1 323 ? 14.797 14.675 7.407 1.00 80.81 323 GLU A C 1
ATOM 2626 O O . GLU A 1 323 ? 14.558 14.937 8.583 1.00 80.81 323 GLU A O 1
ATOM 2631 N N . MET A 1 324 ? 15.984 14.935 6.863 1.00 70.31 324 MET A N 1
ATOM 2632 C CA . MET A 1 324 ? 17.056 15.627 7.578 1.00 70.31 324 MET A CA 1
ATOM 2633 C C . MET A 1 324 ? 17.148 17.093 7.151 1.00 70.31 324 MET A C 1
ATOM 2635 O O . MET A 1 324 ? 16.805 17.452 6.023 1.00 70.31 324 MET A O 1
ATOM 2639 N N . THR A 1 325 ? 17.628 17.944 8.059 1.00 66.69 325 THR A N 1
ATOM 2640 C CA . THR A 1 325 ? 17.725 19.395 7.843 1.00 66.69 325 THR A CA 1
ATOM 2641 C C . THR A 1 325 ? 19.140 19.869 7.532 1.00 66.69 325 THR A C 1
ATOM 2643 O O . THR A 1 325 ? 19.294 20.935 6.931 1.00 66.69 325 THR A O 1
ATOM 2646 N N . THR A 1 326 ? 20.186 19.110 7.892 1.00 62.69 326 THR A N 1
ATOM 2647 C CA . THR A 1 326 ? 21.582 19.518 7.640 1.00 62.69 326 THR A CA 1
ATOM 2648 C C . THR A 1 326 ? 22.422 18.496 6.864 1.00 62.69 326 THR A C 1
ATOM 2650 O O . THR A 1 326 ? 22.138 17.304 6.798 1.00 62.69 326 THR A O 1
ATOM 2653 N N . VAL A 1 327 ? 23.478 19.005 6.213 1.00 57.72 327 VAL A N 1
ATOM 2654 C CA . VAL A 1 327 ? 24.260 18.336 5.149 1.00 57.72 327 VAL A CA 1
ATOM 2655 C C . VAL A 1 327 ? 25.611 17.802 5.663 1.00 57.72 327 VAL A C 1
ATOM 2657 O O . VAL A 1 327 ? 26.599 17.781 4.936 1.00 57.72 327 VAL A O 1
ATOM 2660 N N . ARG A 1 328 ? 25.759 17.416 6.938 1.00 57.25 328 ARG A N 1
ATOM 2661 C CA . ARG A 1 328 ? 27.068 16.911 7.416 1.00 57.25 328 ARG A CA 1
ATOM 2662 C C . ARG A 1 328 ? 27.227 15.418 7.136 1.00 57.25 328 ARG A C 1
ATOM 2664 O O . ARG A 1 328 ? 26.831 14.581 7.923 1.00 57.25 328 ARG A O 1
ATOM 2671 N N . VAL A 1 329 ? 27.857 15.107 6.006 1.00 58.22 329 VAL A N 1
ATOM 2672 C CA . VAL A 1 329 ? 27.847 13.790 5.340 1.00 58.22 329 VAL A CA 1
ATOM 2673 C C . VAL A 1 329 ? 28.778 12.730 5.971 1.00 58.22 329 VAL A C 1
ATOM 2675 O O . VAL A 1 329 ? 28.433 11.551 6.008 1.00 58.22 329 VAL A O 1
ATOM 2678 N N . ASN A 1 330 ? 29.952 13.107 6.495 1.00 58.69 330 ASN A N 1
ATOM 2679 C CA . ASN A 1 330 ? 31.085 12.164 6.609 1.00 58.69 330 ASN A CA 1
ATOM 2680 C C . ASN A 1 330 ? 31.104 11.207 7.824 1.00 58.69 330 ASN A C 1
ATOM 2682 O O . ASN A 1 330 ? 32.019 10.399 7.917 1.00 58.69 330 ASN A O 1
ATOM 2686 N N . GLY A 1 331 ? 30.119 11.249 8.724 1.00 65.50 331 GLY A N 1
ATOM 2687 C CA . GLY A 1 331 ? 29.972 10.264 9.817 1.00 65.50 331 GLY A CA 1
ATOM 2688 C C . GLY A 1 331 ? 28.604 9.580 9.867 1.00 65.50 331 GLY A C 1
ATOM 2689 O O . GLY A 1 331 ? 28.424 8.594 10.576 1.00 65.50 331 GLY A O 1
ATOM 2690 N N . LEU A 1 332 ? 27.636 10.087 9.100 1.00 70.75 332 LEU A N 1
ATOM 2691 C CA . LEU A 1 332 ? 26.243 9.648 9.176 1.00 70.75 332 LEU A CA 1
ATOM 2692 C C . LEU A 1 332 ? 26.000 8.342 8.423 1.00 70.75 332 LEU A C 1
ATOM 2694 O O . LEU A 1 332 ? 25.140 7.565 8.817 1.00 70.75 332 LEU A O 1
ATOM 2698 N N . SER A 1 333 ? 26.768 8.069 7.364 1.00 70.31 333 SER A N 1
ATOM 2699 C CA . SER A 1 333 ? 26.608 6.851 6.561 1.00 70.31 333 SER A CA 1
ATOM 2700 C C . SER A 1 333 ? 26.996 5.585 7.313 1.00 70.31 333 SER A C 1
ATOM 2702 O O . SER A 1 333 ? 26.279 4.592 7.234 1.00 70.31 333 SER A O 1
ATOM 2704 N N . GLU A 1 334 ? 28.094 5.618 8.071 1.00 74.94 334 GLU A N 1
ATOM 2705 C CA . GLU A 1 334 ? 28.506 4.490 8.907 1.00 74.94 334 GLU A CA 1
ATOM 2706 C C . GLU A 1 334 ? 27.507 4.270 10.042 1.00 74.94 334 GLU A C 1
ATOM 2708 O O . GLU A 1 334 ? 27.052 3.148 10.259 1.00 74.94 334 GLU A O 1
ATOM 2713 N N . ALA A 1 335 ? 27.107 5.352 10.713 1.00 75.88 335 ALA A N 1
ATOM 2714 C CA . ALA A 1 335 ? 26.145 5.310 11.801 1.00 75.88 335 ALA A CA 1
ATOM 2715 C C . ALA A 1 335 ? 24.800 4.731 11.322 1.00 75.88 335 ALA A C 1
ATOM 2717 O O . ALA A 1 335 ? 24.306 3.750 11.881 1.00 75.88 335 ALA A O 1
ATOM 2718 N N . PHE A 1 336 ? 24.254 5.262 10.225 1.00 79.19 336 PHE A N 1
ATOM 2719 C CA . PHE A 1 336 ? 23.030 4.757 9.606 1.00 79.19 336 PHE A CA 1
ATOM 2720 C C . PHE A 1 336 ? 23.175 3.310 9.119 1.00 79.19 336 PHE A C 1
ATOM 2722 O O . PHE A 1 336 ? 22.269 2.506 9.317 1.00 79.19 336 PHE A O 1
ATOM 2729 N N . GLY A 1 337 ? 24.322 2.948 8.537 1.00 79.81 337 GLY A N 1
ATOM 2730 C CA . GLY A 1 337 ? 24.621 1.574 8.136 1.00 79.81 337 GLY A CA 1
ATOM 2731 C C . GLY A 1 337 ? 24.601 0.594 9.310 1.00 79.81 337 GLY A C 1
ATOM 2732 O O . GLY A 1 337 ? 24.034 -0.495 9.203 1.00 79.81 337 GLY A O 1
ATOM 2733 N N . ILE A 1 338 ? 25.158 0.994 10.460 1.00 80.69 338 ILE A N 1
ATOM 2734 C CA . ILE A 1 338 ? 25.077 0.231 11.712 1.00 80.69 338 ILE A CA 1
ATOM 2735 C C . ILE A 1 338 ? 23.619 0.090 12.142 1.00 80.69 338 ILE A C 1
ATOM 2737 O O . ILE A 1 338 ? 23.169 -1.041 12.318 1.00 80.69 338 ILE A O 1
ATOM 2741 N N . PHE A 1 339 ? 22.884 1.198 12.252 1.00 82.56 339 PHE A N 1
ATOM 2742 C CA . PHE A 1 339 ? 21.473 1.203 12.641 1.00 82.56 339 PHE A CA 1
ATOM 2743 C C . PHE A 1 339 ? 20.642 0.265 11.761 1.00 82.56 339 PHE A C 1
ATOM 2745 O O . PHE A 1 339 ? 19.995 -0.649 12.263 1.00 82.56 339 PHE A O 1
ATOM 2752 N N . HIS A 1 340 ? 20.719 0.434 10.444 1.00 86.19 340 HIS A N 1
ATOM 2753 C CA . HIS A 1 340 ? 19.967 -0.358 9.483 1.00 86.19 340 HIS A CA 1
ATOM 2754 C C . HIS A 1 340 ? 20.300 -1.848 9.582 1.00 86.19 340 HIS A C 1
ATOM 2756 O O . HIS A 1 340 ? 19.407 -2.691 9.593 1.00 86.19 340 HIS A O 1
ATOM 2762 N N . ARG A 1 341 ? 21.585 -2.194 9.708 1.00 85.69 341 ARG A N 1
ATOM 2763 C CA . ARG A 1 341 ? 22.018 -3.581 9.900 1.00 85.69 341 ARG A CA 1
ATOM 2764 C C . ARG A 1 341 ? 21.504 -4.154 11.216 1.00 85.69 341 ARG A C 1
ATOM 2766 O O . ARG A 1 341 ? 21.076 -5.305 11.232 1.00 85.69 341 ARG A O 1
ATOM 2773 N N . VAL A 1 342 ? 21.525 -3.392 12.308 1.00 82.94 342 VAL A N 1
ATOM 2774 C CA . VAL A 1 342 ? 20.992 -3.865 13.592 1.00 82.94 342 VAL A CA 1
ATOM 2775 C C . VAL A 1 342 ? 19.483 -4.058 13.498 1.00 82.94 342 VAL A C 1
ATOM 2777 O O . VAL A 1 342 ? 18.983 -5.114 13.879 1.00 82.94 342 VAL A O 1
ATOM 2780 N N . LEU A 1 343 ? 18.771 -3.102 12.909 1.00 85.44 343 LEU A N 1
ATOM 2781 C CA . LEU A 1 343 ? 17.334 -3.174 12.691 1.00 85.44 343 LEU A CA 1
ATOM 2782 C C . LEU A 1 343 ? 16.963 -4.412 11.863 1.00 85.44 343 LEU A C 1
ATOM 2784 O O . LEU A 1 343 ? 16.162 -5.227 12.306 1.00 85.44 343 LEU A O 1
ATOM 2788 N N . ILE A 1 344 ? 17.608 -4.617 10.712 1.00 88.00 344 ILE A N 1
ATOM 2789 C CA . ILE A 1 344 ? 17.349 -5.775 9.846 1.00 88.00 344 ILE A CA 1
ATOM 2790 C C . ILE A 1 344 ? 17.748 -7.095 10.498 1.00 88.00 344 ILE A C 1
ATOM 2792 O O . ILE A 1 344 ? 17.052 -8.088 10.335 1.00 88.00 344 ILE A O 1
ATOM 2796 N N . SER A 1 345 ? 18.846 -7.137 11.251 1.00 85.38 345 SER A N 1
ATOM 2797 C CA . SER A 1 345 ? 19.254 -8.375 11.931 1.00 85.38 345 SER A CA 1
ATOM 2798 C C . SER A 1 345 ? 18.392 -8.707 13.153 1.00 85.38 345 SER A C 1
ATOM 2800 O O . SER A 1 345 ? 18.339 -9.867 13.560 1.00 85.38 345 SER A O 1
ATOM 2802 N N . SER A 1 346 ? 17.698 -7.716 13.720 1.00 84.62 346 SER A N 1
ATOM 2803 C CA . SER A 1 346 ? 16.825 -7.886 14.889 1.00 84.62 346 SER A CA 1
ATOM 2804 C C . SER A 1 346 ? 15.353 -8.107 14.530 1.00 84.62 346 SER A C 1
ATOM 2806 O O . SER A 1 346 ? 14.573 -8.588 15.358 1.00 84.62 346 SER A O 1
ATOM 2808 N N . LEU A 1 347 ? 14.963 -7.774 13.300 1.00 87.50 347 LEU A N 1
ATOM 2809 C CA . LEU A 1 347 ? 13.608 -7.916 12.784 1.00 87.50 347 LEU A CA 1
ATOM 2810 C C . LEU A 1 347 ? 13.551 -9.018 11.723 1.00 87.50 347 LEU A C 1
ATOM 2812 O O . LEU A 1 347 ? 14.395 -9.106 10.841 1.00 87.50 347 LEU A O 1
ATOM 2816 N N . THR A 1 348 ? 12.513 -9.849 11.755 1.00 90.38 348 THR A N 1
ATOM 2817 C CA . THR A 1 348 ? 12.200 -10.701 10.597 1.00 90.38 348 THR A CA 1
ATOM 2818 C C . THR A 1 348 ? 11.469 -9.846 9.566 1.00 90.38 348 THR A C 1
ATOM 2820 O O . THR A 1 348 ? 10.305 -9.514 9.796 1.00 90.38 348 THR A O 1
ATOM 2823 N N . ILE A 1 349 ? 12.164 -9.463 8.490 1.00 91.50 349 ILE A N 1
ATOM 2824 C CA . ILE A 1 349 ? 11.654 -8.576 7.433 1.00 91.50 349 ILE A CA 1
ATOM 2825 C C . ILE A 1 349 ? 11.634 -9.289 6.084 1.00 91.50 349 ILE A C 1
ATOM 2827 O O . ILE A 1 349 ? 12.655 -9.849 5.684 1.00 91.50 349 ILE A O 1
ATOM 2831 N N . ASP A 1 350 ? 10.517 -9.202 5.353 1.00 91.00 350 ASP A N 1
ATOM 2832 C CA . ASP A 1 350 ? 10.437 -9.758 3.995 1.00 91.00 350 ASP A CA 1
ATOM 2833 C C . ASP A 1 350 ? 10.934 -8.762 2.942 1.00 91.00 350 ASP A C 1
ATOM 2835 O O . ASP A 1 350 ? 11.593 -9.165 1.985 1.00 91.00 350 ASP A O 1
ATOM 2839 N N . ARG A 1 351 ? 10.635 -7.464 3.094 1.00 93.75 351 ARG A N 1
ATOM 2840 C CA . ARG A 1 351 ? 11.066 -6.413 2.158 1.00 93.75 351 ARG A CA 1
ATOM 2841 C C . ARG A 1 351 ? 11.281 -5.062 2.840 1.00 93.75 351 ARG A C 1
ATOM 2843 O O . ARG A 1 351 ? 10.549 -4.691 3.755 1.00 93.75 351 ARG A O 1
ATOM 2850 N N . VAL A 1 352 ? 12.252 -4.303 2.332 1.00 94.50 352 VAL A N 1
ATOM 2851 C CA . VAL A 1 352 ? 12.564 -2.940 2.788 1.00 94.50 352 VAL A CA 1
ATOM 2852 C C . VAL A 1 352 ? 12.266 -1.931 1.682 1.00 94.50 352 VAL A C 1
ATOM 2854 O O . VAL A 1 352 ? 12.691 -2.116 0.542 1.00 94.50 352 VAL A O 1
ATOM 2857 N N . TYR A 1 353 ? 11.573 -0.849 2.025 1.00 94.25 353 TYR A N 1
ATOM 2858 C CA . TYR A 1 353 ? 11.358 0.330 1.191 1.00 94.25 353 TYR A CA 1
ATOM 2859 C C . TYR A 1 353 ? 12.046 1.525 1.843 1.00 94.25 353 TYR A C 1
ATOM 2861 O O . TYR A 1 353 ? 11.675 1.929 2.939 1.00 94.25 353 TYR A O 1
ATOM 2869 N N . ALA A 1 354 ? 13.047 2.096 1.185 1.00 92.56 354 ALA A N 1
ATOM 2870 C CA . ALA A 1 354 ? 13.787 3.243 1.700 1.00 92.56 354 ALA A CA 1
ATOM 2871 C C . ALA A 1 354 ? 13.496 4.483 0.849 1.00 92.56 354 ALA A C 1
ATOM 2873 O O . ALA A 1 354 ? 13.821 4.501 -0.334 1.00 92.56 354 ALA A O 1
ATOM 2874 N N . TYR A 1 355 ? 12.911 5.518 1.443 1.00 91.44 355 TYR A N 1
ATOM 2875 C CA . TYR A 1 355 ? 12.614 6.810 0.829 1.00 91.44 355 TYR A CA 1
ATOM 2876 C C . TYR A 1 355 ? 13.635 7.838 1.312 1.00 91.44 355 TYR A C 1
ATOM 2878 O O . TYR A 1 355 ? 13.595 8.300 2.453 1.00 91.44 355 TYR A O 1
ATOM 2886 N N . ILE A 1 356 ? 14.586 8.167 0.442 1.00 87.94 356 ILE A N 1
ATOM 2887 C CA . ILE A 1 356 ? 15.772 8.949 0.788 1.00 87.94 356 ILE A CA 1
ATOM 2888 C C . ILE A 1 356 ? 15.870 10.147 -0.166 1.00 87.94 356 ILE A C 1
ATOM 2890 O O . ILE A 1 356 ? 15.817 10.002 -1.389 1.00 87.94 356 ILE A O 1
ATOM 2894 N N . SER A 1 357 ? 16.038 11.356 0.372 1.00 84.50 357 SER A N 1
ATOM 2895 C CA . SER A 1 357 ? 16.397 12.513 -0.460 1.00 84.50 357 SER A CA 1
ATOM 2896 C C . SER A 1 357 ? 17.792 12.314 -1.061 1.00 84.50 357 SER A C 1
ATOM 2898 O O . SER A 1 357 ? 18.699 11.832 -0.387 1.00 84.50 357 SER A O 1
ATOM 2900 N N . SER A 1 358 ? 18.006 12.710 -2.318 1.00 76.62 358 SER A N 1
ATOM 2901 C CA . SER A 1 358 ? 19.279 12.486 -3.022 1.00 76.62 358 SER A CA 1
ATOM 2902 C C . SER A 1 358 ? 20.504 13.038 -2.293 1.00 76.62 358 SER A C 1
ATOM 2904 O O . SER A 1 358 ? 21.603 12.518 -2.463 1.00 76.62 358 SER A O 1
ATOM 2906 N N . GLU A 1 359 ? 20.329 14.071 -1.473 1.00 75.00 359 GLU A N 1
ATOM 2907 C CA . GLU A 1 359 ? 21.391 14.666 -0.650 1.00 75.00 359 GLU A CA 1
ATOM 2908 C C . GLU A 1 359 ? 21.991 13.666 0.355 1.00 75.00 359 GLU A C 1
ATOM 2910 O O . GLU A 1 359 ? 23.141 13.806 0.760 1.00 75.00 359 GLU A O 1
ATOM 2915 N N . TYR A 1 360 ? 21.258 12.596 0.670 1.00 75.44 360 TYR A N 1
ATOM 2916 C CA . TYR A 1 360 ? 21.650 11.547 1.610 1.00 75.44 360 TYR A CA 1
ATOM 2917 C C . TYR A 1 360 ? 21.999 10.226 0.923 1.00 75.44 360 TYR A C 1
ATOM 2919 O O . TYR A 1 360 ? 22.076 9.183 1.566 1.00 75.44 360 TYR A O 1
ATOM 2927 N N . THR A 1 361 ? 22.274 10.248 -0.383 1.00 78.75 361 THR A N 1
ATOM 2928 C CA . THR A 1 361 ? 22.673 9.044 -1.134 1.00 78.75 361 THR A CA 1
ATOM 2929 C C . THR A 1 361 ? 23.929 8.380 -0.548 1.00 78.75 361 THR A C 1
ATOM 2931 O O . THR A 1 361 ? 24.067 7.162 -0.641 1.00 78.75 361 THR A O 1
ATOM 2934 N N . ILE A 1 362 ? 24.808 9.137 0.133 1.00 78.19 362 ILE A N 1
ATOM 2935 C CA . ILE A 1 362 ? 25.972 8.573 0.843 1.00 78.19 362 ILE A CA 1
ATOM 2936 C C . ILE A 1 362 ? 25.572 7.452 1.814 1.00 78.19 362 ILE A C 1
ATOM 2938 O O . ILE A 1 362 ? 26.342 6.520 2.027 1.00 78.19 362 ILE A O 1
ATOM 2942 N N . LEU A 1 363 ? 24.371 7.523 2.399 1.00 79.19 363 LEU A N 1
ATOM 2943 C CA . LEU A 1 363 ? 23.924 6.587 3.424 1.00 79.19 363 LEU A CA 1
ATOM 2944 C C . LEU A 1 363 ? 23.811 5.167 2.872 1.00 79.19 363 LEU A C 1
ATOM 2946 O O . LEU A 1 363 ? 24.025 4.208 3.607 1.00 79.19 363 LEU A O 1
ATOM 2950 N N . LEU A 1 364 ? 23.575 5.033 1.563 1.00 82.38 364 LEU A N 1
ATOM 2951 C CA . LEU A 1 364 ? 23.516 3.745 0.880 1.00 82.38 364 LEU A CA 1
ATOM 2952 C C . LEU A 1 364 ? 24.849 2.986 0.930 1.00 82.38 364 LEU A C 1
ATOM 2954 O O . LEU A 1 364 ? 24.846 1.760 0.868 1.00 82.38 364 LEU A O 1
ATOM 2958 N N . HIS A 1 365 ? 25.980 3.684 1.089 1.00 75.31 365 HIS A N 1
ATOM 2959 C CA . HIS A 1 365 ? 27.297 3.047 1.162 1.00 75.31 365 HIS A CA 1
ATOM 2960 C C . HIS A 1 365 ? 27.504 2.195 2.418 1.00 75.31 365 HIS A C 1
ATOM 2962 O O . HIS A 1 365 ? 28.369 1.323 2.415 1.00 75.31 365 HIS A O 1
ATOM 2968 N N . GLY A 1 366 ? 26.718 2.428 3.472 1.00 71.12 366 GLY A N 1
ATOM 2969 C CA . GLY A 1 366 ? 26.765 1.643 4.705 1.00 71.12 366 GLY A CA 1
ATOM 2970 C C . GLY A 1 366 ? 25.834 0.427 4.715 1.00 71.12 366 GLY A C 1
ATOM 2971 O O . GLY A 1 366 ? 25.819 -0.305 5.703 1.00 71.12 366 GLY A O 1
ATOM 2972 N N . LEU A 1 367 ? 25.034 0.212 3.663 1.00 81.12 367 LEU A N 1
ATOM 2973 C CA . LEU A 1 367 ? 23.926 -0.744 3.688 1.00 81.12 367 LEU A CA 1
ATOM 2974 C C . LEU A 1 367 ? 24.281 -2.084 3.042 1.00 81.12 367 LEU A C 1
ATOM 2976 O O . LEU A 1 367 ? 24.862 -2.150 1.961 1.00 81.12 367 LEU A O 1
ATOM 2980 N N . GLN A 1 368 ? 23.843 -3.166 3.687 1.00 81.44 368 GLN A N 1
ATOM 2981 C CA . GLN A 1 368 ? 23.740 -4.484 3.064 1.00 81.44 368 GLN A CA 1
ATOM 2982 C C . GLN A 1 368 ? 22.372 -4.584 2.389 1.00 81.44 368 GLN A C 1
ATOM 2984 O O . GLN A 1 368 ? 21.355 -4.729 3.061 1.00 81.44 368 GLN A O 1
ATOM 2989 N N . LEU A 1 369 ? 22.355 -4.448 1.065 1.00 82.19 369 LEU A N 1
ATOM 2990 C CA . LEU A 1 369 ? 21.125 -4.303 0.282 1.00 82.19 369 LEU A CA 1
ATOM 2991 C C . LEU A 1 369 ? 20.622 -5.622 -0.344 1.00 82.19 369 LEU A C 1
ATOM 2993 O O . LEU A 1 369 ? 19.506 -5.676 -0.866 1.00 82.19 369 LEU A O 1
ATOM 2997 N N . ASP A 1 370 ? 21.423 -6.687 -0.251 1.00 76.19 370 ASP A N 1
ATOM 2998 C CA . ASP A 1 370 ? 21.174 -7.963 -0.932 1.00 76.19 370 ASP A CA 1
ATOM 2999 C C . ASP A 1 370 ? 20.087 -8.810 -0.244 1.00 76.19 370 ASP A C 1
ATOM 3001 O O . ASP A 1 370 ? 19.380 -9.575 -0.904 1.00 76.19 370 ASP A O 1
ATOM 3005 N N . HIS A 1 371 ? 19.945 -8.699 1.081 1.00 83.12 371 HIS A N 1
ATOM 3006 C CA . HIS A 1 371 ? 18.931 -9.430 1.839 1.00 83.12 371 HIS A CA 1
ATOM 3007 C C . HIS A 1 371 ? 18.551 -8.690 3.132 1.00 83.12 371 HIS A C 1
ATOM 3009 O O . HIS A 1 371 ? 19.452 -8.370 3.912 1.00 83.12 371 HIS A O 1
ATOM 3015 N N . PRO A 1 372 ? 17.251 -8.445 3.402 1.00 89.19 372 PRO A N 1
ATOM 3016 C CA . PRO A 1 372 ? 16.069 -8.645 2.545 1.00 89.19 372 PRO A CA 1
ATOM 3017 C C . PRO A 1 372 ? 16.125 -7.835 1.233 1.00 89.19 372 PRO A C 1
ATOM 3019 O O . PRO A 1 372 ? 16.980 -6.969 1.090 1.00 89.19 372 PRO A O 1
ATOM 3022 N N . PRO A 1 373 ? 15.261 -8.108 0.238 1.00 92.31 373 PRO A N 1
ATOM 3023 C CA . PRO A 1 373 ? 15.138 -7.278 -0.959 1.00 92.31 373 PRO A CA 1
ATOM 3024 C C . PRO A 1 373 ? 14.866 -5.805 -0.615 1.00 92.31 373 PRO A C 1
ATOM 3026 O O . PRO A 1 373 ? 13.893 -5.495 0.076 1.00 92.31 373 PRO A O 1
ATOM 3029 N N . HIS A 1 374 ? 15.699 -4.898 -1.132 1.00 94.44 374 HIS A N 1
ATOM 3030 C CA . HIS A 1 374 ? 15.550 -3.453 -0.936 1.00 94.44 374 HIS A CA 1
ATOM 3031 C C . HIS A 1 374 ? 14.962 -2.766 -2.169 1.00 94.44 374 HIS A C 1
ATOM 3033 O O . HIS A 1 374 ? 15.476 -2.909 -3.280 1.00 94.44 374 HIS A O 1
ATOM 3039 N N . THR A 1 375 ? 13.923 -1.965 -1.948 1.00 94.75 375 THR A N 1
ATOM 3040 C CA . THR A 1 375 ? 13.400 -0.979 -2.895 1.00 94.75 375 THR A CA 1
ATOM 3041 C C . THR A 1 375 ? 13.797 0.417 -2.423 1.00 94.75 375 THR A C 1
ATOM 3043 O O . THR A 1 375 ? 13.348 0.875 -1.377 1.00 94.75 375 THR A O 1
ATOM 3046 N N . ILE A 1 376 ? 14.657 1.102 -3.170 1.00 93.62 376 ILE A N 1
ATOM 3047 C CA . ILE A 1 376 ? 15.209 2.406 -2.794 1.00 93.62 376 ILE A CA 1
ATOM 3048 C C . ILE A 1 376 ? 14.578 3.482 -3.669 1.00 93.62 376 ILE A C 1
ATOM 3050 O O . ILE A 1 376 ? 14.773 3.487 -4.878 1.00 93.62 376 ILE A O 1
ATOM 3054 N N . HIS A 1 377 ? 13.866 4.420 -3.061 1.00 93.00 377 HIS A N 1
ATOM 3055 C CA . HIS A 1 377 ? 13.308 5.605 -3.693 1.00 93.00 377 HIS A CA 1
ATOM 3056 C C . HIS A 1 377 ? 14.176 6.819 -3.384 1.00 93.00 377 HIS A C 1
ATOM 3058 O O . HIS A 1 377 ? 14.190 7.326 -2.266 1.00 93.00 377 HIS A O 1
ATOM 3064 N N . LEU A 1 378 ? 14.877 7.306 -4.403 1.00 90.81 378 LEU A N 1
ATOM 3065 C CA . LEU A 1 378 ? 15.654 8.531 -4.355 1.00 90.81 378 LEU A CA 1
ATOM 3066 C C . LEU A 1 378 ? 14.875 9.672 -4.997 1.00 90.81 378 LEU A C 1
ATOM 3068 O O . LEU A 1 378 ? 14.659 9.680 -6.212 1.00 90.81 378 LEU A O 1
ATOM 3072 N N . SER A 1 379 ? 14.485 10.653 -4.188 1.00 86.50 379 SER A N 1
ATOM 3073 C CA . SER A 1 379 ? 13.852 11.885 -4.664 1.00 86.50 379 SER A CA 1
ATOM 3074 C C . SER A 1 379 ? 14.845 13.042 -4.653 1.00 86.50 379 SER A C 1
ATOM 3076 O O . SER A 1 379 ? 15.519 13.264 -3.650 1.00 86.50 379 SER A O 1
ATOM 3078 N N . SER A 1 380 ? 14.928 13.807 -5.741 1.00 79.81 380 SER A N 1
ATOM 3079 C CA . SER A 1 380 ? 15.890 14.905 -5.865 1.00 79.81 380 SER A CA 1
ATOM 3080 C C . SER A 1 380 ? 15.296 16.178 -6.458 1.00 79.81 380 SER A C 1
ATOM 3082 O O . SER A 1 380 ? 14.613 16.149 -7.488 1.00 79.81 380 SER A O 1
ATOM 3084 N N . ARG A 1 381 ? 15.651 17.326 -5.865 1.00 76.56 381 ARG A N 1
ATOM 3085 C CA . ARG A 1 381 ? 15.532 18.629 -6.538 1.00 76.56 381 ARG A CA 1
ATOM 3086 C C . ARG A 1 381 ? 16.686 18.839 -7.531 1.00 76.56 381 ARG A C 1
ATOM 3088 O O . ARG A 1 381 ? 16.424 19.265 -8.658 1.00 76.56 381 ARG A O 1
ATOM 3095 N N . SER A 1 382 ? 17.918 18.486 -7.142 1.00 74.88 382 SER A N 1
ATOM 3096 C CA . SER A 1 382 ? 19.123 18.494 -7.987 1.00 74.88 382 SER A CA 1
ATOM 3097 C C . SER A 1 382 ? 20.077 17.338 -7.655 1.00 74.88 382 SER A C 1
ATOM 3099 O O . SER A 1 382 ? 20.380 17.069 -6.492 1.00 74.88 382 SER A O 1
ATOM 3101 N N . TRP A 1 383 ? 20.608 16.700 -8.701 1.00 79.12 383 TRP A N 1
ATOM 3102 C CA . TRP A 1 383 ? 21.576 15.602 -8.611 1.00 79.12 383 TRP A CA 1
ATOM 3103 C C . TRP A 1 383 ? 23.040 16.051 -8.494 1.00 79.12 383 TRP A C 1
ATOM 3105 O O . TRP A 1 383 ? 23.931 15.205 -8.412 1.00 79.12 383 TRP A O 1
ATOM 3115 N N . ASP A 1 384 ? 23.319 17.357 -8.505 1.00 75.81 384 ASP A N 1
ATOM 3116 C CA . ASP A 1 384 ? 24.696 17.866 -8.507 1.00 75.81 384 ASP A CA 1
ATOM 3117 C C . ASP A 1 384 ? 25.474 17.483 -7.241 1.00 75.81 384 ASP A C 1
ATOM 3119 O O . ASP A 1 384 ? 26.645 17.124 -7.340 1.00 75.81 384 ASP A O 1
ATOM 3123 N N . ASN A 1 385 ? 24.799 17.431 -6.089 1.00 68.06 385 ASN A N 1
ATOM 3124 C CA . ASN A 1 385 ? 25.399 17.091 -4.792 1.00 68.06 385 ASN A CA 1
ATOM 3125 C C . ASN A 1 385 ? 25.848 15.623 -4.682 1.00 68.06 385 ASN A C 1
ATOM 3127 O O . ASN A 1 385 ? 26.574 15.266 -3.762 1.00 68.06 385 ASN A O 1
ATOM 3131 N N . VAL A 1 386 ? 25.416 14.759 -5.605 1.00 72.12 386 VAL A N 1
ATOM 3132 C CA . VAL A 1 386 ? 25.719 13.320 -5.568 1.00 72.12 386 VAL A CA 1
ATOM 3133 C C . VAL A 1 386 ? 26.994 12.998 -6.357 1.00 72.12 386 VAL A C 1
ATOM 3135 O O . VAL A 1 386 ? 27.638 11.995 -6.082 1.00 72.12 386 VAL A O 1
ATOM 3138 N N . LYS A 1 387 ? 27.419 13.877 -7.281 1.00 71.00 387 LYS A N 1
ATOM 3139 C CA . LYS A 1 387 ? 28.503 13.632 -8.256 1.00 71.00 387 LYS A CA 1
ATOM 3140 C C . LYS A 1 387 ? 29.882 13.362 -7.657 1.00 71.00 387 LYS A C 1
ATOM 3142 O O . LYS A 1 387 ? 30.747 12.873 -8.381 1.00 71.00 387 LYS A O 1
ATOM 3147 N N . GLU A 1 388 ? 30.103 13.659 -6.385 1.00 76.38 388 GLU A N 1
ATOM 3148 C CA . GLU A 1 388 ? 31.393 13.459 -5.713 1.00 76.38 388 GLU A CA 1
ATOM 3149 C C . GLU A 1 388 ? 31.459 12.155 -4.906 1.00 76.38 388 GLU A C 1
ATOM 3151 O O . GLU A 1 388 ? 32.501 11.831 -4.337 1.00 76.38 388 GLU A O 1
ATOM 3156 N N . LEU A 1 389 ? 30.374 11.375 -4.875 1.00 76.00 389 LEU A N 1
ATOM 3157 C CA . LEU A 1 389 ? 30.347 10.127 -4.124 1.00 76.00 389 LEU A CA 1
ATOM 3158 C C . LEU A 1 389 ? 31.238 9.048 -4.768 1.00 76.00 389 LEU A C 1
ATOM 3160 O O . LEU A 1 389 ? 31.392 9.002 -5.996 1.00 76.00 389 LEU A O 1
ATOM 3164 N N . PRO A 1 390 ? 31.836 8.148 -3.969 1.00 81.69 390 PRO A N 1
ATOM 3165 C CA . PRO A 1 390 ? 32.499 6.973 -4.517 1.00 81.69 390 PRO A CA 1
ATOM 3166 C C . PRO A 1 390 ? 31.487 6.077 -5.247 1.00 81.69 390 PRO A C 1
ATOM 3168 O O . PRO A 1 390 ? 30.279 6.166 -5.048 1.00 81.69 390 PRO A O 1
ATOM 3171 N N . THR A 1 391 ? 31.960 5.189 -6.118 1.00 82.81 391 THR A N 1
ATOM 3172 C CA . THR A 1 391 ? 31.090 4.172 -6.730 1.00 82.81 391 THR A CA 1
ATOM 3173 C C . THR A 1 391 ? 30.624 3.176 -5.670 1.00 82.81 391 THR A C 1
ATOM 3175 O O . THR A 1 391 ? 31.455 2.698 -4.897 1.00 82.81 391 THR A O 1
ATOM 3178 N N . LEU A 1 392 ? 29.334 2.830 -5.651 1.00 80.69 392 LEU A N 1
ATOM 3179 C CA . LEU A 1 392 ? 28.761 1.879 -4.698 1.00 80.69 392 LEU A CA 1
ATOM 3180 C C . LEU A 1 392 ? 28.578 0.489 -5.336 1.00 80.69 392 LEU A C 1
ATOM 3182 O O . LEU A 1 392 ? 27.648 0.301 -6.121 1.00 80.69 392 LEU A O 1
ATOM 3186 N N . PRO A 1 393 ? 29.420 -0.510 -5.014 1.00 79.50 393 PRO A N 1
ATOM 3187 C CA . PRO A 1 393 ? 29.269 -1.873 -5.519 1.00 79.50 393 PRO A CA 1
ATOM 3188 C C . PRO A 1 393 ? 28.245 -2.672 -4.690 1.00 79.50 393 PRO A C 1
ATOM 3190 O O . PRO A 1 393 ? 28.566 -3.740 -4.182 1.00 79.50 393 PRO A O 1
ATOM 3193 N N . ALA A 1 394 ? 27.033 -2.147 -4.515 1.00 85.31 394 ALA A N 1
ATOM 3194 C CA . ALA A 1 394 ? 25.951 -2.833 -3.801 1.00 85.31 394 ALA A CA 1
ATOM 3195 C C . ALA A 1 394 ? 24.813 -3.184 -4.762 1.00 85.31 394 ALA A C 1
ATOM 3197 O O . ALA A 1 394 ? 24.600 -2.448 -5.727 1.00 85.31 394 ALA A O 1
ATOM 3198 N N . TYR A 1 395 ? 24.082 -4.273 -4.508 1.00 89.62 395 TYR A N 1
ATOM 3199 C CA . TYR A 1 395 ? 22.920 -4.658 -5.310 1.00 89.62 395 TYR A CA 1
ATOM 3200 C C . TYR A 1 395 ? 21.621 -4.350 -4.576 1.00 89.62 395 TYR A C 1
ATOM 3202 O O . TYR A 1 395 ? 21.544 -4.493 -3.367 1.00 89.62 395 TYR A O 1
ATOM 3210 N N . CYS A 1 396 ? 20.581 -3.936 -5.293 1.00 93.44 396 CYS A N 1
ATOM 3211 C CA . CYS A 1 396 ? 19.244 -3.779 -4.717 1.00 93.44 396 CYS A CA 1
ATOM 3212 C C . CYS A 1 396 ? 18.180 -4.398 -5.628 1.00 93.44 396 CYS A C 1
ATOM 3214 O O . CYS A 1 396 ? 18.421 -4.642 -6.813 1.00 93.44 396 CYS A O 1
ATOM 3216 N N . ASP A 1 397 ? 16.997 -4.668 -5.077 1.00 94.94 397 ASP A N 1
ATOM 3217 C CA . ASP A 1 397 ? 15.889 -5.242 -5.843 1.00 94.94 397 ASP A CA 1
ATOM 3218 C C . ASP A 1 397 ? 15.338 -4.196 -6.810 1.00 94.94 397 ASP A C 1
ATOM 3220 O O . ASP A 1 397 ? 15.339 -4.406 -8.019 1.00 94.94 397 ASP A O 1
ATOM 3224 N N . THR A 1 398 ? 14.954 -3.025 -6.298 1.00 95.38 398 THR A N 1
ATOM 3225 C CA . THR A 1 398 ? 14.463 -1.920 -7.127 1.00 95.38 398 THR A CA 1
ATOM 3226 C C . THR A 1 398 ? 15.108 -0.596 -6.732 1.00 95.38 398 THR A C 1
ATOM 3228 O O . THR A 1 398 ? 15.183 -0.265 -5.554 1.00 95.38 398 THR A O 1
ATOM 3231 N N . LEU A 1 399 ? 15.538 0.194 -7.714 1.00 95.38 399 LEU A N 1
ATOM 3232 C CA . LEU A 1 399 ? 15.993 1.571 -7.530 1.00 95.38 399 LEU A CA 1
ATOM 3233 C C . LEU A 1 399 ? 15.060 2.511 -8.293 1.00 95.38 399 LEU A C 1
ATOM 3235 O O . LEU A 1 399 ? 15.005 2.480 -9.520 1.00 95.38 399 LEU A O 1
ATOM 3239 N N . ALA A 1 400 ? 14.352 3.369 -7.573 1.00 94.06 400 ALA A N 1
ATOM 3240 C CA . ALA A 1 400 ? 13.537 4.435 -8.121 1.00 94.06 400 ALA A CA 1
ATOM 3241 C C . ALA A 1 400 ? 14.269 5.779 -8.013 1.00 94.06 400 ALA A C 1
ATOM 3243 O O . ALA A 1 400 ? 14.558 6.262 -6.927 1.00 94.06 400 ALA A O 1
ATOM 3244 N N . VAL A 1 401 ? 14.560 6.400 -9.150 1.00 92.00 401 VAL A N 1
ATOM 3245 C CA . VAL A 1 401 ? 15.269 7.673 -9.283 1.00 92.00 401 VAL A CA 1
ATOM 3246 C C . VAL A 1 401 ? 14.285 8.714 -9.805 1.00 92.00 401 VAL A C 1
ATOM 3248 O O . VAL A 1 401 ? 13.967 8.763 -10.996 1.00 92.00 401 VAL A O 1
ATOM 3251 N N . ILE A 1 402 ? 13.786 9.553 -8.905 1.00 87.38 402 ILE A N 1
ATOM 3252 C CA . ILE A 1 402 ? 12.749 10.546 -9.181 1.00 87.38 402 ILE A CA 1
ATOM 3253 C C . ILE A 1 402 ? 13.374 11.930 -9.021 1.00 87.38 402 ILE A C 1
ATOM 3255 O O . ILE A 1 402 ? 13.883 12.279 -7.959 1.00 87.38 402 ILE A O 1
ATOM 3259 N N . GLY A 1 403 ? 13.366 12.745 -10.073 1.00 77.31 403 GLY A N 1
ATOM 3260 C CA . GLY A 1 403 ? 14.006 14.055 -9.996 1.00 77.31 403 GLY A CA 1
ATOM 3261 C C . GLY A 1 403 ? 13.541 15.038 -11.053 1.00 77.31 403 GLY A C 1
ATOM 3262 O O . GLY A 1 403 ? 13.234 14.669 -12.188 1.00 77.31 403 GLY A O 1
ATOM 3263 N N . VAL A 1 404 ? 13.506 16.313 -10.665 1.00 66.44 404 VAL A N 1
ATOM 3264 C CA . VAL A 1 404 ? 12.985 17.397 -11.511 1.00 66.44 404 VAL A CA 1
ATOM 3265 C C . VAL A 1 404 ? 14.047 17.899 -12.492 1.00 66.44 404 VAL A C 1
ATOM 3267 O O . VAL A 1 404 ? 13.730 18.177 -13.651 1.00 66.44 404 VAL A O 1
ATOM 3270 N N . THR A 1 405 ? 15.309 17.997 -12.052 1.00 74.56 405 THR A N 1
ATOM 3271 C CA . THR A 1 405 ? 16.410 18.581 -12.836 1.00 74.56 405 THR A CA 1
ATOM 3272 C C . THR A 1 405 ? 17.720 17.806 -12.689 1.00 74.56 405 THR A C 1
ATOM 3274 O O . THR A 1 405 ? 17.947 17.132 -11.687 1.00 74.56 405 THR A O 1
ATOM 3277 N N . GLY A 1 406 ? 18.586 17.903 -13.703 1.00 77.25 406 GLY A N 1
ATOM 3278 C CA . GLY A 1 406 ? 19.903 17.260 -13.712 1.00 77.25 406 GLY A CA 1
ATOM 3279 C C . GLY A 1 406 ? 19.890 15.790 -14.149 1.00 77.25 406 GLY A C 1
ATOM 3280 O O . GLY A 1 406 ? 18.843 15.147 -14.237 1.00 77.25 406 GLY A O 1
ATOM 3281 N N . LYS A 1 407 ? 21.080 15.268 -14.469 1.00 83.56 407 LYS A N 1
ATOM 3282 C CA . LYS A 1 407 ? 21.294 13.844 -14.759 1.00 83.56 407 LYS A CA 1
ATOM 3283 C C . LYS A 1 407 ? 21.667 13.115 -13.463 1.00 83.56 407 LYS A C 1
ATOM 3285 O O . LYS A 1 407 ? 22.633 13.544 -12.829 1.00 83.56 407 LYS A O 1
ATOM 3290 N N . PRO A 1 408 ? 20.968 12.032 -13.087 1.00 84.31 408 PRO A N 1
ATOM 3291 C CA . PRO A 1 408 ? 21.352 11.246 -11.923 1.00 84.31 408 PRO A CA 1
ATOM 3292 C C . PRO A 1 408 ? 22.712 10.575 -12.171 1.00 84.31 408 PRO A C 1
ATOM 3294 O O . PRO A 1 408 ? 22.917 10.005 -13.249 1.00 84.31 408 PRO A O 1
ATOM 3297 N N . PRO A 1 409 ? 23.660 10.612 -11.220 1.00 87.94 409 PRO A N 1
ATOM 3298 C CA . PRO A 1 409 ? 24.956 9.979 -11.400 1.00 87.94 409 PRO A CA 1
ATOM 3299 C C . PRO A 1 409 ? 24.857 8.475 -11.108 1.00 87.94 409 PRO A C 1
ATOM 3301 O O . PRO A 1 409 ? 25.314 7.979 -10.085 1.00 87.94 409 PRO A O 1
ATOM 3304 N N . LEU A 1 410 ? 24.263 7.727 -12.040 1.00 90.12 410 LEU A N 1
ATOM 3305 C CA . LEU A 1 410 ? 23.933 6.303 -11.873 1.00 90.12 410 LEU A CA 1
ATOM 3306 C C . LEU A 1 410 ? 25.132 5.425 -11.468 1.00 90.12 410 LEU A C 1
ATOM 3308 O O . LEU A 1 410 ? 24.955 4.423 -10.790 1.00 90.12 410 LEU A O 1
ATOM 3312 N N . ARG A 1 411 ? 26.367 5.808 -11.819 1.00 89.00 411 ARG A N 1
ATOM 3313 C CA . ARG A 1 411 ? 27.592 5.073 -11.432 1.00 89.00 411 ARG A CA 1
ATOM 3314 C C . ARG A 1 411 ? 27.866 5.065 -9.923 1.00 89.00 411 ARG A C 1
ATOM 3316 O O . ARG A 1 411 ? 28.628 4.223 -9.459 1.00 89.00 411 ARG A O 1
ATOM 3323 N N . GLN A 1 412 ? 27.296 6.015 -9.188 1.00 88.12 412 GLN A N 1
ATOM 3324 C CA . GLN A 1 412 ? 27.448 6.158 -7.736 1.00 88.12 412 GLN A CA 1
ATOM 3325 C C . GLN A 1 412 ? 26.295 5.511 -6.967 1.00 88.12 412 GLN A C 1
ATOM 3327 O O . GLN A 1 412 ? 26.321 5.459 -5.745 1.00 88.12 412 GLN A O 1
ATOM 3332 N N . LEU A 1 413 ? 25.287 5.011 -7.680 1.00 90.62 413 LEU A N 1
ATOM 3333 C CA . LEU A 1 413 ? 24.101 4.393 -7.106 1.00 90.62 413 LEU A CA 1
ATOM 3334 C C . LEU A 1 413 ? 24.247 2.864 -7.072 1.00 90.62 413 LEU A C 1
ATOM 3336 O O . LEU A 1 413 ? 25.009 2.307 -7.872 1.00 90.62 413 LEU A O 1
ATOM 3340 N N . PRO A 1 414 ? 23.516 2.176 -6.175 1.00 91.31 414 PRO A N 1
ATOM 3341 C CA . PRO A 1 414 ? 23.526 0.722 -6.131 1.00 91.31 414 PRO A CA 1
ATOM 3342 C C . PRO A 1 414 ? 22.988 0.140 -7.439 1.00 91.31 414 PRO A C 1
ATOM 3344 O O . PRO A 1 414 ? 22.138 0.728 -8.103 1.00 91.31 414 PRO A O 1
ATOM 3347 N N . CYS A 1 415 ? 23.493 -1.032 -7.791 1.00 92.75 415 CYS A N 1
ATOM 3348 C CA . CYS A 1 415 ? 23.150 -1.800 -8.970 1.00 92.75 415 CYS A CA 1
ATOM 3349 C C . CYS A 1 415 ? 21.777 -2.476 -8.800 1.00 92.75 415 CYS A C 1
ATOM 3351 O O . CYS A 1 415 ? 21.654 -3.402 -7.996 1.00 92.75 415 CYS A O 1
ATOM 3353 N N . PRO A 1 416 ? 20.723 -2.048 -9.511 1.00 95.31 416 PRO A N 1
ATOM 3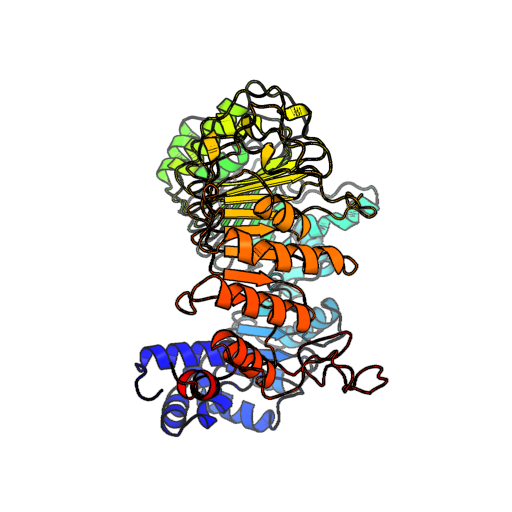354 C CA . PRO A 1 416 ? 19.395 -2.591 -9.285 1.00 95.31 416 PRO A CA 1
ATOM 3355 C C . PRO A 1 416 ? 19.091 -3.802 -10.170 1.00 95.31 416 PRO A C 1
ATOM 3357 O O . PRO A 1 416 ? 19.616 -3.936 -11.280 1.00 95.31 416 PRO A O 1
ATOM 3360 N N . ARG A 1 417 ? 18.159 -4.645 -9.716 1.00 94.94 417 ARG A N 1
ATOM 3361 C CA . ARG A 1 417 ? 17.449 -5.598 -10.579 1.00 94.94 417 ARG A CA 1
ATOM 3362 C C . ARG A 1 417 ? 16.320 -4.915 -11.369 1.00 94.94 417 ARG A C 1
ATOM 3364 O O . ARG A 1 417 ? 16.135 -5.237 -12.545 1.00 94.94 417 ARG A O 1
ATOM 3371 N N . GLY A 1 418 ? 15.591 -3.986 -10.756 1.00 96.00 418 GLY A N 1
ATOM 3372 C CA . GLY A 1 418 ? 14.555 -3.153 -11.370 1.00 96.00 418 GLY A CA 1
ATOM 3373 C C . GLY A 1 418 ? 14.877 -1.663 -11.243 1.00 96.00 418 GLY A C 1
ATOM 3374 O O . GLY A 1 418 ? 15.209 -1.186 -10.164 1.00 96.00 418 GLY A O 1
ATOM 3375 N N . LEU A 1 419 ? 14.795 -0.895 -12.325 1.00 95.94 419 LEU A N 1
ATOM 3376 C CA . LEU A 1 419 ? 15.099 0.537 -12.319 1.00 95.94 419 LEU A CA 1
ATOM 3377 C C . LEU A 1 419 ? 13.862 1.348 -12.699 1.00 95.94 419 LEU A C 1
ATOM 3379 O O . LEU A 1 419 ? 13.412 1.280 -13.836 1.00 95.94 419 LEU A O 1
ATOM 3383 N N . VAL A 1 420 ? 13.365 2.185 -11.795 1.00 94.19 420 VAL A N 1
ATOM 3384 C CA . VAL A 1 420 ? 12.324 3.173 -12.100 1.00 94.19 420 VAL A CA 1
ATOM 3385 C C . VAL A 1 420 ? 12.994 4.536 -12.254 1.00 94.19 420 VAL A C 1
ATOM 3387 O O . VAL A 1 420 ? 13.593 5.035 -11.312 1.00 94.19 420 VAL A O 1
ATOM 3390 N N . VAL A 1 421 ? 12.929 5.176 -13.418 1.00 91.44 421 VAL A N 1
ATOM 3391 C CA . VAL A 1 421 ? 13.496 6.515 -13.632 1.00 91.44 421 VAL A CA 1
ATOM 3392 C C . VAL A 1 421 ? 12.409 7.477 -14.056 1.00 91.44 421 VAL A C 1
ATOM 3394 O O . VAL A 1 421 ? 11.870 7.378 -15.153 1.00 91.44 421 VAL A O 1
ATOM 3397 N N . SER A 1 422 ? 12.157 8.479 -13.223 1.00 86.31 422 SER A N 1
ATOM 3398 C CA . SER A 1 422 ? 11.277 9.596 -13.548 1.00 86.31 422 SER A CA 1
ATOM 3399 C C . SER A 1 422 ? 12.075 10.895 -13.576 1.00 86.31 422 SER A C 1
ATOM 3401 O O . SER A 1 422 ? 11.945 11.748 -12.696 1.00 86.31 422 SER A O 1
ATOM 3403 N N . THR A 1 423 ? 12.940 11.039 -14.586 1.00 80.38 423 THR A N 1
ATOM 3404 C CA . THR A 1 423 ? 13.738 12.255 -14.820 1.00 80.38 423 THR A CA 1
ATOM 3405 C C . THR A 1 423 ? 13.687 12.662 -16.291 1.00 80.38 423 THR A C 1
ATOM 3407 O O . THR A 1 423 ? 13.601 11.819 -17.185 1.00 80.38 423 THR A O 1
ATOM 3410 N N . ARG A 1 424 ? 13.758 13.969 -16.574 1.00 74.69 424 ARG A N 1
ATOM 3411 C CA . ARG A 1 424 ? 13.737 14.488 -17.957 1.00 74.69 424 ARG A CA 1
ATOM 3412 C C . ARG A 1 424 ? 14.987 14.120 -18.761 1.00 74.69 424 ARG A C 1
ATOM 3414 O O . ARG A 1 424 ? 14.920 14.031 -19.982 1.00 74.69 424 ARG A O 1
ATOM 3421 N N . HIS A 1 425 ? 16.117 13.897 -18.095 1.00 79.56 425 HIS A N 1
ATOM 3422 C CA . HIS A 1 425 ? 17.429 13.772 -18.736 1.00 79.56 425 HIS A CA 1
ATOM 3423 C C . HIS A 1 425 ? 17.956 12.336 -18.835 1.00 79.56 425 HIS A C 1
ATOM 3425 O O . HIS A 1 425 ? 19.125 12.157 -19.169 1.00 79.56 425 HIS A O 1
ATOM 3431 N N . PHE A 1 426 ? 17.120 11.329 -18.564 1.00 85.06 426 PHE A N 1
ATOM 3432 C CA . PHE A 1 426 ? 17.514 9.929 -18.711 1.00 85.06 426 PHE A CA 1
ATOM 3433 C C . PHE A 1 426 ? 17.811 9.568 -20.176 1.00 85.06 426 PHE A C 1
ATOM 3435 O O . PHE A 1 426 ? 17.079 9.985 -21.085 1.00 85.06 426 PHE A O 1
ATOM 3442 N N . SER A 1 427 ? 18.882 8.795 -20.362 1.00 85.06 427 SER A N 1
ATOM 3443 C CA . SER A 1 427 ? 19.355 8.196 -21.612 1.00 85.06 427 SER A CA 1
ATOM 3444 C C . SER A 1 427 ? 19.930 6.814 -21.301 1.00 85.06 427 SER A C 1
ATOM 3446 O O . SER A 1 427 ? 20.608 6.652 -20.283 1.00 85.06 427 SER A O 1
ATOM 3448 N N . PHE A 1 428 ? 19.734 5.831 -22.183 1.00 85.19 428 PHE A N 1
ATOM 3449 C CA . PHE A 1 428 ? 20.317 4.494 -21.993 1.00 85.19 428 PHE A CA 1
ATOM 3450 C C . PHE A 1 428 ? 21.846 4.517 -22.019 1.00 85.19 428 PHE A C 1
ATOM 3452 O O . PHE A 1 428 ? 22.484 3.722 -21.334 1.00 85.19 428 PHE A O 1
ATOM 3459 N N . SER A 1 429 ? 22.440 5.479 -22.732 1.00 84.81 429 SER A N 1
ATOM 3460 C CA . SER A 1 429 ? 23.891 5.696 -22.759 1.00 84.81 429 SER A CA 1
ATOM 3461 C C . SER A 1 429 ? 24.490 6.024 -21.390 1.00 84.81 429 SER A C 1
ATOM 3463 O O . SER A 1 429 ? 25.695 5.872 -21.200 1.00 84.81 429 SER A O 1
ATOM 3465 N N . ASP A 1 430 ? 23.669 6.519 -20.459 1.00 86.44 430 ASP A N 1
ATOM 3466 C CA . ASP A 1 430 ? 24.109 6.916 -19.122 1.00 86.44 430 ASP A CA 1
ATOM 3467 C C . ASP A 1 430 ? 24.130 5.721 -18.145 1.00 86.44 430 ASP A C 1
ATOM 3469 O O . ASP A 1 430 ? 24.677 5.841 -17.045 1.00 86.44 430 ASP A O 1
ATOM 3473 N N . LEU A 1 431 ? 23.576 4.561 -18.535 1.00 90.62 431 LEU A N 1
ATOM 3474 C CA . LEU A 1 431 ? 23.580 3.356 -17.708 1.00 90.62 431 LEU A CA 1
ATOM 3475 C C . LEU A 1 431 ? 25.016 2.834 -17.504 1.00 90.62 431 LEU A C 1
ATOM 3477 O O . LEU A 1 431 ? 25.764 2.661 -18.471 1.00 90.62 431 LEU A O 1
ATOM 3481 N N . PRO A 1 432 ? 25.426 2.535 -16.260 1.00 92.12 432 PRO A N 1
ATOM 3482 C CA . PRO A 1 432 ? 26.696 1.874 -16.000 1.00 92.12 432 PRO A CA 1
ATOM 3483 C C . PRO A 1 432 ? 26.738 0.493 -16.665 1.00 92.12 432 PRO A C 1
ATOM 3485 O O . PRO A 1 432 ? 25.810 -0.304 -16.534 1.00 92.12 432 PRO A O 1
ATOM 3488 N N . THR A 1 433 ? 27.845 0.159 -17.331 1.00 90.62 433 THR A N 1
ATOM 3489 C CA . THR A 1 433 ? 28.039 -1.181 -17.915 1.00 90.62 433 THR A CA 1
ATOM 3490 C C . THR A 1 433 ? 28.024 -2.284 -16.856 1.00 90.62 433 THR A C 1
ATOM 3492 O O . THR A 1 433 ? 27.650 -3.412 -17.162 1.00 90.62 433 THR A O 1
ATOM 3495 N N . SER A 1 434 ? 28.368 -1.955 -15.608 1.00 91.44 434 SER A N 1
ATOM 3496 C CA . SER A 1 434 ? 28.287 -2.859 -14.459 1.00 91.44 434 SER A CA 1
ATOM 3497 C C . SER A 1 434 ? 26.859 -3.275 -14.097 1.00 91.44 434 SER A C 1
ATOM 3499 O O . SER A 1 434 ? 26.701 -4.289 -13.427 1.00 91.44 434 SER A O 1
ATOM 3501 N N . TRP A 1 435 ? 25.828 -2.544 -14.540 1.00 93.75 435 TRP A N 1
ATOM 3502 C CA . TRP A 1 435 ? 24.422 -2.877 -14.269 1.00 93.75 435 TRP A CA 1
ATOM 3503 C C . TRP A 1 435 ? 23.833 -3.879 -15.262 1.00 93.75 435 TRP A C 1
ATOM 3505 O O . TRP A 1 435 ? 22.842 -4.542 -14.973 1.00 93.75 435 TRP A O 1
ATOM 3515 N N . ALA A 1 436 ? 24.457 -4.032 -16.430 1.00 91.62 436 ALA A N 1
ATOM 3516 C CA . ALA A 1 436 ? 23.993 -4.923 -17.485 1.00 91.62 436 ALA A CA 1
ATOM 3517 C C . ALA A 1 436 ? 23.674 -6.380 -17.073 1.00 91.62 436 ALA A C 1
ATOM 3519 O O . ALA A 1 436 ? 22.695 -6.916 -17.603 1.00 91.62 436 ALA A O 1
ATOM 3520 N N . PRO A 1 437 ? 24.449 -7.050 -16.191 1.00 92.31 437 PRO A N 1
ATOM 3521 C CA . PRO A 1 437 ? 24.166 -8.431 -15.805 1.00 92.31 437 PRO A CA 1
ATOM 3522 C C . PRO A 1 437 ? 23.005 -8.589 -14.817 1.00 92.31 437 PRO A C 1
ATOM 3524 O O . PRO A 1 437 ? 22.481 -9.695 -14.702 1.00 92.31 437 PRO A O 1
ATOM 3527 N N . THR A 1 438 ? 22.574 -7.542 -14.115 1.00 92.44 438 THR A N 1
ATOM 3528 C CA . THR A 1 438 ? 21.523 -7.645 -13.084 1.00 92.44 438 THR A CA 1
ATOM 3529 C C . THR A 1 438 ? 20.238 -6.929 -13.457 1.00 92.44 438 THR A C 1
ATOM 3531 O O . THR A 1 438 ? 19.163 -7.374 -13.059 1.00 92.44 438 THR A O 1
ATOM 3534 N N . LEU A 1 439 ? 20.332 -5.853 -14.241 1.00 94.62 439 LEU A N 1
ATOM 3535 C CA . LEU A 1 439 ? 19.197 -5.026 -14.617 1.00 94.62 439 LEU A CA 1
ATOM 3536 C C . LEU A 1 439 ? 18.236 -5.807 -15.518 1.00 94.62 439 LEU A C 1
ATOM 3538 O O . LEU A 1 439 ? 18.514 -6.040 -16.694 1.00 94.62 439 LEU A O 1
ATOM 3542 N N . SER A 1 440 ? 17.108 -6.215 -14.944 1.00 94.94 440 SER A N 1
ATOM 3543 C CA . SER A 1 440 ? 16.088 -7.055 -15.575 1.00 94.94 440 SER A CA 1
ATOM 3544 C C . SER A 1 440 ? 14.844 -6.288 -16.007 1.00 94.94 440 SER A C 1
ATOM 3546 O O . SER A 1 440 ? 14.188 -6.678 -16.974 1.00 94.94 440 SER A O 1
ATOM 3548 N N . GLU A 1 441 ? 14.546 -5.179 -15.333 1.00 95.50 441 GLU A N 1
ATOM 3549 C CA . GLU A 1 441 ? 13.333 -4.394 -15.544 1.00 95.50 441 GLU A CA 1
ATOM 3550 C C . GLU A 1 441 ? 13.676 -2.902 -15.513 1.00 95.50 441 GLU A C 1
ATOM 3552 O O . GLU A 1 441 ? 14.440 -2.452 -14.658 1.00 95.50 441 GLU A O 1
ATOM 3557 N N . ILE A 1 442 ? 13.131 -2.124 -16.450 1.00 95.25 442 ILE A N 1
ATOM 3558 C CA . ILE A 1 442 ? 13.242 -0.660 -16.447 1.00 95.25 442 ILE A CA 1
ATOM 3559 C C . ILE A 1 442 ? 11.852 -0.055 -16.630 1.00 95.25 442 ILE A C 1
ATOM 3561 O O . ILE A 1 442 ? 11.168 -0.363 -17.601 1.00 95.25 442 ILE A O 1
ATOM 3565 N N . GLU A 1 443 ? 11.464 0.865 -15.754 1.00 93.81 443 GLU A N 1
ATOM 3566 C CA . GLU A 1 443 ? 10.327 1.763 -15.932 1.00 93.81 443 GLU A CA 1
ATOM 3567 C C . GLU A 1 443 ? 10.832 3.202 -16.084 1.00 93.81 443 GLU A C 1
ATOM 3569 O O . GLU A 1 443 ? 11.257 3.828 -15.122 1.00 93.81 443 GLU A O 1
ATOM 3574 N N . ALA A 1 444 ? 10.822 3.738 -17.302 1.00 90.06 444 ALA A N 1
ATOM 3575 C CA . ALA A 1 444 ? 11.337 5.065 -17.618 1.00 90.06 444 ALA A CA 1
ATOM 3576 C C . ALA A 1 444 ? 10.201 6.024 -17.987 1.00 90.06 444 ALA A C 1
ATOM 3578 O O . ALA A 1 444 ? 9.678 6.028 -19.106 1.00 90.06 444 ALA A O 1
ATOM 3579 N N . ASP A 1 445 ? 9.859 6.887 -17.040 1.00 82.12 445 ASP A N 1
ATOM 3580 C CA . ASP A 1 445 ? 8.704 7.759 -17.100 1.00 82.12 445 ASP A CA 1
ATOM 3581 C C . ASP A 1 445 ? 9.165 9.225 -17.178 1.00 82.12 445 ASP A C 1
ATOM 3583 O O . ASP A 1 445 ? 9.319 9.914 -16.174 1.00 82.12 445 ASP A O 1
ATOM 3587 N N . ARG A 1 446 ? 9.436 9.748 -18.386 1.00 67.19 446 ARG A N 1
ATOM 3588 C CA . ARG A 1 446 ? 9.851 11.159 -18.519 1.00 67.19 446 ARG A CA 1
ATOM 3589 C C . ARG A 1 446 ? 8.751 12.090 -17.996 1.00 67.19 446 ARG A C 1
ATOM 3591 O O . ARG A 1 446 ? 7.611 12.055 -18.467 1.00 67.19 446 ARG A O 1
ATOM 3598 N N . ALA A 1 447 ? 9.096 12.966 -17.053 1.00 59.94 447 ALA A N 1
ATOM 3599 C CA . ALA A 1 447 ? 8.216 14.066 -16.676 1.00 59.94 447 ALA A CA 1
ATOM 3600 C C . ALA A 1 447 ? 7.864 14.902 -17.929 1.00 59.94 447 ALA A C 1
ATOM 3602 O O . ALA A 1 447 ? 8.742 15.078 -18.779 1.00 59.94 447 ALA A O 1
ATOM 3603 N N . PRO A 1 448 ? 6.626 15.423 -18.046 1.00 51.66 448 PRO A N 1
ATOM 3604 C CA . PRO A 1 448 ? 6.191 16.291 -19.138 1.00 51.66 448 PRO A CA 1
ATOM 3605 C C . PRO A 1 448 ? 7.258 17.306 -19.544 1.00 51.66 448 PRO A C 1
ATOM 3607 O O . PRO A 1 448 ? 7.671 18.132 -18.723 1.00 51.66 448 PRO A O 1
ATOM 3610 N N . ASP A 1 449 ? 7.697 17.255 -20.798 1.00 49.00 449 ASP A N 1
ATOM 3611 C CA . ASP A 1 449 ? 8.285 18.414 -21.456 1.00 49.00 449 ASP A CA 1
ATOM 3612 C C . ASP A 1 449 ? 7.160 19.065 -22.263 1.00 49.00 449 ASP A C 1
ATOM 3614 O O . ASP A 1 449 ? 6.534 18.409 -23.095 1.00 49.00 449 ASP A O 1
ATOM 3618 N N . HIS A 1 450 ? 6.848 20.329 -21.982 1.00 49.81 450 HIS A N 1
ATOM 3619 C CA . HIS A 1 450 ? 5.820 21.058 -22.726 1.00 49.81 450 HIS A CA 1
ATOM 3620 C C . HIS A 1 450 ? 6.297 21.448 -24.135 1.00 49.81 450 HIS A C 1
ATOM 3622 O O . HIS A 1 450 ? 5.474 21.853 -24.948 1.00 49.81 450 HIS A O 1
ATOM 3628 N N . ASN A 1 451 ? 7.595 21.296 -24.437 1.00 46.50 451 ASN A N 1
ATOM 3629 C CA . ASN A 1 451 ? 8.190 21.551 -25.748 1.00 46.50 451 ASN A CA 1
ATOM 3630 C C . ASN A 1 451 ? 9.288 20.518 -26.075 1.00 46.50 451 ASN A C 1
ATOM 3632 O O . ASN A 1 451 ? 10.465 20.887 -26.167 1.00 46.50 451 ASN A O 1
ATOM 3636 N N . PRO A 1 452 ? 8.947 19.232 -26.298 1.00 48.88 452 PRO A N 1
ATOM 3637 C CA . PRO A 1 452 ? 9.943 18.259 -26.715 1.00 48.88 452 PRO A CA 1
ATOM 3638 C C . PRO A 1 452 ? 10.511 18.705 -28.066 1.00 48.88 452 PRO A C 1
ATOM 3640 O O . PRO A 1 452 ? 9.808 18.730 -29.079 1.00 48.88 452 PRO A O 1
ATOM 3643 N N . LYS A 1 453 ? 11.797 19.075 -28.101 1.00 47.03 453 LYS A N 1
ATOM 3644 C CA . LYS A 1 453 ? 12.520 19.272 -29.362 1.00 47.03 453 LYS A CA 1
ATOM 3645 C C . LYS A 1 453 ? 12.708 17.901 -29.999 1.00 47.03 453 LYS A C 1
ATOM 3647 O O . LYS A 1 453 ? 13.739 17.262 -29.820 1.00 47.03 453 LYS A O 1
ATOM 3652 N N . ILE A 1 454 ? 11.693 17.442 -30.725 1.00 43.34 454 ILE A N 1
ATOM 3653 C CA . ILE A 1 454 ? 11.809 16.272 -31.589 1.00 43.34 454 ILE A CA 1
ATOM 3654 C C . ILE A 1 454 ? 12.930 16.596 -32.583 1.00 43.34 454 ILE A C 1
ATOM 3656 O O . ILE A 1 454 ? 12.832 17.610 -33.285 1.00 43.34 454 ILE A O 1
ATOM 3660 N N . PRO A 1 455 ? 14.002 15.797 -32.679 1.00 42.84 455 PRO A N 1
ATOM 3661 C CA . PRO A 1 455 ? 14.934 15.948 -33.781 1.00 42.84 455 PRO A CA 1
ATOM 3662 C C . PRO A 1 455 ? 14.162 15.685 -35.085 1.00 42.84 455 PRO A C 1
ATOM 3664 O O . PRO A 1 455 ? 13.867 14.554 -35.449 1.00 42.84 455 PRO A O 1
ATOM 3667 N N . HIS A 1 456 ? 13.776 16.757 -35.786 1.00 38.12 456 HIS A N 1
ATOM 3668 C CA . HIS A 1 456 ? 12.988 16.705 -37.027 1.00 38.12 456 HIS A CA 1
ATOM 3669 C C . HIS A 1 456 ? 13.741 16.113 -38.219 1.00 38.12 456 HIS A C 1
ATOM 3671 O O . HIS A 1 456 ? 13.167 15.931 -39.292 1.00 38.12 456 HIS A O 1
ATOM 3677 N N . LYS A 1 457 ? 15.025 15.814 -38.048 1.00 39.75 457 LYS A N 1
ATOM 3678 C CA . LYS A 1 457 ? 15.781 15.013 -38.996 1.00 39.75 457 LYS A CA 1
ATOM 3679 C C . LYS A 1 457 ? 15.915 13.630 -38.373 1.00 39.75 457 LYS A C 1
ATOM 3681 O O . LYS A 1 457 ? 16.259 13.587 -37.189 1.00 39.75 457 LYS A O 1
ATOM 3686 N N . PRO A 1 458 ? 15.693 12.528 -39.128 1.00 40.41 458 PRO A N 1
ATOM 3687 C CA . PRO A 1 458 ? 16.215 11.239 -38.694 1.00 40.41 458 PRO A CA 1
ATOM 3688 C C . PRO A 1 458 ? 17.639 11.518 -38.246 1.00 40.41 458 PRO A C 1
ATOM 3690 O O . PRO A 1 458 ? 18.352 12.244 -38.955 1.00 40.41 458 PRO A O 1
ATOM 3693 N N . ILE A 1 459 ? 18.000 11.067 -37.042 1.00 40.31 459 ILE A N 1
ATOM 3694 C CA . ILE A 1 459 ? 19.397 11.051 -36.633 1.00 40.31 459 ILE A CA 1
ATOM 3695 C C . ILE A 1 459 ? 20.063 10.382 -37.826 1.00 40.31 459 ILE A C 1
ATOM 3697 O O . ILE A 1 459 ? 19.847 9.193 -38.066 1.00 40.31 459 ILE A O 1
ATOM 3701 N N . LYS A 1 460 ? 20.753 11.170 -38.674 1.00 37.72 460 LYS A N 1
ATOM 3702 C CA . LYS A 1 460 ? 21.696 10.592 -39.621 1.00 37.72 460 LYS A CA 1
ATOM 3703 C C . LYS A 1 460 ? 22.467 9.683 -38.700 1.00 37.72 460 LYS A C 1
ATOM 3705 O O . LYS A 1 460 ? 22.902 10.199 -37.668 1.00 37.72 460 LYS A O 1
ATOM 3710 N N . MET A 1 461 ? 22.516 8.384 -38.996 1.00 41.03 461 MET A N 1
ATOM 3711 C CA . MET A 1 461 ? 23.497 7.502 -38.390 1.00 41.03 461 MET A CA 1
ATOM 3712 C C . MET A 1 461 ? 24.827 8.204 -38.648 1.00 41.03 461 MET A C 1
ATOM 3714 O O . MET A 1 461 ? 25.440 8.064 -39.701 1.00 41.03 461 MET A O 1
ATOM 3718 N N . GLN A 1 462 ? 25.174 9.127 -37.754 1.00 38.72 462 GLN A N 1
ATOM 3719 C CA . GLN A 1 462 ? 26.482 9.674 -37.603 1.00 38.72 462 GLN A CA 1
ATOM 3720 C C . GLN A 1 462 ? 27.175 8.395 -37.241 1.00 38.72 462 GLN A C 1
ATOM 3722 O O . GLN A 1 462 ? 26.872 7.817 -36.201 1.00 38.72 462 GLN A O 1
ATOM 3727 N N . THR A 1 463 ? 27.939 7.889 -38.203 1.00 40.91 463 THR A N 1
ATOM 3728 C CA . THR A 1 463 ? 29.006 6.936 -37.977 1.00 40.91 463 THR A CA 1
ATOM 3729 C C . THR A 1 463 ? 29.665 7.410 -36.702 1.00 40.91 463 THR A C 1
ATOM 3731 O O . THR A 1 463 ? 30.381 8.416 -36.707 1.00 40.91 463 THR A O 1
ATOM 3734 N N . SER A 1 464 ? 29.236 6.808 -35.597 1.00 40.28 464 SER A N 1
ATOM 3735 C CA . SER A 1 464 ? 29.624 7.198 -34.262 1.00 40.28 464 SER A CA 1
ATOM 3736 C C . SER A 1 464 ? 31.134 7.200 -34.281 1.00 40.28 464 SER A C 1
ATOM 3738 O O . SER A 1 464 ? 31.738 6.331 -34.920 1.00 40.28 464 SER A O 1
ATOM 3740 N N . SER A 1 465 ? 31.734 8.188 -33.628 1.00 44.34 465 SER A N 1
ATOM 3741 C CA . SER A 1 465 ? 33.153 8.175 -33.294 1.00 44.34 465 SER A CA 1
ATOM 3742 C C . SER A 1 465 ? 33.562 6.721 -33.008 1.00 44.34 465 SER A C 1
ATOM 3744 O O . SER A 1 465 ? 32.952 6.103 -32.128 1.00 44.34 465 SER A O 1
ATOM 3746 N N . PRO A 1 466 ? 34.478 6.129 -33.795 1.00 42.53 466 PRO A N 1
ATOM 3747 C CA . PRO A 1 466 ? 34.802 4.711 -33.702 1.00 42.53 466 PRO A CA 1
ATOM 3748 C C . PRO A 1 466 ? 35.358 4.443 -32.301 1.00 42.53 466 PRO A C 1
ATOM 3750 O O . PRO A 1 466 ? 36.498 4.784 -32.007 1.00 42.53 466 PRO A O 1
ATOM 3753 N N . GLY A 1 467 ? 34.516 3.935 -31.397 1.00 50.69 467 GLY A N 1
ATOM 3754 C CA . GLY A 1 467 ? 34.886 3.755 -29.992 1.00 50.69 467 GLY A CA 1
ATOM 3755 C C . GLY A 1 467 ? 33.733 3.634 -28.992 1.00 50.69 467 GLY A C 1
ATOM 3756 O O . GLY A 1 467 ? 33.914 2.974 -27.973 1.00 50.69 467 GLY A O 1
ATOM 3757 N N . GLN A 1 468 ? 32.543 4.190 -29.249 1.00 58.00 468 GLN A N 1
ATOM 3758 C CA . GLN A 1 468 ? 31.388 3.964 -28.362 1.00 58.00 468 GLN A CA 1
ATOM 3759 C C . GLN A 1 468 ? 30.632 2.696 -28.772 1.00 58.00 468 GLN A C 1
ATOM 3761 O O . GLN A 1 468 ? 29.629 2.741 -29.474 1.00 58.00 468 GLN A O 1
ATOM 3766 N N . LEU A 1 469 ? 31.145 1.543 -28.339 1.00 65.94 469 LEU A N 1
ATOM 3767 C CA . LEU A 1 469 ? 30.399 0.286 -28.382 1.00 65.94 469 LEU A CA 1
ATOM 3768 C C . LEU A 1 469 ? 29.137 0.422 -27.516 1.00 65.94 469 LEU A C 1
ATOM 3770 O O . LEU A 1 469 ? 29.221 0.825 -26.354 1.00 65.94 469 LEU A O 1
ATOM 3774 N N . GLY A 1 470 ? 27.974 0.085 -28.075 1.00 78.12 470 GLY A N 1
ATOM 3775 C CA . GLY A 1 470 ? 26.721 0.058 -27.328 1.00 78.12 470 GLY A CA 1
ATOM 3776 C C . GLY A 1 470 ? 26.798 -0.883 -26.119 1.00 78.12 470 GLY A C 1
ATOM 3777 O O . GLY A 1 470 ? 27.401 -1.954 -26.171 1.00 78.12 470 GLY A O 1
ATOM 3778 N N . ILE A 1 471 ? 26.167 -0.482 -25.015 1.00 83.88 471 ILE A N 1
ATOM 3779 C CA . ILE A 1 471 ? 25.971 -1.319 -23.821 1.00 83.88 471 ILE A CA 1
ATOM 3780 C C . ILE A 1 471 ? 25.195 -2.589 -24.204 1.00 83.88 471 ILE A C 1
ATOM 3782 O O . ILE A 1 471 ? 24.174 -2.522 -24.891 1.00 83.88 471 ILE A O 1
ATOM 3786 N N . ASN A 1 472 ? 25.682 -3.740 -23.745 1.00 88.56 472 ASN A N 1
ATOM 3787 C CA . ASN A 1 472 ? 25.025 -5.033 -23.906 1.00 88.56 472 ASN A CA 1
ATOM 3788 C C . ASN A 1 472 ? 24.238 -5.369 -22.634 1.00 88.56 472 ASN A C 1
ATOM 3790 O O . ASN A 1 472 ? 24.819 -5.879 -21.680 1.00 88.56 472 ASN A O 1
ATOM 3794 N N . LEU A 1 473 ? 22.942 -5.062 -22.607 1.00 88.06 473 LEU A N 1
ATOM 3795 C CA . LEU A 1 473 ? 22.054 -5.275 -21.461 1.00 88.06 473 LEU A CA 1
ATOM 3796 C C . LEU A 1 473 ? 21.543 -6.720 -21.466 1.00 88.06 473 LEU A C 1
ATOM 3798 O O . LEU A 1 473 ? 20.425 -7.012 -21.889 1.00 88.06 473 LEU A O 1
ATOM 3802 N N . VAL A 1 474 ? 22.413 -7.637 -21.037 1.00 91.56 474 VAL A N 1
ATOM 3803 C CA . VAL A 1 474 ? 22.205 -9.087 -21.170 1.00 91.56 474 VAL A CA 1
ATOM 3804 C C . VAL A 1 474 ? 21.013 -9.629 -20.389 1.00 91.56 474 VAL A C 1
ATOM 3806 O O . VAL A 1 474 ? 20.454 -10.641 -20.803 1.00 91.56 474 VAL A O 1
ATOM 3809 N N . SER A 1 475 ? 20.621 -8.961 -19.304 1.00 93.81 475 SER A N 1
ATOM 3810 C CA . SER A 1 475 ? 19.563 -9.428 -18.404 1.00 93.81 475 SER A CA 1
ATOM 3811 C C . SER A 1 475 ? 18.245 -8.675 -18.543 1.00 93.81 475 SER A C 1
ATOM 3813 O O . SER A 1 475 ? 17.259 -9.122 -17.960 1.00 93.81 475 SER A O 1
ATOM 3815 N N . LEU A 1 476 ? 18.194 -7.583 -19.321 1.00 94.50 476 LEU A N 1
ATOM 3816 C CA . LEU A 1 476 ? 16.990 -6.761 -19.448 1.00 94.50 476 LEU A CA 1
ATOM 3817 C C . LEU A 1 476 ? 15.892 -7.549 -20.166 1.00 94.50 476 LEU A C 1
ATOM 3819 O O . LEU A 1 476 ? 16.029 -7.845 -21.352 1.00 94.50 476 LEU A O 1
ATOM 3823 N N . ARG A 1 477 ? 14.804 -7.848 -19.451 1.00 94.19 477 ARG A N 1
ATOM 3824 C CA . ARG A 1 477 ? 13.630 -8.571 -19.955 1.00 94.19 477 ARG A CA 1
ATOM 3825 C C . ARG A 1 477 ? 12.466 -7.651 -20.266 1.00 94.19 477 ARG A C 1
ATOM 3827 O O . ARG A 1 477 ? 11.805 -7.858 -21.278 1.00 94.19 477 ARG A O 1
ATOM 3834 N N . CYS A 1 478 ? 12.233 -6.645 -19.427 1.00 95.19 478 CYS A N 1
ATOM 3835 C CA . CYS A 1 478 ? 11.075 -5.765 -19.540 1.00 95.19 478 CYS A CA 1
ATOM 3836 C C . CYS A 1 478 ? 11.485 -4.289 -19.548 1.00 95.19 478 CYS A C 1
ATOM 3838 O O . CYS A 1 478 ? 12.292 -3.851 -18.727 1.00 95.19 478 CYS A O 1
ATOM 3840 N N . LEU A 1 479 ? 10.901 -3.513 -20.460 1.00 94.56 479 LEU A N 1
ATOM 3841 C CA . LEU A 1 479 ? 11.009 -2.057 -20.486 1.00 94.56 479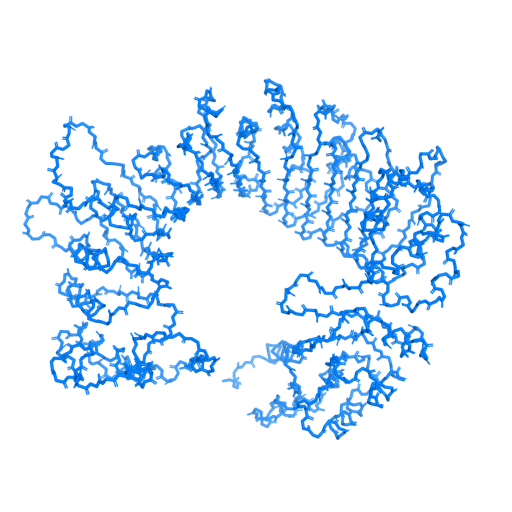 LEU A CA 1
ATOM 3842 C C . LEU A 1 479 ? 9.619 -1.441 -20.582 1.00 94.56 479 LEU A C 1
ATOM 3844 O O . LEU A 1 479 ? 8.936 -1.601 -21.589 1.00 94.56 479 LEU A O 1
ATOM 3848 N N . LYS A 1 480 ? 9.244 -0.663 -19.574 1.00 94.06 480 LYS A N 1
ATOM 3849 C CA . LYS A 1 480 ? 8.086 0.223 -19.588 1.00 94.06 480 LYS A CA 1
ATOM 3850 C C . LYS A 1 480 ? 8.565 1.652 -19.821 1.00 94.06 480 LYS A C 1
ATOM 3852 O O . LYS A 1 480 ? 9.270 2.195 -18.982 1.00 94.06 480 LYS A O 1
ATOM 3857 N N . CYS A 1 481 ? 8.256 2.279 -20.951 1.00 91.62 481 CYS A N 1
ATOM 3858 C CA . CYS A 1 481 ? 8.800 3.605 -21.256 1.00 91.62 481 CYS A CA 1
ATOM 3859 C C . CYS A 1 481 ? 7.910 4.451 -22.161 1.00 91.62 481 CYS A C 1
ATOM 3861 O O . CYS A 1 481 ? 6.926 3.984 -22.722 1.00 91.62 481 CYS A O 1
ATOM 3863 N N . GLN A 1 482 ? 8.267 5.721 -22.338 1.00 87.38 482 GLN A N 1
ATOM 3864 C CA . GLN A 1 482 ? 7.619 6.565 -23.339 1.00 87.38 482 GLN A CA 1
ATOM 3865 C C . GLN A 1 482 ? 8.075 6.234 -24.760 1.00 87.38 482 GLN A C 1
ATOM 3867 O O . GLN A 1 482 ? 9.191 5.772 -24.993 1.00 87.38 482 GLN A O 1
ATOM 3872 N N . ILE A 1 483 ? 7.223 6.546 -25.736 1.00 85.56 483 ILE A N 1
ATOM 3873 C CA . ILE A 1 483 ? 7.419 6.162 -27.138 1.00 85.56 483 ILE A CA 1
ATOM 3874 C C . ILE A 1 483 ? 8.758 6.596 -27.749 1.00 85.56 483 ILE A C 1
ATOM 3876 O O . ILE A 1 483 ? 9.361 5.843 -28.508 1.00 85.56 483 ILE A O 1
ATOM 3880 N N . HIS A 1 484 ? 9.272 7.772 -27.397 1.00 83.19 484 HIS A N 1
ATOM 3881 C CA . HIS A 1 484 ? 10.557 8.241 -27.910 1.00 83.19 484 HIS A CA 1
ATOM 3882 C C . HIS A 1 484 ? 11.739 7.425 -27.357 1.00 83.19 484 HIS A C 1
ATOM 3884 O O . HIS A 1 484 ? 12.681 7.166 -28.100 1.00 83.19 484 HIS A O 1
ATOM 3890 N N . LEU A 1 485 ? 11.673 6.968 -26.096 1.00 86.00 485 LEU A N 1
ATOM 3891 C CA . LEU A 1 485 ? 12.675 6.064 -25.514 1.00 86.00 485 LEU A CA 1
ATOM 3892 C C . LEU A 1 485 ? 12.595 4.682 -26.167 1.00 86.00 485 LEU A C 1
ATOM 3894 O O . LEU A 1 485 ? 13.622 4.064 -26.417 1.00 86.00 485 LEU A O 1
ATOM 3898 N N . ALA A 1 486 ? 11.390 4.214 -26.503 1.00 88.31 486 ALA A N 1
ATOM 3899 C CA . ALA A 1 486 ? 11.226 2.986 -27.276 1.00 88.31 486 ALA A CA 1
ATOM 3900 C C . ALA A 1 486 ? 11.890 3.092 -28.663 1.00 88.31 486 ALA A C 1
ATOM 3902 O O . ALA A 1 486 ? 12.598 2.176 -29.077 1.00 88.31 486 ALA A O 1
ATOM 3903 N N . ILE A 1 487 ? 11.718 4.218 -29.371 1.00 85.62 487 ILE A N 1
ATOM 3904 C CA . ILE A 1 487 ? 12.392 4.465 -30.659 1.00 85.62 487 ILE A CA 1
ATOM 3905 C C . ILE A 1 487 ? 13.912 4.507 -30.475 1.00 85.62 487 ILE A C 1
ATOM 3907 O O . ILE A 1 487 ? 14.636 3.908 -31.271 1.00 85.62 487 ILE A O 1
ATOM 3911 N N . GLU A 1 488 ? 14.400 5.186 -29.435 1.00 84.88 488 GLU A N 1
ATOM 3912 C CA . GLU A 1 488 ? 15.825 5.233 -29.092 1.00 84.88 488 GLU A CA 1
ATOM 3913 C C . GLU A 1 488 ? 16.385 3.819 -28.904 1.00 84.88 488 GLU A C 1
ATOM 3915 O O . GLU A 1 488 ? 17.345 3.458 -29.573 1.00 84.88 488 GLU A O 1
ATOM 3920 N N . VAL A 1 489 ? 15.728 2.975 -28.104 1.00 85.62 489 VAL A N 1
ATOM 3921 C CA . VAL A 1 489 ? 16.132 1.579 -27.870 1.00 85.62 489 VAL A CA 1
ATOM 3922 C C . VAL A 1 489 ? 16.212 0.784 -29.171 1.00 85.62 489 VAL A C 1
ATOM 3924 O O . VAL A 1 489 ? 17.240 0.166 -29.445 1.00 85.62 489 VAL A O 1
ATOM 3927 N N . VAL A 1 490 ? 15.174 0.847 -30.008 1.00 83.75 490 VAL A N 1
ATOM 3928 C CA . VAL A 1 490 ? 15.108 0.103 -31.279 1.00 83.75 490 VAL A CA 1
ATOM 3929 C C . VAL A 1 490 ? 16.175 0.577 -32.278 1.00 83.75 490 VAL A C 1
ATOM 3931 O O . VAL A 1 490 ? 16.720 -0.224 -33.041 1.00 83.75 490 VAL A O 1
ATOM 3934 N N . THR A 1 491 ? 16.499 1.873 -32.280 1.00 83.12 491 THR A N 1
ATOM 3935 C CA . THR A 1 491 ? 17.483 2.464 -33.208 1.00 83.12 491 THR A CA 1
ATOM 3936 C C . THR A 1 491 ? 18.918 2.440 -32.691 1.00 83.12 491 THR A C 1
ATOM 3938 O O . THR A 1 491 ? 19.844 2.530 -33.499 1.00 83.12 491 THR A O 1
ATOM 3941 N N . SER A 1 492 ? 19.118 2.272 -31.385 1.00 83.81 492 SER A N 1
ATOM 3942 C CA . SER A 1 492 ? 20.432 2.284 -30.741 1.00 83.81 492 SER A CA 1
ATOM 3943 C C . SER A 1 492 ? 21.316 1.096 -31.123 1.00 83.81 492 SER A C 1
ATOM 3945 O O . SER A 1 492 ? 20.835 0.032 -31.510 1.00 83.81 492 SER A O 1
ATOM 3947 N N . ASP A 1 493 ? 22.628 1.253 -30.942 1.00 84.06 493 ASP A N 1
ATOM 3948 C CA . ASP A 1 493 ? 23.605 0.165 -31.096 1.00 84.06 493 ASP A CA 1
ATOM 3949 C C . ASP A 1 493 ? 23.709 -0.735 -29.848 1.00 84.06 493 ASP A C 1
ATOM 3951 O O . ASP A 1 493 ? 24.584 -1.601 -29.765 1.00 84.06 493 ASP A O 1
ATOM 3955 N N . HIS A 1 494 ? 22.818 -0.543 -28.868 1.00 85.62 494 HIS A N 1
ATOM 3956 C CA . HIS A 1 494 ? 22.698 -1.405 -27.698 1.00 85.62 494 HIS A CA 1
ATOM 3957 C C . HIS A 1 494 ? 22.182 -2.796 -28.086 1.00 85.62 494 HIS A C 1
ATOM 3959 O O . HIS A 1 494 ? 21.445 -2.973 -29.058 1.00 85.62 494 HIS A O 1
ATOM 3965 N N . ARG A 1 495 ? 22.579 -3.807 -27.309 1.00 86.25 495 ARG A N 1
ATOM 3966 C CA . ARG A 1 495 ? 22.130 -5.195 -27.492 1.00 86.25 495 ARG A CA 1
ATOM 3967 C C . ARG A 1 495 ? 21.286 -5.626 -26.306 1.00 86.25 495 ARG A C 1
ATOM 3969 O O . ARG A 1 495 ? 21.680 -5.388 -25.166 1.00 86.25 495 ARG A O 1
ATOM 3976 N N . PHE A 1 496 ? 20.170 -6.297 -26.587 1.00 88.88 496 PHE A N 1
ATOM 3977 C CA . PHE A 1 496 ? 19.223 -6.739 -25.566 1.00 88.88 496 PHE A CA 1
ATOM 3978 C C . PHE A 1 496 ? 18.828 -8.215 -25.785 1.00 88.88 496 PHE A C 1
ATOM 3980 O O . PHE A 1 496 ? 17.722 -8.523 -26.234 1.00 88.88 496 PHE A O 1
ATOM 3987 N N . PRO A 1 497 ? 19.741 -9.168 -25.523 1.00 88.00 497 PRO A N 1
ATOM 3988 C CA . PRO A 1 497 ? 19.542 -10.578 -25.870 1.00 88.00 497 PRO A CA 1
ATOM 3989 C C . PRO A 1 497 ? 18.451 -11.285 -25.046 1.00 88.00 497 PRO A C 1
ATOM 3991 O O . PRO A 1 497 ? 17.970 -12.341 -25.462 1.00 88.00 497 PRO A O 1
ATOM 3994 N N . ALA A 1 498 ? 18.071 -10.737 -23.888 1.00 90.31 498 ALA A N 1
ATOM 3995 C CA . ALA A 1 498 ? 17.011 -11.261 -23.025 1.00 90.31 498 ALA A CA 1
ATOM 3996 C C . ALA A 1 498 ? 15.699 -10.463 -23.100 1.00 90.31 498 ALA A C 1
ATOM 3998 O O . ALA A 1 498 ? 14.798 -10.733 -22.318 1.00 90.31 498 ALA A O 1
ATOM 3999 N N . PHE A 1 499 ? 15.587 -9.495 -24.012 1.00 90.12 499 PHE A N 1
ATOM 4000 C CA . PHE A 1 499 ? 14.467 -8.559 -24.029 1.00 90.12 499 PHE A CA 1
ATOM 4001 C C . PHE A 1 499 ? 13.194 -9.212 -24.540 1.00 90.12 499 PHE A C 1
ATOM 4003 O O . PHE A 1 499 ? 13.135 -9.614 -25.697 1.00 90.12 499 PHE A O 1
ATOM 4010 N N . GLU A 1 500 ? 12.199 -9.326 -23.669 1.00 91.81 500 GLU A N 1
ATOM 4011 C CA . GLU A 1 500 ? 10.977 -10.110 -23.859 1.00 91.81 500 GLU A CA 1
ATOM 4012 C C . GLU A 1 500 ? 9.742 -9.213 -24.008 1.00 91.81 500 GLU A C 1
ATOM 4014 O O . GLU A 1 500 ? 8.853 -9.515 -24.813 1.00 91.81 500 GLU A O 1
ATOM 4019 N N . GLU A 1 501 ? 9.704 -8.097 -23.274 1.00 93.19 501 GLU A N 1
ATOM 4020 C CA . GLU A 1 501 ? 8.552 -7.205 -23.177 1.00 93.19 501 GLU A CA 1
ATOM 4021 C C . GLU A 1 501 ? 8.926 -5.718 -23.310 1.00 93.19 501 GLU A C 1
ATOM 4023 O O . GLU A 1 501 ? 9.767 -5.194 -22.580 1.00 93.19 501 GLU A O 1
ATOM 4028 N N . LEU A 1 502 ? 8.226 -5.014 -24.207 1.00 92.69 502 LEU A N 1
ATOM 4029 C CA . LEU A 1 502 ? 8.234 -3.554 -24.310 1.00 92.69 502 LEU A CA 1
ATOM 4030 C C . LEU A 1 502 ? 6.825 -3.017 -24.047 1.00 92.69 502 LEU A C 1
ATOM 4032 O O . LEU A 1 502 ? 5.932 -3.251 -24.854 1.00 92.69 502 LEU A O 1
ATOM 4036 N N . TYR A 1 503 ? 6.627 -2.249 -22.980 1.00 92.62 503 TYR A N 1
ATOM 4037 C CA . TYR A 1 503 ? 5.375 -1.559 -22.674 1.00 92.62 503 TYR A CA 1
ATOM 4038 C C . TYR A 1 503 ? 5.523 -0.050 -22.879 1.00 92.62 503 TYR A C 1
ATOM 4040 O O . TYR A 1 503 ? 6.384 0.591 -22.284 1.00 92.62 503 TYR A O 1
ATOM 4048 N N . ILE A 1 504 ? 4.669 0.550 -23.700 1.00 89.25 504 ILE A N 1
ATOM 4049 C CA . ILE A 1 504 ? 4.811 1.944 -24.108 1.00 89.25 504 ILE A CA 1
ATOM 4050 C C . ILE A 1 504 ? 3.711 2.792 -23.475 1.00 89.25 504 ILE A C 1
ATOM 4052 O O . ILE A 1 504 ? 2.523 2.520 -23.652 1.00 89.25 504 ILE A O 1
ATOM 4056 N N . VAL A 1 505 ? 4.134 3.843 -22.774 1.00 84.38 505 VAL A N 1
ATOM 4057 C CA . VAL A 1 505 ? 3.289 4.800 -22.054 1.00 84.38 505 VAL A CA 1
ATOM 4058 C C . VAL A 1 505 ? 3.163 6.110 -22.848 1.00 84.38 505 VAL A C 1
ATOM 4060 O O . VAL A 1 505 ? 4.169 6.716 -23.231 1.00 84.38 505 VAL A O 1
ATOM 4063 N N . ARG A 1 506 ? 1.945 6.599 -23.098 1.00 73.12 506 ARG A N 1
ATOM 4064 C CA . ARG A 1 506 ? 1.650 7.827 -23.853 1.00 73.12 506 ARG A CA 1
ATOM 4065 C C . ARG A 1 506 ? 1.083 8.890 -22.930 1.00 73.12 506 ARG A C 1
ATOM 4067 O O . ARG A 1 506 ? -0.118 8.974 -22.697 1.00 73.12 506 ARG A O 1
ATOM 4074 N N . LYS A 1 507 ? 1.952 9.812 -22.516 1.00 65.19 507 LYS A N 1
ATOM 4075 C CA . LYS A 1 507 ? 1.532 11.011 -21.774 1.00 65.19 507 LYS A CA 1
ATOM 4076 C C . LYS A 1 507 ? 1.023 12.152 -22.678 1.00 65.19 507 LYS A C 1
ATOM 4078 O O . LYS A 1 507 ? 0.267 12.990 -22.198 1.00 65.19 507 LYS A O 1
ATOM 4083 N N . PHE A 1 508 ? 1.344 12.170 -23.987 1.00 61.84 508 PHE A N 1
ATOM 4084 C CA . PHE A 1 508 ? 0.942 13.253 -24.914 1.00 61.84 508 PHE A CA 1
ATOM 4085 C C . PHE A 1 508 ? 0.340 12.769 -26.243 1.00 61.84 508 PHE A C 1
ATOM 4087 O O . PHE A 1 508 ? 0.825 11.847 -26.901 1.00 61.84 508 PHE A O 1
ATOM 4094 N N . TYR A 1 509 ? -0.740 13.430 -26.672 1.00 53.69 509 TYR A N 1
ATOM 4095 C CA . TYR A 1 509 ? -1.586 12.985 -27.784 1.00 53.69 509 TYR A CA 1
ATOM 4096 C C . TYR A 1 509 ? -1.068 13.352 -29.190 1.00 53.69 509 TYR A C 1
ATOM 4098 O O . TYR A 1 509 ? -1.614 12.849 -30.170 1.00 53.69 509 TYR A O 1
ATOM 4106 N N . HIS A 1 510 ? 0.006 14.131 -29.344 1.00 56.03 510 HIS A N 1
ATOM 4107 C CA . HIS A 1 510 ? 0.333 14.748 -30.644 1.00 56.03 510 HIS A CA 1
ATOM 4108 C C . HIS A 1 510 ? 1.399 14.050 -31.511 1.00 56.03 510 HIS A C 1
ATOM 4110 O O . HIS A 1 510 ? 1.681 14.518 -32.613 1.00 56.03 510 HIS A O 1
ATOM 4116 N N . HIS A 1 511 ? 1.941 12.896 -31.115 1.00 65.31 511 HIS A N 1
ATOM 4117 C CA . HIS A 1 511 ? 3.068 12.281 -31.834 1.00 65.31 511 HIS A CA 1
ATOM 4118 C C . HIS A 1 511 ? 2.685 11.119 -32.771 1.00 65.31 511 HIS A C 1
ATOM 4120 O O . HIS A 1 511 ? 3.277 10.045 -32.705 1.00 65.31 511 HIS A O 1
ATOM 4126 N N . LYS A 1 512 ? 1.731 11.319 -33.702 1.00 69.62 512 LYS A N 1
ATOM 4127 C CA . LYS A 1 512 ? 1.401 10.296 -34.730 1.00 69.62 512 LYS A CA 1
ATOM 4128 C C . LYS A 1 512 ? 2.649 9.794 -35.479 1.00 69.62 512 LYS A C 1
ATOM 4130 O O . LYS A 1 512 ? 2.776 8.606 -35.746 1.00 69.62 512 LYS A O 1
ATOM 4135 N N . LYS A 1 513 ? 3.601 10.694 -35.754 1.00 75.81 513 LYS A N 1
ATOM 4136 C CA . LYS A 1 513 ? 4.866 10.373 -36.437 1.00 75.81 513 LYS A CA 1
ATOM 4137 C C . LYS A 1 513 ? 5.740 9.383 -35.659 1.00 75.81 513 LYS A C 1
ATOM 4139 O O . LYS A 1 513 ? 6.323 8.505 -36.278 1.00 75.81 513 LYS A O 1
ATOM 4144 N N . GLU A 1 514 ? 5.805 9.495 -34.332 1.00 75.75 514 GLU A N 1
ATOM 4145 C CA . GLU A 1 514 ? 6.621 8.607 -33.488 1.00 75.75 514 GLU A CA 1
ATOM 4146 C C . GLU A 1 514 ? 6.020 7.199 -33.424 1.00 75.75 514 GLU A C 1
ATOM 4148 O O . GLU A 1 514 ? 6.744 6.215 -33.523 1.00 75.75 514 GLU A O 1
ATOM 4153 N N . VAL A 1 515 ? 4.687 7.094 -33.370 1.00 75.56 515 VAL A N 1
ATOM 4154 C CA . VAL A 1 515 ? 3.973 5.806 -33.451 1.00 75.56 515 VAL A CA 1
ATOM 4155 C C . VAL A 1 515 ? 4.278 5.095 -34.763 1.00 75.56 515 VAL A C 1
ATOM 4157 O O . VAL A 1 515 ? 4.693 3.937 -34.755 1.00 75.56 515 VAL A O 1
ATOM 4160 N N . VAL A 1 516 ? 4.141 5.801 -35.886 1.00 76.44 516 VAL A N 1
ATOM 4161 C CA . VAL A 1 516 ? 4.450 5.253 -37.216 1.00 76.44 516 VAL A CA 1
ATOM 4162 C C . VAL A 1 516 ? 5.915 4.848 -37.323 1.00 76.44 516 VAL A C 1
ATOM 4164 O O . VAL A 1 516 ? 6.227 3.778 -37.849 1.00 76.44 516 VAL A O 1
ATOM 4167 N N . GLN A 1 517 ? 6.817 5.692 -36.823 1.00 80.19 517 GLN A N 1
ATOM 4168 C CA . GLN A 1 517 ? 8.249 5.434 -36.849 1.00 80.19 517 GLN A CA 1
ATOM 4169 C C . GLN A 1 517 ? 8.598 4.181 -36.042 1.00 80.19 517 GLN A C 1
ATOM 4171 O O . GLN A 1 517 ? 9.261 3.294 -36.576 1.00 80.19 517 GLN A O 1
ATOM 4176 N N . LEU A 1 518 ? 8.115 4.065 -34.802 1.00 81.81 518 LEU A N 1
ATOM 4177 C CA . LEU A 1 518 ? 8.371 2.904 -33.955 1.00 81.81 518 LEU A CA 1
ATOM 4178 C C . LEU A 1 518 ? 7.868 1.618 -34.613 1.00 81.81 518 LEU A C 1
ATOM 4180 O O . LEU A 1 518 ? 8.637 0.680 -34.794 1.00 81.81 518 LEU A O 1
ATOM 4184 N N . LEU A 1 519 ? 6.604 1.600 -35.040 1.00 78.00 519 LEU A N 1
ATOM 4185 C CA . LEU A 1 519 ? 5.981 0.429 -35.660 1.00 78.00 519 LEU A CA 1
ATOM 4186 C C . LEU A 1 519 ? 6.599 0.074 -37.022 1.00 78.00 519 LEU A C 1
ATOM 4188 O O . LEU A 1 519 ? 6.475 -1.059 -37.484 1.00 78.00 519 LEU A O 1
ATOM 4192 N N . THR A 1 520 ? 7.302 1.015 -37.658 1.00 77.88 520 THR A N 1
ATOM 4193 C CA . THR A 1 520 ? 8.078 0.758 -38.877 1.00 77.88 520 THR A CA 1
ATOM 4194 C C . THR A 1 520 ? 9.444 0.154 -38.598 1.00 77.88 520 THR A C 1
ATOM 4196 O O . THR A 1 520 ? 9.867 -0.737 -39.329 1.00 77.88 520 THR A O 1
ATOM 4199 N N . LEU A 1 521 ? 10.123 0.609 -37.551 1.00 78.00 521 LEU A N 1
ATOM 4200 C CA . LEU A 1 521 ? 11.458 0.132 -37.192 1.00 78.00 521 LEU A CA 1
ATOM 4201 C C . LEU A 1 521 ? 11.424 -1.239 -36.507 1.00 78.00 521 LEU A C 1
ATOM 4203 O O . LEU A 1 521 ? 12.329 -2.048 -36.689 1.00 78.00 521 LEU A O 1
ATOM 4207 N N . PHE A 1 522 ? 10.371 -1.505 -35.737 1.00 74.62 522 PHE A N 1
ATOM 4208 C CA . PHE A 1 522 ? 10.289 -2.661 -34.849 1.00 74.62 522 PHE A CA 1
ATOM 4209 C C . PHE A 1 522 ? 10.391 -4.026 -35.555 1.00 74.62 522 PHE A C 1
ATOM 4211 O O . PHE A 1 522 ? 11.191 -4.842 -35.104 1.00 74.62 522 PHE A O 1
ATOM 4218 N N . PRO A 1 523 ? 9.690 -4.300 -36.677 1.00 72.50 523 PRO A N 1
ATOM 4219 C CA . PRO A 1 523 ? 9.808 -5.590 -37.366 1.00 72.50 523 PRO A CA 1
ATOM 4220 C C . PRO A 1 523 ? 11.237 -5.883 -37.848 1.00 72.50 523 PRO A C 1
ATOM 4222 O O . PRO A 1 523 ? 11.693 -7.022 -37.779 1.00 72.50 523 PRO A O 1
ATOM 4225 N N . GLY A 1 524 ? 11.971 -4.846 -38.273 1.00 67.06 524 GLY A N 1
ATOM 4226 C CA . GLY A 1 524 ? 13.368 -4.961 -38.700 1.00 67.06 524 GLY A CA 1
ATOM 4227 C C . GLY A 1 524 ? 14.358 -5.194 -37.553 1.00 67.06 524 GLY A C 1
ATOM 4228 O O . GLY A 1 524 ? 15.456 -5.683 -37.792 1.00 67.06 524 GLY A O 1
ATOM 4229 N N . ALA A 1 525 ? 13.984 -4.880 -36.309 1.00 64.44 525 ALA A N 1
ATOM 4230 C CA . ALA A 1 525 ? 14.835 -5.096 -35.138 1.00 64.44 525 ALA A CA 1
ATOM 4231 C C . ALA A 1 525 ? 14.777 -6.534 -34.587 1.00 64.44 525 ALA A C 1
ATOM 4233 O O . ALA A 1 525 ? 15.685 -6.935 -33.850 1.00 64.44 525 ALA A O 1
ATOM 4234 N N . VAL A 1 526 ? 13.732 -7.293 -34.938 1.00 61.75 526 VAL A N 1
ATOM 4235 C CA . VAL A 1 526 ? 13.478 -8.658 -34.438 1.00 61.75 526 VAL A CA 1
ATOM 4236 C C . VAL A 1 526 ? 13.686 -9.733 -35.524 1.00 61.75 526 VAL A C 1
ATOM 4238 O O . VAL A 1 526 ? 14.133 -10.833 -35.207 1.00 61.75 526 VAL A O 1
ATOM 4241 N N . GLY A 1 527 ? 13.441 -9.416 -36.803 1.00 60.19 527 GLY A N 1
ATOM 4242 C CA . GLY A 1 527 ? 13.462 -10.387 -37.909 1.00 60.19 527 GLY A CA 1
ATOM 4243 C C . GLY A 1 527 ? 14.821 -11.019 -38.258 1.00 60.19 527 GLY A C 1
ATOM 4244 O O . GLY A 1 527 ? 15.891 -10.525 -37.894 1.00 60.19 527 GLY A O 1
ATOM 4245 N N . LYS A 1 528 ? 14.773 -12.122 -39.025 1.00 55.03 528 LYS A N 1
ATOM 4246 C CA . LYS A 1 528 ? 15.962 -12.795 -39.580 1.00 55.03 528 LYS A CA 1
ATOM 4247 C C . LYS A 1 528 ? 16.640 -11.913 -40.628 1.00 55.03 528 LYS A C 1
ATOM 4249 O O . LYS A 1 528 ? 16.010 -11.440 -41.569 1.00 55.03 528 LYS A O 1
ATOM 4254 N N . VAL A 1 529 ? 17.949 -11.747 -40.488 1.00 53.91 529 VAL A N 1
ATOM 4255 C CA . VAL A 1 529 ? 18.766 -10.966 -41.416 1.00 53.91 529 VAL A CA 1
ATOM 4256 C C . VAL A 1 529 ? 19.324 -11.893 -42.491 1.00 53.91 529 VAL A C 1
ATOM 4258 O O . VAL A 1 529 ? 20.241 -12.671 -42.236 1.00 53.91 529 VAL A O 1
ATOM 4261 N N . SER A 1 530 ? 18.743 -11.832 -43.689 1.00 48.56 530 SER A N 1
ATOM 4262 C CA . SER A 1 530 ? 19.241 -12.538 -44.876 1.00 48.56 530 SER A CA 1
ATOM 4263 C C . SER A 1 530 ? 20.398 -11.813 -45.578 1.00 48.56 530 SER A C 1
ATOM 4265 O O . SER A 1 530 ? 21.039 -12.420 -46.428 1.00 48.56 530 SER A O 1
ATOM 4267 N N . ASP A 1 531 ? 20.722 -10.572 -45.190 1.00 43.31 531 ASP A N 1
ATOM 4268 C CA . ASP A 1 531 ? 21.855 -9.812 -45.735 1.00 43.31 531 ASP A CA 1
ATOM 4269 C C . ASP A 1 531 ? 22.946 -9.567 -44.681 1.00 43.31 531 AS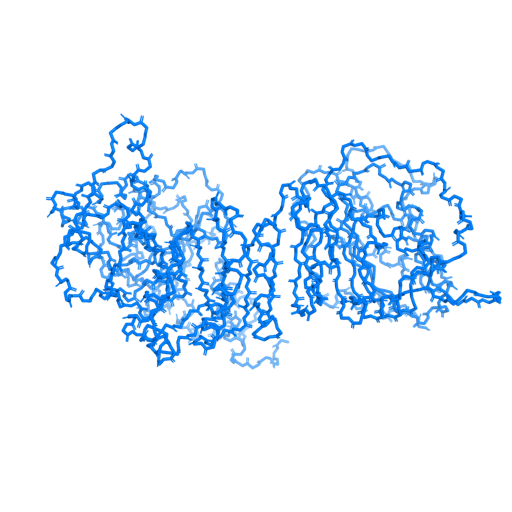P A C 1
ATOM 4271 O O . ASP A 1 531 ? 22.761 -8.896 -43.669 1.00 43.31 531 ASP A O 1
ATOM 4275 N N . VAL A 1 532 ? 24.111 -10.152 -44.943 1.00 44.38 532 VAL A N 1
ATOM 4276 C CA . VAL A 1 532 ? 25.339 -10.187 -44.138 1.00 44.38 532 VAL A CA 1
ATOM 4277 C C . VAL A 1 532 ? 25.636 -8.860 -43.410 1.00 44.38 532 VAL A C 1
ATOM 4279 O O . VAL A 1 532 ? 26.158 -7.929 -44.016 1.00 44.38 532 VAL A O 1
ATOM 4282 N N . SER A 1 533 ? 25.335 -8.776 -42.102 1.00 45.88 533 SER A N 1
ATOM 4283 C CA . SER A 1 533 ? 26.205 -8.203 -41.035 1.00 45.88 533 SER A CA 1
ATOM 4284 C C . SER A 1 533 ? 25.484 -7.736 -39.757 1.00 45.88 533 SER A C 1
ATOM 4286 O O . SER A 1 533 ? 26.160 -7.472 -38.763 1.00 45.88 533 SER A O 1
ATOM 4288 N N . LEU A 1 534 ? 24.150 -7.666 -39.706 1.00 51.31 534 LEU A N 1
ATOM 4289 C CA . LEU A 1 534 ? 23.442 -7.212 -38.499 1.00 51.31 534 LEU A CA 1
ATOM 4290 C C . LEU A 1 534 ? 22.736 -8.386 -37.812 1.00 51.31 534 LEU A C 1
ATOM 4292 O O . LEU A 1 534 ? 21.773 -8.931 -38.324 1.00 51.31 534 LEU A O 1
ATOM 4296 N N . SER A 1 535 ? 23.218 -8.814 -36.645 1.00 55.47 535 SER A N 1
ATOM 4297 C CA . SER A 1 535 ? 22.466 -9.749 -35.796 1.00 55.47 535 SER A CA 1
ATOM 4298 C C . SER A 1 535 ? 21.152 -9.097 -35.329 1.00 55.47 535 SER A C 1
ATOM 4300 O O . SER A 1 535 ? 21.167 -7.891 -35.058 1.00 55.47 535 SER A O 1
ATOM 4302 N N . PRO A 1 536 ? 20.040 -9.852 -35.191 1.00 64.12 536 PRO A N 1
ATOM 4303 C CA . PRO A 1 536 ? 18.786 -9.312 -34.663 1.00 64.12 536 PRO A CA 1
ATOM 4304 C C . PRO A 1 536 ? 19.038 -8.652 -33.302 1.00 64.12 536 PRO A C 1
ATOM 4306 O O . PRO A 1 536 ? 19.663 -9.248 -32.420 1.00 64.12 536 PRO A O 1
ATOM 4309 N N . ARG A 1 537 ? 18.604 -7.394 -33.152 1.00 68.00 537 ARG A N 1
ATOM 4310 C CA . ARG A 1 537 ? 18.906 -6.567 -31.970 1.00 68.00 537 ARG A CA 1
ATOM 4311 C C . ARG A 1 537 ? 18.069 -6.974 -30.758 1.00 68.00 537 ARG A C 1
ATOM 4313 O O . ARG A 1 537 ? 18.561 -6.885 -29.634 1.00 68.00 537 ARG A O 1
ATOM 4320 N N . LEU A 1 538 ? 16.840 -7.439 -30.997 1.00 79.88 538 LEU A N 1
ATOM 4321 C CA . LEU A 1 538 ? 15.842 -7.771 -29.974 1.00 79.88 538 LEU A CA 1
ATOM 4322 C C . LEU A 1 538 ? 15.285 -9.196 -30.189 1.00 79.88 538 LEU A C 1
ATOM 4324 O O . LEU A 1 538 ? 14.090 -9.361 -30.413 1.00 79.88 538 LEU A O 1
ATOM 4328 N N . PRO A 1 539 ? 16.125 -10.247 -30.152 1.00 75.62 539 PRO A N 1
ATOM 4329 C CA . PRO A 1 539 ? 15.777 -11.581 -30.659 1.00 75.62 539 PRO A CA 1
ATOM 4330 C C . PRO A 1 539 ? 14.689 -12.324 -29.867 1.00 75.62 539 PRO A C 1
ATOM 4332 O O . PRO A 1 539 ? 14.153 -13.311 -30.363 1.00 75.62 539 PRO A O 1
ATOM 4335 N N . LYS A 1 540 ? 14.389 -11.902 -28.634 1.00 84.50 540 LYS A N 1
ATOM 4336 C CA . LYS A 1 540 ? 13.395 -12.546 -27.756 1.00 84.50 540 LYS A CA 1
ATOM 4337 C C . LYS A 1 540 ? 12.137 -11.716 -27.542 1.00 84.50 540 LYS A C 1
ATOM 4339 O O . LYS A 1 540 ? 11.266 -12.130 -26.776 1.00 84.50 540 LYS A O 1
ATOM 4344 N N . LEU A 1 541 ? 12.036 -10.560 -28.190 1.00 83.00 541 LEU A N 1
ATOM 4345 C CA . LEU A 1 541 ? 10.934 -9.646 -27.955 1.00 83.00 541 LEU A CA 1
ATOM 4346 C C . LEU A 1 541 ? 9.674 -10.269 -28.536 1.00 83.00 541 LEU A C 1
ATOM 4348 O O . LEU A 1 541 ? 9.620 -10.554 -29.723 1.00 83.00 541 LEU A O 1
ATOM 4352 N N . HIS A 1 542 ? 8.681 -10.522 -27.697 1.00 86.00 542 HIS A N 1
ATOM 4353 C CA . HIS A 1 542 ? 7.441 -11.177 -28.118 1.00 86.00 542 HIS A CA 1
ATOM 4354 C C . HIS A 1 542 ? 6.207 -10.533 -27.490 1.00 86.00 542 HIS A C 1
ATOM 4356 O O . HIS A 1 542 ? 5.088 -10.860 -27.876 1.00 86.00 542 HIS A O 1
ATOM 4362 N N . THR A 1 543 ? 6.392 -9.588 -26.563 1.00 89.44 543 THR A N 1
ATOM 4363 C CA . THR A 1 543 ? 5.309 -8.817 -25.956 1.00 89.44 543 THR A CA 1
ATOM 4364 C C . THR A 1 543 ? 5.476 -7.326 -26.245 1.00 89.44 543 THR A C 1
ATOM 4366 O O . THR A 1 543 ? 6.497 -6.728 -25.908 1.00 89.44 543 THR A O 1
ATOM 4369 N N . LEU A 1 544 ? 4.451 -6.714 -26.841 1.00 88.75 544 LEU A N 1
ATOM 4370 C CA . LEU A 1 544 ? 4.347 -5.272 -27.061 1.00 88.75 544 LEU A CA 1
ATOM 4371 C C . LEU A 1 544 ? 3.102 -4.739 -26.346 1.00 88.75 544 LEU A C 1
ATOM 4373 O O . LEU A 1 544 ? 1.970 -5.037 -26.727 1.00 88.75 544 LEU A O 1
ATOM 4377 N N . GLY A 1 545 ? 3.314 -3.949 -25.302 1.00 89.50 545 GLY A N 1
ATOM 4378 C CA . GLY A 1 545 ? 2.279 -3.227 -24.582 1.00 89.50 545 GLY A CA 1
ATOM 4379 C C . GLY A 1 545 ? 2.171 -1.770 -25.004 1.00 89.50 545 GLY A C 1
ATOM 4380 O O . GLY A 1 545 ? 3.165 -1.121 -25.314 1.00 89.50 545 GLY A O 1
ATOM 4381 N N . ILE A 1 546 ? 0.949 -1.258 -25.028 1.00 86.25 546 ILE A N 1
ATOM 4382 C CA . ILE A 1 546 ? 0.595 0.096 -25.443 1.00 86.25 546 ILE A CA 1
ATOM 4383 C C . ILE A 1 546 ? -0.491 0.574 -24.475 1.00 86.25 546 ILE A C 1
ATOM 4385 O O . ILE A 1 546 ? -1.500 -0.106 -24.314 1.00 86.25 546 ILE A O 1
ATOM 4389 N N . ASP A 1 547 ? -0.314 1.729 -23.833 1.00 79.69 547 ASP A N 1
ATOM 4390 C CA . ASP A 1 547 ? -1.297 2.281 -22.883 1.00 79.69 547 ASP A CA 1
ATOM 4391 C C . ASP A 1 547 ? -2.307 3.262 -23.515 1.00 79.69 547 ASP A C 1
ATOM 4393 O O . ASP A 1 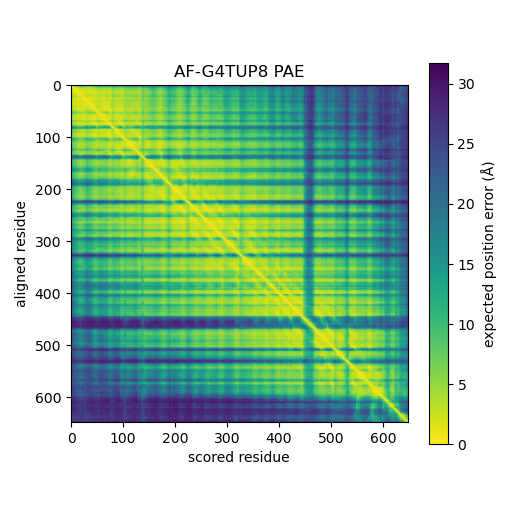547 ? -3.196 3.777 -22.837 1.00 79.69 547 ASP A O 1
ATOM 4397 N N . TRP A 1 548 ? -2.183 3.533 -24.816 1.00 76.06 548 TRP A N 1
ATOM 4398 C CA . TRP A 1 548 ? -3.096 4.389 -25.569 1.00 76.06 548 TRP A CA 1
ATOM 4399 C C . TRP A 1 548 ? -3.897 3.608 -26.594 1.00 76.06 548 TRP A C 1
ATOM 4401 O O . TRP A 1 548 ? -3.629 2.448 -26.873 1.00 76.06 548 TRP A O 1
ATOM 4411 N N . PHE A 1 549 ? -4.889 4.269 -27.184 1.00 73.00 549 PHE A N 1
ATOM 4412 C CA . PHE A 1 549 ? -5.670 3.733 -28.294 1.00 73.00 549 PHE A CA 1
ATOM 4413 C C . PHE A 1 549 ? -4.952 4.022 -29.622 1.00 73.00 549 PHE A C 1
ATOM 4415 O O . PHE A 1 549 ? -5.043 5.159 -30.107 1.00 73.00 549 PHE A O 1
ATOM 4422 N N . PRO A 1 550 ? -4.161 3.083 -30.182 1.00 69.75 550 PRO A N 1
ATOM 4423 C CA . PRO A 1 550 ? -3.518 3.290 -31.473 1.00 69.75 550 PRO A CA 1
ATOM 4424 C C . PRO A 1 550 ? -4.569 3.329 -32.588 1.00 69.75 550 PRO A C 1
ATOM 4426 O O . PRO A 1 550 ? -5.650 2.759 -32.458 1.00 69.75 550 PRO A O 1
ATOM 4429 N N . GLU A 1 551 ? -4.245 3.985 -33.702 1.00 74.38 551 GLU A N 1
ATOM 4430 C CA . GLU A 1 551 ? -5.033 3.823 -34.928 1.00 74.38 551 GLU A CA 1
ATOM 4431 C C . GLU A 1 551 ? -4.793 2.408 -35.481 1.00 74.38 551 GLU A C 1
ATOM 4433 O O . GLU A 1 551 ? -3.652 1.935 -35.530 1.00 74.38 551 GLU A O 1
ATOM 4438 N N . TRP A 1 552 ? -5.865 1.728 -35.895 1.00 73.69 552 TRP A N 1
ATOM 4439 C CA . TRP A 1 552 ? -5.809 0.327 -36.327 1.00 73.69 552 TRP A CA 1
ATOM 4440 C C . TRP A 1 552 ? -4.904 0.070 -37.521 1.00 73.69 552 TRP A C 1
ATOM 4442 O O . TRP A 1 552 ? -4.278 -0.986 -37.580 1.00 73.69 552 TRP A O 1
ATOM 4452 N N . GLU A 1 553 ? -4.827 1.017 -38.454 1.00 74.75 553 GLU A N 1
ATOM 4453 C CA . GLU A 1 553 ? -3.954 0.924 -39.623 1.00 74.75 553 GLU A CA 1
ATOM 4454 C C . GLU A 1 553 ? -2.502 0.649 -39.210 1.00 74.75 553 GLU A C 1
ATOM 4456 O O . GLU A 1 553 ? -1.837 -0.206 -39.800 1.00 74.75 553 GLU A O 1
ATOM 4461 N N . TYR A 1 554 ? -2.027 1.294 -38.139 1.00 77.25 554 TYR A N 1
ATOM 4462 C CA . TYR A 1 554 ? -0.662 1.096 -37.666 1.00 77.25 554 TYR A CA 1
ATOM 4463 C C . TYR A 1 554 ? -0.462 -0.263 -37.001 1.00 77.25 554 TYR A C 1
ATOM 4465 O O . TYR A 1 554 ? 0.579 -0.881 -37.208 1.00 77.25 554 TYR A O 1
ATOM 4473 N N . ILE A 1 555 ? -1.449 -0.754 -36.243 1.00 78.44 555 ILE A N 1
ATOM 4474 C CA . ILE A 1 555 ? -1.393 -2.098 -35.651 1.00 78.44 555 ILE A CA 1
ATOM 4475 C C . ILE A 1 555 ? -1.418 -3.167 -36.743 1.00 78.44 555 ILE A C 1
ATOM 4477 O O . ILE A 1 555 ? -0.609 -4.084 -36.704 1.00 78.44 555 ILE A O 1
ATOM 4481 N N . CYS A 1 556 ? -2.270 -3.021 -37.759 1.00 77.94 556 CYS A N 1
ATOM 4482 C CA . CYS A 1 556 ? -2.339 -3.962 -38.876 1.00 77.94 556 CYS A CA 1
ATOM 4483 C C . CYS A 1 556 ? -1.029 -3.980 -39.672 1.00 77.94 556 CYS A C 1
ATOM 4485 O O . CYS A 1 556 ? -0.464 -5.047 -39.899 1.00 77.94 556 CYS A O 1
ATOM 4487 N N . THR A 1 557 ? -0.503 -2.800 -40.018 1.00 78.38 557 THR A N 1
ATOM 4488 C CA . THR A 1 557 ? 0.790 -2.664 -40.709 1.00 78.38 557 THR A CA 1
ATOM 4489 C C . THR A 1 557 ? 1.925 -3.286 -39.895 1.00 78.38 557 THR A C 1
ATOM 4491 O O . THR A 1 557 ? 2.798 -3.959 -40.443 1.00 78.38 557 THR A O 1
ATOM 4494 N N . PHE A 1 558 ? 1.920 -3.068 -38.579 1.00 83.00 558 PHE A N 1
ATOM 4495 C CA . PHE A 1 558 ? 2.883 -3.662 -37.662 1.00 83.00 558 PHE A CA 1
ATOM 4496 C C . PHE A 1 558 ? 2.798 -5.190 -37.659 1.00 83.00 558 PHE A C 1
ATOM 4498 O O . PHE A 1 558 ? 3.806 -5.852 -37.897 1.00 83.00 558 PHE A O 1
ATOM 4505 N N . THR A 1 559 ? 1.606 -5.745 -37.435 1.00 82.31 559 THR A N 1
ATOM 4506 C CA . THR A 1 559 ? 1.368 -7.190 -37.388 1.00 82.31 559 THR A CA 1
ATOM 4507 C C . THR A 1 559 ? 1.726 -7.862 -38.710 1.00 82.31 559 THR A C 1
ATOM 4509 O O . THR A 1 559 ? 2.372 -8.903 -38.699 1.00 82.31 559 THR A O 1
ATOM 4512 N N . GLU A 1 560 ? 1.375 -7.267 -39.850 1.00 81.06 560 GLU A N 1
ATOM 4513 C CA . GLU A 1 560 ? 1.712 -7.812 -41.167 1.00 81.06 560 GLU A CA 1
ATOM 4514 C C . GLU A 1 560 ? 3.229 -7.899 -41.365 1.00 81.06 560 GLU A C 1
ATOM 4516 O O . GLU A 1 560 ? 3.762 -8.933 -41.772 1.00 81.06 560 GLU A O 1
ATOM 4521 N N . ARG A 1 561 ? 3.948 -6.816 -41.042 1.00 80.12 561 ARG A N 1
ATOM 4522 C CA . ARG A 1 561 ? 5.413 -6.779 -41.135 1.00 80.12 561 ARG A CA 1
ATOM 4523 C C . ARG A 1 561 ? 6.066 -7.740 -40.148 1.00 80.12 561 ARG A C 1
ATOM 4525 O O . ARG A 1 561 ? 7.051 -8.380 -40.499 1.00 80.12 561 ARG A O 1
ATOM 4532 N N . TRP A 1 562 ? 5.518 -7.851 -38.939 1.00 80.06 562 TRP A N 1
ATOM 4533 C CA . TRP A 1 562 ? 5.963 -8.812 -37.937 1.00 80.06 562 TRP A CA 1
ATOM 4534 C C . TRP A 1 562 ? 5.846 -10.244 -38.450 1.00 80.06 562 TRP A C 1
ATOM 4536 O O . TRP A 1 562 ? 6.820 -10.991 -38.422 1.00 80.06 562 TRP A O 1
ATOM 4546 N N . ALA A 1 563 ? 4.667 -10.605 -38.950 1.00 79.88 563 ALA A N 1
ATOM 4547 C CA . ALA A 1 563 ? 4.352 -11.946 -39.409 1.00 79.88 563 ALA A CA 1
ATOM 4548 C C . ALA A 1 563 ? 5.250 -12.358 -40.589 1.00 79.88 563 ALA A C 1
ATOM 4550 O O . ALA A 1 563 ? 5.848 -13.434 -40.564 1.00 79.88 563 ALA A O 1
ATOM 4551 N N . LYS A 1 564 ? 5.458 -11.440 -41.547 1.00 78.06 564 LYS A N 1
ATOM 4552 C CA . LYS A 1 564 ? 6.407 -11.603 -42.663 1.00 78.06 564 LYS A CA 1
ATOM 4553 C C . LYS A 1 564 ? 7.856 -11.796 -42.208 1.00 78.06 564 LYS A C 1
ATOM 4555 O O . LYS A 1 564 ? 8.592 -12.530 -42.852 1.00 78.06 564 LYS A O 1
ATOM 4560 N N . ALA A 1 565 ? 8.277 -11.137 -41.129 1.00 74.62 565 ALA A N 1
ATOM 4561 C CA . ALA A 1 565 ? 9.654 -11.203 -40.636 1.00 74.62 565 ALA A CA 1
ATOM 4562 C C . ALA A 1 565 ? 9.972 -12.468 -39.805 1.00 74.62 565 ALA A C 1
ATOM 4564 O O . ALA A 1 565 ? 11.150 -12.768 -39.603 1.00 74.62 565 ALA A O 1
ATOM 4565 N N . HIS A 1 566 ? 8.951 -13.191 -39.319 1.00 72.19 566 HIS A N 1
ATOM 4566 C CA . HIS A 1 566 ? 9.089 -14.303 -38.359 1.00 72.19 566 HIS A CA 1
ATOM 4567 C C . HIS A 1 566 ? 8.495 -15.634 -38.847 1.00 72.19 566 HIS A C 1
ATOM 4569 O O . HIS A 1 566 ? 8.222 -16.525 -38.038 1.00 72.19 566 HIS A O 1
ATOM 4575 N N . ASP A 1 567 ? 8.285 -15.778 -40.158 1.00 70.00 567 ASP A N 1
ATOM 4576 C CA . ASP A 1 567 ? 7.784 -17.005 -40.792 1.00 70.00 567 ASP A CA 1
ATOM 4577 C C . ASP A 1 567 ? 6.480 -17.545 -40.155 1.00 70.00 567 ASP A C 1
ATOM 4579 O O . ASP A 1 567 ? 6.237 -18.747 -40.174 1.00 70.00 567 ASP A O 1
ATOM 4583 N N . PHE A 1 568 ? 5.658 -16.678 -39.545 1.00 66.38 568 PHE A N 1
ATOM 4584 C CA . PHE A 1 568 ? 4.398 -17.017 -38.853 1.00 66.38 568 PHE A CA 1
ATOM 4585 C C . PHE A 1 568 ? 4.491 -17.970 -37.636 1.00 66.38 568 PHE A C 1
ATOM 4587 O O . PHE A 1 568 ? 3.474 -18.292 -37.030 1.00 66.38 568 PHE A O 1
ATOM 4594 N N . THR A 1 569 ? 5.692 -18.388 -37.222 1.00 67.50 569 THR A N 1
ATOM 4595 C CA . THR A 1 569 ? 5.886 -19.389 -36.145 1.00 67.50 569 THR A CA 1
ATOM 4596 C C . THR A 1 569 ? 6.016 -18.807 -34.732 1.00 67.50 569 THR A C 1
ATOM 4598 O O . THR A 1 569 ? 5.903 -19.537 -33.747 1.00 67.50 569 THR A O 1
ATOM 4601 N N . THR A 1 570 ? 6.253 -17.499 -34.610 1.00 69.50 570 THR A N 1
ATOM 4602 C CA . THR A 1 570 ? 6.529 -16.843 -33.323 1.00 69.50 570 THR A CA 1
ATOM 4603 C C . THR A 1 570 ? 5.277 -16.192 -32.744 1.00 69.50 570 THR A C 1
ATOM 4605 O O . THR A 1 570 ? 4.600 -15.413 -33.415 1.00 69.50 570 THR A O 1
ATOM 4608 N N . VAL A 1 571 ? 5.004 -16.452 -31.463 1.00 79.69 571 VAL A N 1
ATOM 4609 C CA . VAL A 1 571 ? 3.887 -15.836 -30.733 1.00 79.69 571 VAL A CA 1
ATOM 4610 C C . VAL A 1 571 ? 4.152 -14.342 -30.526 1.00 79.69 571 VAL A C 1
ATOM 4612 O O . VAL A 1 571 ? 5.183 -13.967 -29.977 1.00 79.69 571 VAL A O 1
ATOM 4615 N N . LEU A 1 572 ? 3.199 -13.496 -30.925 1.00 82.75 572 LEU A N 1
ATOM 4616 C CA . LEU A 1 572 ? 3.172 -12.062 -30.626 1.00 82.75 572 LEU A CA 1
ATOM 4617 C C . LEU A 1 572 ? 2.053 -11.770 -29.620 1.00 82.75 572 LEU A C 1
ATOM 4619 O O . LEU A 1 572 ? 0.878 -11.993 -29.905 1.00 82.75 572 LEU A O 1
ATOM 4623 N N . THR A 1 573 ? 2.409 -11.215 -28.465 1.00 86.81 573 THR A N 1
ATOM 4624 C CA . THR A 1 573 ? 1.466 -10.752 -27.442 1.00 86.81 573 THR A CA 1
ATOM 4625 C C . THR A 1 573 ? 1.317 -9.236 -27.524 1.00 86.81 573 THR A C 1
ATOM 4627 O O . THR A 1 573 ? 2.266 -8.497 -27.275 1.00 86.81 573 THR A O 1
ATOM 4630 N N . LEU A 1 574 ? 0.111 -8.755 -27.835 1.00 84.19 574 LEU A N 1
ATOM 4631 C CA . LEU A 1 574 ? -0.223 -7.327 -27.821 1.00 84.19 574 LEU A CA 1
ATOM 4632 C C . LEU A 1 574 ? -1.017 -6.977 -26.553 1.00 84.19 574 LEU A C 1
ATOM 4634 O O . LEU A 1 574 ? -2.156 -7.422 -26.406 1.00 84.19 574 LEU A O 1
ATOM 4638 N N . LYS A 1 575 ? -0.453 -6.162 -25.650 1.00 86.44 575 LYS A N 1
ATOM 4639 C CA . LYS A 1 575 ? -1.174 -5.618 -24.480 1.00 86.44 575 LYS A CA 1
ATOM 4640 C C . LYS A 1 575 ? -1.744 -4.239 -24.839 1.00 86.44 575 LYS A C 1
ATOM 4642 O O . LYS A 1 575 ? -0.993 -3.307 -25.096 1.00 86.44 575 LYS A O 1
ATOM 4647 N N . LEU A 1 576 ? -3.067 -4.109 -24.884 1.00 80.62 576 LEU A N 1
ATOM 4648 C CA . LEU A 1 576 ? -3.785 -2.879 -25.259 1.00 80.62 576 LEU A CA 1
ATOM 4649 C C . LEU A 1 576 ? -4.535 -2.316 -24.035 1.00 80.62 576 LEU A C 1
ATOM 4651 O O . LEU A 1 576 ? -4.920 -3.107 -23.171 1.00 80.62 576 LEU A O 1
ATOM 4655 N N . PRO A 1 577 ? -4.821 -0.998 -23.942 1.00 68.19 577 PRO A N 1
ATOM 4656 C CA . PRO A 1 577 ? -5.388 -0.410 -22.720 1.00 68.19 577 PRO A CA 1
ATOM 4657 C C . PRO A 1 577 ? -6.837 -0.835 -22.456 1.00 68.19 577 PRO A C 1
ATOM 4659 O O . PRO A 1 577 ? -7.333 -0.692 -21.341 1.00 68.19 577 PRO A O 1
ATOM 4662 N N . LYS A 1 578 ? -7.539 -1.327 -23.486 1.00 70.31 578 LYS A N 1
ATOM 4663 C CA . LYS A 1 578 ? -8.885 -1.907 -2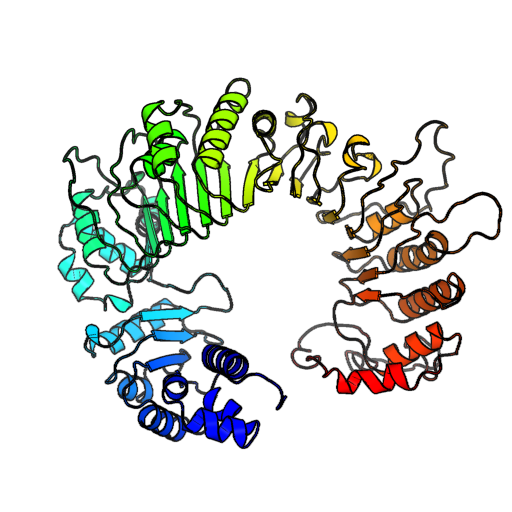3.406 1.00 70.31 578 LYS A CA 1
ATOM 4664 C C . LYS A 1 578 ? -9.072 -2.978 -24.480 1.00 70.31 578 LYS A C 1
ATOM 4666 O O . LYS A 1 578 ? -8.291 -3.082 -25.426 1.00 70.31 578 LYS A O 1
ATOM 4671 N N . ARG A 1 579 ? -10.160 -3.742 -24.357 1.00 66.69 579 ARG A N 1
ATOM 4672 C CA . ARG A 1 579 ? -10.520 -4.829 -25.274 1.00 66.69 579 ARG A CA 1
ATOM 4673 C C . ARG A 1 579 ? -10.927 -4.308 -26.667 1.00 66.69 579 ARG A C 1
ATOM 4675 O O . ARG A 1 579 ? -11.907 -3.575 -26.760 1.00 66.69 579 ARG A O 1
ATOM 4682 N N . PRO A 1 580 ? -10.256 -4.714 -27.757 1.00 68.88 580 PRO A N 1
ATOM 4683 C CA . PRO A 1 580 ? -10.702 -4.387 -29.111 1.00 68.88 580 PRO A CA 1
ATOM 4684 C C . PRO A 1 580 ? -11.946 -5.187 -29.526 1.00 68.88 580 PRO A C 1
ATOM 4686 O O . PRO A 1 580 ? -12.236 -6.238 -28.952 1.00 68.88 580 PRO A O 1
ATOM 4689 N N . ALA A 1 581 ? -12.690 -4.719 -30.535 1.00 67.38 581 ALA A N 1
ATOM 4690 C CA . ALA A 1 581 ? -13.828 -5.488 -31.040 1.00 67.38 581 ALA A CA 1
ATOM 4691 C C . ALA A 1 581 ? -13.386 -6.750 -31.798 1.00 67.38 581 ALA A C 1
ATOM 4693 O O . ALA A 1 581 ? -12.354 -6.759 -32.467 1.00 67.38 581 ALA A O 1
ATOM 4694 N N . ILE A 1 582 ? -14.224 -7.789 -31.734 1.00 67.62 582 ILE A N 1
ATOM 4695 C CA . ILE A 1 582 ? -13.976 -9.132 -32.290 1.00 67.62 582 ILE A CA 1
ATOM 4696 C C . ILE A 1 582 ? -13.518 -9.087 -33.753 1.00 67.62 582 ILE A C 1
ATOM 4698 O O . ILE A 1 582 ? -12.473 -9.636 -34.074 1.00 67.62 582 ILE A O 1
ATOM 4702 N N . ARG A 1 583 ? -14.218 -8.340 -34.610 1.00 67.00 583 ARG A N 1
ATOM 4703 C CA . ARG A 1 583 ? -13.865 -8.170 -36.031 1.00 67.00 583 ARG A CA 1
ATOM 4704 C C . ARG A 1 583 ? -12.436 -7.671 -36.294 1.00 67.00 583 ARG A C 1
ATOM 4706 O O . ARG A 1 583 ? -11.870 -7.961 -37.339 1.00 67.00 583 ARG A O 1
ATOM 4713 N N . PHE A 1 584 ? -11.845 -6.908 -35.370 1.00 71.75 584 PHE A N 1
ATOM 4714 C CA . PHE A 1 584 ? -10.449 -6.470 -35.497 1.00 71.75 584 PHE A CA 1
ATOM 4715 C C . PHE A 1 584 ? -9.475 -7.538 -35.042 1.00 71.75 584 PHE A C 1
ATOM 4717 O O . PHE A 1 584 ? -8.414 -7.673 -35.639 1.00 71.75 584 PHE A O 1
ATOM 4724 N N . ILE A 1 585 ? -9.844 -8.314 -34.023 1.00 74.06 585 ILE A N 1
ATOM 4725 C CA . ILE A 1 585 ? -9.086 -9.507 -33.649 1.00 74.06 585 ILE A CA 1
ATOM 4726 C C . ILE A 1 585 ? -9.072 -10.473 -34.842 1.00 74.06 585 ILE A C 1
ATOM 4728 O O . ILE A 1 585 ? -8.005 -10.928 -35.227 1.00 74.06 585 ILE A O 1
ATOM 4732 N N . GLU A 1 586 ? -10.214 -10.700 -35.498 1.00 73.94 586 GLU A N 1
ATOM 4733 C CA . GLU A 1 586 ? -10.308 -11.513 -36.721 1.00 73.94 586 GLU A CA 1
ATOM 4734 C C . GLU A 1 586 ? -9.428 -10.971 -37.853 1.00 73.94 586 GLU A C 1
ATOM 4736 O O . GLU A 1 586 ? -8.675 -11.736 -38.450 1.00 73.94 586 GLU A O 1
ATOM 4741 N N . ALA A 1 587 ? -9.459 -9.660 -38.117 1.00 76.69 587 ALA A N 1
ATOM 4742 C CA . ALA A 1 587 ? -8.600 -9.032 -39.121 1.00 76.69 587 ALA A CA 1
ATOM 4743 C C . ALA A 1 587 ? -7.102 -9.198 -38.800 1.00 76.69 587 ALA A C 1
ATOM 4745 O O . ALA A 1 587 ? -6.321 -9.529 -39.689 1.00 76.69 587 ALA A O 1
ATOM 4746 N N . ILE A 1 588 ? -6.698 -9.021 -37.536 1.00 77.69 588 ILE A N 1
ATOM 4747 C CA . ILE A 1 588 ? -5.316 -9.238 -37.075 1.00 77.69 588 ILE A CA 1
ATOM 4748 C C . ILE A 1 588 ? -4.911 -10.698 -37.263 1.00 77.69 588 ILE A C 1
ATOM 4750 O O . ILE A 1 588 ? -3.827 -10.956 -37.772 1.00 77.69 588 ILE A O 1
ATOM 4754 N N . VAL A 1 589 ? -5.770 -11.651 -36.894 1.00 79.50 589 VAL A N 1
ATOM 4755 C CA . VAL A 1 589 ? -5.483 -13.080 -37.066 1.00 79.50 589 VAL A CA 1
ATOM 4756 C C . VAL A 1 589 ? -5.395 -13.443 -38.552 1.00 79.50 589 VAL A C 1
ATOM 4758 O O . VAL A 1 589 ? -4.475 -14.151 -38.940 1.00 79.50 589 VAL A O 1
ATOM 4761 N N . GLN A 1 590 ? -6.275 -12.911 -39.409 1.00 80.25 590 GLN A N 1
ATOM 4762 C CA . GLN A 1 590 ? -6.188 -13.094 -40.865 1.00 80.25 590 GLN A CA 1
ATOM 4763 C C . GLN A 1 590 ? -4.845 -12.583 -41.406 1.00 80.25 590 GLN A C 1
ATOM 4765 O O . GLN A 1 590 ? -4.171 -13.316 -42.126 1.00 80.25 590 GLN A O 1
ATOM 4770 N N . ILE A 1 591 ? -4.410 -11.391 -40.985 1.00 79.69 591 ILE A N 1
ATOM 4771 C CA . ILE A 1 591 ? -3.101 -10.825 -41.346 1.00 79.69 591 ILE A CA 1
ATOM 4772 C C . ILE A 1 591 ? -1.948 -11.700 -40.828 1.00 79.69 591 ILE A C 1
ATOM 4774 O O . ILE A 1 591 ? -1.008 -11.976 -41.575 1.00 79.69 591 ILE A O 1
ATOM 4778 N N . MET A 1 592 ? -2.020 -12.173 -39.577 1.00 75.44 592 MET A N 1
ATOM 4779 C CA . MET A 1 592 ? -1.037 -13.105 -39.006 1.00 75.44 592 MET A CA 1
ATOM 4780 C C . MET A 1 592 ? -1.033 -14.468 -39.695 1.00 75.44 592 MET A C 1
ATOM 4782 O O . MET A 1 592 ? -0.053 -15.176 -39.566 1.00 75.44 592 MET A O 1
ATOM 4786 N N . ASN A 1 593 ? -2.067 -14.826 -40.450 1.00 76.19 593 ASN A N 1
ATOM 4787 C CA . ASN A 1 593 ? -2.106 -16.048 -41.253 1.00 76.19 593 ASN A CA 1
ATOM 4788 C C . ASN A 1 593 ? -1.799 -15.771 -42.738 1.00 76.19 593 ASN A C 1
ATOM 4790 O O . ASN A 1 593 ? -2.077 -16.603 -43.600 1.00 76.19 593 ASN A O 1
ATOM 4794 N N . GLY A 1 594 ? -1.299 -14.575 -43.074 1.00 77.50 594 GLY A N 1
ATOM 4795 C CA . GLY A 1 594 ? -0.974 -14.181 -44.449 1.00 77.50 594 GLY A CA 1
ATOM 4796 C C . GLY A 1 594 ? -2.189 -13.930 -45.355 1.00 77.50 594 GLY A C 1
ATOM 4797 O O . GLY A 1 594 ? -2.035 -13.828 -46.571 1.00 77.50 594 GLY A O 1
ATOM 4798 N N . SER A 1 595 ? -3.392 -13.824 -44.787 1.00 82.31 595 SER A N 1
ATOM 4799 C CA . SER A 1 595 ? -4.648 -13.568 -45.502 1.00 82.31 595 SER A CA 1
ATOM 4800 C C . SER A 1 595 ? -5.036 -12.087 -45.463 1.00 82.31 595 SER A C 1
ATOM 4802 O O . SER A 1 595 ? -4.741 -11.368 -44.508 1.00 82.31 595 SER A O 1
ATOM 4804 N N . SER A 1 596 ? -5.747 -11.614 -46.489 1.00 79.38 596 SER A N 1
ATOM 4805 C CA . SER A 1 596 ? -6.330 -10.268 -46.467 1.00 79.38 596 SER A CA 1
ATOM 4806 C C . SER A 1 596 ? -7.512 -10.197 -45.491 1.00 79.38 596 SER A C 1
ATOM 4808 O O . SER A 1 596 ? -8.303 -11.143 -45.432 1.00 79.38 596 SER A O 1
ATOM 4810 N N . PRO A 1 597 ? -7.673 -9.091 -44.743 1.00 78.44 597 PRO A N 1
ATOM 4811 C CA . PRO A 1 597 ? -8.787 -8.942 -43.824 1.00 78.44 597 PRO A CA 1
ATOM 4812 C C . PRO A 1 597 ? -10.120 -8.913 -44.586 1.00 78.44 597 PRO A C 1
ATOM 4814 O O . PRO A 1 597 ? -10.305 -8.148 -45.529 1.00 78.44 597 PRO A O 1
ATOM 4817 N N . SER A 1 598 ? -11.062 -9.745 -44.153 1.00 70.56 598 SER A N 1
ATOM 4818 C CA . SER A 1 598 ? -12.405 -9.896 -44.740 1.00 70.56 598 SER A CA 1
ATOM 4819 C C . SER A 1 598 ? -13.301 -8.654 -44.605 1.00 70.56 598 SER A C 1
ATOM 4821 O O . SER A 1 598 ? -14.282 -8.517 -45.335 1.00 70.56 598 SER A O 1
ATOM 4823 N N . LEU A 1 599 ? -12.959 -7.731 -43.700 1.00 64.44 599 LEU A N 1
ATOM 4824 C CA . LEU A 1 599 ? -13.660 -6.467 -43.481 1.00 64.44 599 LEU A CA 1
ATOM 4825 C C . LEU A 1 599 ? -12.718 -5.275 -43.725 1.00 64.44 599 LEU A C 1
ATOM 4827 O O . LEU A 1 599 ? -11.570 -5.306 -43.274 1.00 64.44 599 LEU A O 1
ATOM 4831 N N . PRO A 1 600 ? -13.189 -4.196 -44.380 1.00 62.28 600 PRO A N 1
ATOM 4832 C CA . PRO A 1 600 ? -12.374 -3.011 -44.623 1.00 62.28 600 PRO A CA 1
ATOM 4833 C C . PRO A 1 600 ? -12.053 -2.282 -43.311 1.00 62.28 600 PRO A C 1
ATOM 4835 O O . PRO A 1 600 ? -12.944 -1.975 -42.512 1.00 62.28 600 PRO A O 1
ATOM 4838 N N . LEU A 1 601 ? -10.770 -1.981 -43.105 1.00 63.25 601 LEU A N 1
ATOM 4839 C CA . LEU A 1 601 ? -10.281 -1.251 -41.936 1.00 63.25 601 LEU A CA 1
ATOM 4840 C C . LEU A 1 601 ? -10.768 0.219 -41.944 1.00 63.25 601 LEU A C 1
ATOM 4842 O O . LEU A 1 601 ? -10.938 0.814 -43.016 1.00 63.25 601 LEU A O 1
ATOM 4846 N N . PRO A 1 602 ? -10.988 0.834 -40.765 1.00 54.72 602 PRO A N 1
ATOM 4847 C CA . PRO A 1 602 ? -11.284 2.260 -40.654 1.00 54.72 602 PRO A CA 1
ATOM 4848 C C . PRO A 1 602 ? -10.130 3.095 -41.221 1.00 54.72 602 PRO A C 1
ATOM 4850 O O . PRO A 1 602 ? -8.996 2.937 -40.784 1.00 54.72 602 PRO A O 1
ATOM 4853 N N . GLY A 1 603 ? -10.434 3.960 -42.198 1.00 53.25 603 GLY A N 1
ATOM 4854 C CA . GLY A 1 603 ? -9.451 4.755 -42.954 1.00 53.25 603 GLY A CA 1
ATOM 4855 C C . GLY A 1 603 ? -9.382 4.429 -44.454 1.00 53.25 603 GLY A C 1
ATOM 4856 O O . GLY A 1 603 ? -8.841 5.218 -45.223 1.00 53.25 603 GLY A O 1
ATOM 4857 N N . SER A 1 604 ? -9.984 3.317 -44.897 1.00 56.22 604 SER A N 1
ATOM 4858 C CA . SER A 1 604 ? -10.161 3.011 -46.326 1.00 56.22 604 SER A CA 1
ATOM 4859 C C . SER A 1 604 ? -10.962 4.118 -47.042 1.00 56.22 604 SER A C 1
ATOM 4861 O O . SER A 1 604 ? -11.952 4.594 -46.482 1.00 56.22 604 SER A O 1
ATOM 4863 N N . PRO A 1 605 ? -10.638 4.492 -48.297 1.00 51.06 605 PRO A N 1
ATOM 4864 C CA . PRO A 1 605 ? -11.412 5.473 -49.072 1.00 51.06 605 PRO A CA 1
ATOM 4865 C C . PRO A 1 605 ? -12.895 5.091 -49.256 1.00 51.06 605 PRO A C 1
ATOM 4867 O O . PRO A 1 605 ? -13.720 5.949 -49.552 1.00 51.06 605 PRO A O 1
ATOM 4870 N N . SER A 1 606 ? -13.263 3.826 -49.021 1.00 50.62 606 SER A N 1
ATOM 4871 C CA . SER A 1 606 ? -14.647 3.325 -49.021 1.00 50.62 606 SER A CA 1
ATOM 4872 C C . SER A 1 606 ? -15.438 3.608 -47.727 1.00 50.62 606 SER A C 1
ATOM 4874 O O . SER A 1 606 ? -16.532 3.077 -47.539 1.00 50.62 606 SER A O 1
ATOM 4876 N N . PHE A 1 607 ? -14.885 4.382 -46.792 1.00 48.28 607 PHE A N 1
ATOM 4877 C CA . PHE A 1 607 ? -15.379 4.524 -45.423 1.00 48.28 607 PHE A CA 1
ATOM 4878 C C . PHE A 1 607 ? -15.921 5.943 -45.180 1.00 48.28 607 PHE A C 1
ATOM 4880 O O . PHE A 1 607 ? -15.280 6.771 -44.539 1.00 48.28 607 PHE A O 1
ATOM 4887 N N . SER A 1 608 ? -17.103 6.250 -45.720 1.00 44.50 608 SER A N 1
ATOM 4888 C CA . SER A 1 608 ? -17.723 7.573 -45.579 1.00 44.50 608 SER A CA 1
ATOM 4889 C C . SER A 1 608 ? -18.604 7.667 -44.331 1.00 44.50 608 SER A C 1
ATOM 4891 O O . SER A 1 608 ? -19.652 7.023 -44.277 1.00 44.50 608 SER A O 1
ATOM 4893 N N . SER A 1 609 ? -18.229 8.514 -43.375 1.00 41.97 609 SER A N 1
ATOM 4894 C CA . SER A 1 609 ? -19.191 9.183 -42.490 1.00 41.97 609 SER A CA 1
ATOM 4895 C C . SER A 1 609 ? -18.543 10.388 -41.791 1.00 41.97 609 SER A C 1
ATOM 4897 O O . SER A 1 609 ? -17.327 10.471 -41.607 1.00 41.97 609 SER A O 1
ATOM 4899 N N . SER A 1 610 ? -19.374 11.365 -41.464 1.00 48.31 610 SER A N 1
ATOM 4900 C CA . SER A 1 610 ? -19.062 12.590 -40.729 1.00 48.31 610 SER A CA 1
ATOM 4901 C C . SER A 1 610 ? -19.654 12.443 -39.335 1.00 48.31 610 SER A C 1
ATOM 4903 O O . SER A 1 610 ? -20.881 12.396 -39.249 1.00 48.31 610 SER A O 1
ATOM 4905 N N . VAL A 1 611 ? -18.866 12.305 -38.258 1.00 47.31 611 VAL A N 1
ATOM 4906 C CA . VAL A 1 611 ? -19.497 12.042 -36.953 1.00 47.31 611 VAL A CA 1
ATOM 4907 C C . VAL A 1 611 ? -18.806 12.637 -35.732 1.00 47.31 611 VAL A C 1
ATOM 4909 O O . VAL A 1 611 ? -17.582 12.709 -35.680 1.00 47.31 611 VAL A O 1
ATOM 4912 N N . GLU A 1 612 ? -19.631 12.991 -34.737 1.00 45.31 612 GLU A N 1
ATOM 4913 C CA . GLU A 1 612 ? -19.234 13.431 -33.394 1.00 45.31 612 GLU A CA 1
ATOM 4914 C C . GLU A 1 612 ? -19.112 12.261 -32.374 1.00 45.31 612 GLU A C 1
ATOM 4916 O O . GLU A 1 612 ? -18.187 12.290 -31.574 1.00 45.31 612 GLU A O 1
ATOM 4921 N N . CYS A 1 613 ? -19.918 11.176 -32.445 1.00 46.50 613 CYS A N 1
ATOM 4922 C CA . CYS A 1 613 ? -19.595 9.796 -31.983 1.00 46.50 613 CYS A CA 1
ATOM 4923 C C . CYS A 1 613 ? -20.654 8.727 -32.414 1.00 46.50 613 CYS A C 1
ATOM 4925 O O . CYS A 1 613 ? -21.477 8.291 -31.621 1.00 46.50 613 CYS A O 1
ATOM 4927 N N . GLU A 1 614 ? -20.601 8.214 -33.647 1.00 42.88 614 GLU A N 1
ATOM 4928 C CA . GLU A 1 614 ? -21.204 6.926 -34.093 1.00 42.88 614 GLU A CA 1
ATOM 4929 C C . GLU A 1 614 ? -20.058 5.922 -34.286 1.00 42.88 614 GLU A C 1
ATOM 4931 O O . GLU A 1 614 ? -20.118 5.034 -35.113 1.00 42.88 614 GLU A O 1
ATOM 4936 N N . TYR A 1 615 ? -18.946 6.170 -33.579 1.00 40.75 615 TYR A N 1
ATOM 4937 C CA . TYR A 1 615 ? -17.579 6.162 -34.129 1.00 40.75 615 TYR A CA 1
ATOM 4938 C C . TYR A 1 615 ? -16.538 5.559 -33.178 1.00 40.75 615 TYR A C 1
ATOM 4940 O O . TYR A 1 615 ? -15.540 4.998 -33.629 1.00 40.75 615 TYR A O 1
ATOM 4948 N N . CYS A 1 616 ? -16.870 5.466 -31.882 1.00 50.25 616 CYS A N 1
ATOM 4949 C CA . CYS A 1 616 ? -16.608 4.218 -31.157 1.00 50.25 616 CYS A CA 1
ATOM 4950 C C . CYS A 1 616 ? -17.155 3.014 -31.951 1.00 50.25 616 CYS A C 1
ATOM 4952 O O . CYS A 1 616 ? -16.635 1.917 -31.833 1.00 50.25 616 CYS A O 1
ATOM 4954 N N . ALA A 1 617 ? -18.175 3.219 -32.792 1.00 45.00 617 ALA A N 1
ATOM 4955 C CA . ALA A 1 617 ? -18.588 2.357 -33.891 1.00 45.00 617 ALA A CA 1
ATOM 4956 C C . ALA A 1 617 ? -17.804 2.725 -35.174 1.00 45.00 617 ALA A C 1
ATOM 4958 O O . ALA A 1 617 ? -18.190 3.462 -36.057 1.00 45.00 617 ALA A O 1
ATOM 4959 N N . ARG A 1 618 ? -16.598 2.227 -35.338 1.00 43.66 618 ARG A N 1
ATOM 4960 C CA . ARG A 1 618 ? -16.387 0.851 -35.769 1.00 43.66 618 ARG A CA 1
ATOM 4961 C C . ARG A 1 618 ? -15.237 0.305 -34.926 1.00 43.66 618 ARG A C 1
ATOM 4963 O O . ARG A 1 618 ? -14.151 0.088 -35.426 1.00 43.66 618 ARG A O 1
ATOM 4970 N N . ALA A 1 619 ? -15.507 0.165 -33.627 1.00 52.53 619 ALA A N 1
ATOM 4971 C CA . ALA A 1 619 ? -14.656 -0.150 -32.472 1.00 52.53 619 ALA A CA 1
ATOM 4972 C C . ALA A 1 619 ? -13.292 -0.798 -32.714 1.00 52.53 619 ALA A C 1
ATOM 4974 O O . ALA A 1 619 ? -13.056 -1.965 -32.398 1.00 52.53 619 ALA A O 1
ATOM 4975 N N . GLY A 1 620 ? -12.332 0.049 -33.027 1.00 52.03 620 GLY A N 1
ATOM 4976 C CA . GLY A 1 620 ? -11.239 0.088 -32.067 1.00 52.03 620 GLY A CA 1
ATOM 4977 C C . GLY A 1 620 ? -10.237 1.193 -32.348 1.00 52.03 620 GLY A C 1
ATOM 4978 O O . GLY A 1 620 ? -9.062 0.965 -32.563 1.00 52.03 620 GLY A O 1
ATOM 4979 N N . TRP A 1 621 ? -10.628 2.447 -32.322 1.00 55.81 621 TRP A N 1
ATOM 4980 C CA . TRP A 1 621 ? -11.110 3.135 -31.121 1.00 55.81 621 TRP A CA 1
ATOM 4981 C C . TRP A 1 621 ? -11.023 4.634 -31.463 1.00 55.81 621 TRP A C 1
ATOM 4983 O O . TRP A 1 621 ? -10.173 4.950 -32.283 1.00 55.81 621 TRP A O 1
ATOM 4993 N N . TRP A 1 622 ? -11.811 5.529 -30.838 1.00 47.28 622 TRP A N 1
ATOM 4994 C CA . TRP A 1 622 ? -11.497 6.960 -30.567 1.00 47.28 622 TRP A CA 1
ATOM 4995 C C . TRP A 1 622 ? -12.541 7.574 -29.591 1.00 47.28 622 TRP A C 1
ATOM 4997 O O . TRP A 1 622 ? -13.688 7.141 -29.580 1.00 47.28 622 TRP A O 1
ATOM 5007 N N . SER A 1 623 ? -12.102 8.486 -28.706 1.00 46.41 623 SER A N 1
ATOM 5008 C CA . SER A 1 623 ? -12.695 8.893 -27.397 1.00 46.41 623 SER A CA 1
ATOM 5009 C C . SER A 1 623 ? -13.742 10.041 -27.476 1.00 46.41 623 SER A C 1
ATOM 5011 O O . SER A 1 623 ? -14.103 10.392 -28.589 1.00 46.41 623 SER A O 1
ATOM 5013 N N . LYS A 1 624 ? -14.317 10.681 -26.428 1.00 45.75 624 LYS A N 1
ATOM 5014 C CA . LYS A 1 624 ? -14.030 10.923 -24.986 1.00 45.75 624 LYS A CA 1
ATOM 5015 C C . LYS A 1 624 ? -15.374 11.342 -24.315 1.00 45.75 624 LYS A C 1
ATOM 5017 O O . LYS A 1 624 ? -16.152 12.028 -24.956 1.00 45.75 624 LYS A O 1
ATOM 5022 N N . ASP A 1 625 ? -15.613 10.949 -23.065 1.00 44.09 625 ASP A N 1
ATOM 5023 C CA . ASP A 1 625 ? -16.743 11.338 -22.183 1.00 44.09 625 ASP A CA 1
ATOM 5024 C C . ASP A 1 625 ? -18.058 10.507 -22.269 1.00 44.09 625 ASP A C 1
ATOM 5026 O O . ASP A 1 625 ? -18.798 10.509 -23.245 1.00 44.09 625 ASP A O 1
ATOM 5030 N N . ASN A 1 626 ? -18.303 9.748 -21.182 1.00 47.09 626 ASN A N 1
ATOM 5031 C CA . ASN A 1 626 ? -19.417 8.830 -20.859 1.00 47.09 626 ASN A CA 1
ATOM 5032 C C . ASN A 1 626 ? -19.699 7.606 -21.761 1.00 47.09 626 ASN A C 1
ATOM 5034 O O . ASN A 1 626 ? -20.828 7.285 -22.118 1.00 47.09 626 ASN A O 1
ATOM 5038 N N . CYS A 1 627 ? -18.648 6.802 -21.961 1.00 46.41 627 CYS A N 1
ATOM 5039 C CA . CYS A 1 627 ? -18.661 5.424 -22.483 1.00 46.41 627 CYS A CA 1
ATOM 5040 C C . CYS A 1 627 ? -18.591 4.360 -21.347 1.00 46.41 627 CYS A C 1
ATOM 5042 O O . CYS A 1 627 ? -17.946 3.319 -21.475 1.00 46.41 627 CYS A O 1
ATOM 5044 N N . GLY A 1 628 ? -19.162 4.663 -20.176 1.00 42.72 628 GLY A N 1
ATOM 5045 C CA . GLY A 1 628 ? -18.817 4.047 -18.882 1.00 42.72 628 GLY A CA 1
ATOM 5046 C C . GLY A 1 628 ? -19.182 2.570 -18.647 1.00 42.72 628 GLY A C 1
ATOM 5047 O O . GLY A 1 628 ? -18.827 2.051 -17.598 1.00 42.72 628 GLY A O 1
ATOM 5048 N N . ALA A 1 629 ? -19.853 1.873 -19.575 1.00 43.34 629 ALA A N 1
ATOM 5049 C CA . ALA A 1 629 ? -20.548 0.609 -19.269 1.00 43.34 629 ALA A CA 1
ATOM 5050 C C . ALA A 1 629 ? -20.230 -0.618 -20.155 1.00 43.34 629 ALA A C 1
ATOM 5052 O O . ALA A 1 629 ? -20.825 -1.671 -19.944 1.00 43.34 629 ALA A O 1
ATOM 5053 N N . ARG A 1 630 ? -19.361 -0.553 -21.177 1.00 45.59 630 ARG A N 1
ATOM 5054 C CA . ARG A 1 630 ? -19.315 -1.635 -22.191 1.00 45.59 630 ARG A CA 1
ATOM 5055 C C . ARG A 1 630 ? -17.928 -2.095 -22.620 1.00 45.59 630 ARG A C 1
ATOM 5057 O O . ARG A 1 630 ? -17.611 -1.939 -23.782 1.00 45.59 630 ARG A O 1
ATOM 5064 N N . HIS A 1 631 ? -17.165 -2.731 -21.726 1.00 45.09 631 HIS A N 1
ATOM 5065 C CA . HIS A 1 631 ? -16.228 -3.831 -22.046 1.00 45.09 631 HIS A CA 1
ATOM 5066 C C . HIS A 1 631 ? -15.911 -4.619 -20.758 1.00 45.09 631 HIS A C 1
ATOM 5068 O O . HIS A 1 631 ? -14.861 -4.427 -20.151 1.00 45.09 631 HIS A O 1
ATOM 5074 N N . GLY A 1 632 ? -16.841 -5.470 -20.316 1.00 43.06 632 GLY A N 1
ATOM 5075 C CA . GLY A 1 632 ? -16.602 -6.427 -19.227 1.00 43.06 632 GLY A CA 1
ATOM 5076 C C . GLY A 1 632 ? -15.758 -7.643 -19.662 1.00 43.06 632 GLY A C 1
ATOM 5077 O O . GLY A 1 632 ? -15.444 -7.778 -20.855 1.00 43.06 632 GLY A O 1
ATOM 5078 N N . PRO A 1 633 ? -15.391 -8.534 -18.717 1.00 36.44 633 PRO A N 1
ATOM 5079 C CA . PRO A 1 633 ? -14.715 -9.797 -19.020 1.00 36.44 633 PRO A CA 1
ATOM 5080 C C . PRO A 1 633 ? -15.574 -10.659 -19.962 1.00 36.44 633 PRO A C 1
ATOM 5082 O O . PRO A 1 633 ? -16.771 -10.808 -19.743 1.00 36.44 633 PRO A O 1
ATOM 5085 N N . ALA A 1 634 ? -14.970 -11.225 -21.013 1.00 40.59 634 ALA A N 1
ATOM 5086 C CA . ALA A 1 634 ? -15.577 -12.316 -21.781 1.00 40.59 634 ALA A CA 1
ATOM 5087 C C . ALA A 1 634 ? -15.145 -13.649 -21.186 1.00 40.59 634 ALA A C 1
ATOM 5089 O O . ALA A 1 634 ? -13.988 -13.811 -20.791 1.00 40.59 634 ALA A O 1
ATOM 5090 N N . SER A 1 635 ? -16.057 -14.615 -21.166 1.00 40.44 635 SER A N 1
ATOM 5091 C CA . SER A 1 635 ? -15.700 -15.979 -20.796 1.00 40.44 635 SER A CA 1
ATOM 5092 C C . SER A 1 635 ? -14.703 -16.559 -21.812 1.00 40.44 635 SER A C 1
ATOM 5094 O O . SER A 1 635 ? -14.746 -16.257 -23.005 1.00 40.44 635 SER A O 1
ATOM 5096 N N . LEU A 1 636 ? -13.811 -17.444 -21.357 1.00 40.03 636 LEU A N 1
ATOM 5097 C CA . LEU A 1 636 ? -12.894 -18.205 -22.224 1.00 40.03 636 LEU A CA 1
ATOM 5098 C C . LEU A 1 636 ? -13.631 -18.948 -23.359 1.00 40.03 636 LEU A C 1
ATOM 5100 O O . LEU A 1 636 ? -13.058 -19.181 -24.420 1.00 40.03 636 LEU A O 1
ATOM 5104 N N . GLN A 1 637 ? -14.911 -19.276 -23.152 1.00 43.44 637 GLN A N 1
ATOM 5105 C CA . GLN A 1 637 ? -15.785 -19.930 -24.128 1.00 43.44 637 GLN A CA 1
ATOM 5106 C C . GLN A 1 637 ? -16.153 -19.021 -25.312 1.00 43.44 637 GLN A C 1
ATOM 5108 O O . GLN A 1 637 ? -16.344 -19.529 -26.412 1.00 43.44 637 GLN A O 1
ATOM 5113 N N . GLU A 1 638 ? -16.189 -17.697 -25.129 1.00 44.41 638 GLU A N 1
ATOM 5114 C CA . GLU A 1 638 ? -16.470 -16.731 -26.204 1.00 44.41 638 GLU A CA 1
ATOM 5115 C C . GLU A 1 638 ? -15.254 -16.453 -27.102 1.00 44.41 638 GLU A C 1
ATOM 5117 O O . GLU A 1 638 ? -15.416 -16.087 -28.263 1.00 44.41 638 GLU A O 1
ATOM 5122 N N . LEU A 1 639 ? -14.031 -16.623 -26.586 1.00 41.84 639 LEU A N 1
ATOM 5123 C CA . LEU A 1 639 ? -12.784 -16.395 -27.337 1.00 41.84 639 LEU A CA 1
ATOM 5124 C C . LEU A 1 639 ? -12.328 -17.634 -28.125 1.00 41.84 639 LEU A C 1
ATOM 5126 O O . LEU A 1 639 ? -11.657 -17.512 -29.148 1.00 41.84 639 LEU A O 1
ATOM 5130 N N . PHE A 1 640 ? -12.722 -18.822 -27.666 1.00 42.56 640 PHE A N 1
ATOM 5131 C CA . PHE A 1 640 ? -12.335 -20.117 -28.229 1.00 42.56 640 PHE A CA 1
ATOM 5132 C C . PHE A 1 640 ? -12.690 -20.335 -29.721 1.00 42.56 640 PHE A C 1
ATOM 5134 O O . PHE A 1 640 ? -11.891 -20.953 -30.420 1.00 42.56 640 PHE A O 1
ATOM 5141 N N . PRO A 1 641 ? -13.834 -19.865 -30.264 1.00 44.72 641 PRO A N 1
ATOM 5142 C CA . PRO A 1 641 ? -14.184 -20.088 -31.672 1.00 44.72 641 PRO A CA 1
ATOM 5143 C C . PRO A 1 641 ? -13.284 -19.327 -32.656 1.00 44.72 641 PRO A C 1
ATOM 5145 O O . PRO A 1 641 ? -13.032 -19.818 -33.753 1.00 44.72 641 PRO A O 1
ATOM 5148 N N . ILE A 1 642 ? -12.783 -18.151 -32.262 1.00 47.09 642 ILE A N 1
ATOM 5149 C CA . ILE A 1 642 ? -11.995 -17.250 -33.123 1.00 47.09 642 ILE A CA 1
ATOM 5150 C C . ILE A 1 642 ? -10.565 -17.775 -33.312 1.00 47.09 642 ILE A C 1
ATOM 5152 O O . ILE A 1 642 ? -9.969 -17.561 -34.361 1.00 47.09 642 ILE A O 1
ATOM 5156 N N . THR A 1 643 ? -10.023 -18.478 -32.313 1.00 45.41 643 THR A N 1
ATOM 5157 C CA . THR A 1 643 ? -8.675 -19.072 -32.351 1.00 45.41 643 THR A CA 1
ATOM 5158 C C . THR A 1 643 ? -8.661 -20.534 -32.801 1.00 45.41 643 THR A C 1
ATOM 5160 O O . THR A 1 643 ? -7.621 -21.033 -33.214 1.00 45.41 643 THR A O 1
ATOM 5163 N N . LYS A 1 644 ? -9.798 -21.241 -32.713 1.00 36.19 644 LYS A N 1
ATOM 5164 C CA . LYS A 1 644 ? -9.917 -22.663 -33.079 1.00 36.19 644 LYS A CA 1
ATOM 5165 C C . LYS A 1 644 ? -10.350 -22.891 -34.534 1.00 36.19 644 LYS A C 1
ATOM 5167 O O . LYS A 1 644 ? -10.017 -23.930 -35.093 1.00 36.19 644 LYS A O 1
ATOM 5172 N N . ASN A 1 645 ? -11.094 -21.955 -35.133 1.00 36.16 645 ASN A N 1
ATOM 5173 C CA . ASN A 1 645 ? -11.587 -22.071 -36.516 1.00 36.16 645 ASN A CA 1
ATOM 5174 C C . ASN A 1 645 ? -10.686 -21.390 -37.553 1.00 36.16 645 ASN A C 1
ATOM 5176 O O . ASN A 1 645 ? -10.991 -21.411 -38.745 1.00 36.16 645 ASN A O 1
ATOM 5180 N N . THR A 1 646 ? -9.584 -20.787 -37.120 1.00 37.38 646 THR A N 1
ATOM 5181 C CA . THR A 1 646 ? -8.514 -20.349 -38.007 1.00 37.38 646 THR A CA 1
ATOM 5182 C C . THR A 1 646 ? -7.593 -21.537 -38.267 1.00 37.38 646 THR A C 1
ATOM 5184 O O . THR A 1 646 ? -7.038 -22.087 -37.316 1.00 37.38 646 THR A O 1
ATOM 5187 N N . PRO A 1 647 ? -7.491 -22.007 -39.523 1.00 30.42 647 PRO A N 1
ATOM 5188 C CA . PRO A 1 647 ? -6.628 -23.134 -39.849 1.00 30.42 647 PRO A CA 1
ATOM 5189 C C . PRO A 1 647 ? -5.177 -22.766 -39.511 1.00 30.42 647 PRO A C 1
ATOM 5191 O O . PRO A 1 647 ? -4.740 -21.664 -39.846 1.00 30.42 647 PRO A O 1
ATOM 5194 N N . TRP A 1 648 ? -4.496 -23.668 -38.799 1.00 32.72 648 TRP A N 1
ATOM 5195 C CA . TRP A 1 648 ? -3.059 -23.606 -38.515 1.00 32.72 648 TRP A CA 1
ATOM 5196 C C . TRP A 1 648 ? -2.242 -23.914 -39.765 1.00 32.72 648 TRP A C 1
ATOM 5198 O O . TRP A 1 648 ? -2.691 -24.791 -40.544 1.00 32.72 648 TRP A O 1
#

Solvent-accessible surface area (backbone atoms only — not comparable to full-atom values): 36196 Å² total; per-residue (Å²): 120,94,80,60,55,70,66,61,48,49,53,51,48,53,51,39,48,72,74,40,79,62,25,63,61,56,48,40,70,72,40,74,67,47,26,55,52,53,76,72,34,37,76,60,32,22,51,44,68,47,50,93,87,46,80,63,49,69,62,54,50,53,50,27,61,60,50,14,73,79,49,57,21,37,38,36,36,33,58,93,48,74,88,36,73,66,55,63,66,52,62,81,40,47,27,51,31,40,36,38,34,39,75,94,58,88,73,53,73,59,61,52,50,54,49,48,40,61,56,49,64,76,44,70,72,86,34,47,67,38,58,38,40,42,47,73,90,52,90,80,51,44,65,69,50,54,63,72,58,46,29,52,48,50,60,28,24,66,68,70,46,37,66,67,50,57,72,72,40,50,44,50,56,40,25,39,48,45,54,63,69,46,45,64,64,37,70,78,72,75,53,77,75,81,55,33,46,56,69,33,50,53,59,41,57,67,66,37,72,44,25,30,36,41,36,47,43,46,74,45,39,40,95,65,91,70,81,77,81,67,64,46,78,37,71,51,23,30,34,42,35,40,35,55,32,95,83,62,87,76,85,76,64,43,71,43,50,87,48,33,32,34,42,36,38,34,27,36,59,45,57,56,49,48,53,60,28,54,40,89,62,69,49,64,25,54,33,36,36,39,35,37,36,60,82,70,83,64,79,69,52,72,63,48,53,52,38,29,46,71,51,53,29,36,22,47,30,37,38,38,39,55,53,67,85,75,87,76,64,94,64,50,18,59,53,48,15,49,51,52,52,50,51,55,75,19,31,53,53,62,32,36,39,38,41,37,42,40,88,54,54,64,39,61,75,36,51,77,33,74,67,48,45,23,35,38,37,33,44,30,76,57,33,73,83,49,68,80,56,66,69,35,98,40,46,27,44,30,36,32,45,37,31,76,41,65,59,72,56,53,61,44,40,60,38,26,30,25,39,35,38,34,29,69,62,76,55,81,89,64,56,46,76,84,32,17,78,50,26,27,34,36,39,40,48,62,56,90,65,97,74,73,80,68,73,89,53,79,78,68,83,63,78,60,70,92,77,77,77,47,58,61,30,54,35,26,26,38,38,37,26,32,60,68,58,52,40,48,59,70,71,42,73,43,38,25,70,40,21,31,37,43,32,34,44,72,91,68,92,82,52,65,66,57,55,54,48,37,49,61,50,50,36,72,30,44,23,78,65,90,63,95,82,62,76,49,42,32,66,46,55,35,34,46,31,35,63,52,83,58,63,54,60,56,53,50,54,28,45,38,46,36,27,71,36,47,79,59,75,67,74,75,44,77,46,60,68,62,86,67,37,66,73,54,54,52,30,49,51,29,32,48,68,78,38,78,49,93,63,89,62,88,83,45,94,89,63,86,82,86,77,94,76,69,46,50,60,77,40,49,63,62,88,84,89,88,79,88,81,83,83,77,88,77,58,73,77,74,55,46,62,72,69,67,73,50,86,131

Secondary structure (DSSP, 8-state):
-TTS-HHHHHHHHHHHHHHSTTHHHHHHTT-HHHHHHHHT-HHHHTEEEE-TT-TTHHHHHHHHHHHTTTPPEEEEEEGGGTTSHHHHHHHTS-EEEEEEE-TT----HHHHHHHHHHHHHTS-GGGB--EEEE-TT-SS------HHHHHHHHHHHHTT-HHHHHHHS-GGG--EEEHHHHHTTGGGTSPPPPPEEHHHHHHHHHH-TT--EEEEEGGGEE-------PPEE-TT--EEEEE--TT-------EE-TT--EEEEEE-HHHHHHHHHH-SS--EEEEEEEEEESS--PPPPHHHHHHHHHH--EEEEEEEEEE-S----TTHHHHHHHHHHHHHHHSEEEEEEEEEEGGGGGGGGG---TTTTEEEEEEEEESGGGTTSPP---EEEEEEEEEEES---GGGS-EEEEEEEE-TT--GGGS-GGGTTT--EEEE-----SS----SS--------TT-PPPB-TT--EEEEEHHHHHHHHHSS-B-TT--EEEEE---TT-HHHHHHHHHHHHHHHS---STT---SSTT--EEEESS---HHHHHHHHHHHHHHTTTTS--EEE-SSPPPHHHHHHHHHHHTTPPPSSPPTT-TT-----SSS-STTSS----S--TT---PPPHHHHHHHHHSS--

Sequence (648 aa):
MERLNQDVRFEIFNFVVEFVDDSVFILMCVCTEWQAQVLRSPWLWRYITISDDTEDLDAKMTMQLFMSQELPLVVRVYVSLLSSAYLNRILHRPIAALVISSKGTKLLPEDIFTTLTNVLSAHPPHQIRQVMCIWGGATDDIYFTPASVQEQIYDRALLEDVESVVQTYPVVLLTRFSMTACVSRFITTGDGPSKISLTAFMSCVRWLTHLVLLTMDYNLVSETTDKLHEVLWLPRLQELEIIFSEDLTSFTSIFATPNLQRLTLHGAWEQLCGYLSISKYRLQLKVLSLHIIGDRWQQPSEEEYKDLYNRRHIALTLEIGMEMTTVRVNGLSEAFGIFHRVLISSLTIDRVYAYISSEYTILLHGLQLDHPPHTIHLSSRSWDNVKELPTLPAYCDTLAVIGVTGKPPLRQLPCPRGLVVSTRHFSFSDLPTSWAPTLSEIEADRAPDHNPKIPHKPIKMQTSSPGQLGINLVSLRCLKCQIHLAIEVVTSDHRFPAFEELYIVRKFYHHKKEVVQLLTLFPGAVGKVSDVSLSPRLPKLHTLGIDWFPEWEYICTFTERWAKAHDFTTVLTLKLPKRPAIRFIEAIVQIMNGSSPSLPLPGSPSFSSSVECEYCARAGWWSKDNCGARHGPASLQELFPITKNTPW

Organism: Serendipita indica (strain DSM 11827) (NCBI:txid1109443)